Protein AF-A0A3S0BTP9-F1 (afdb_monomer_lite)

pLDDT: mean 70.31, std 19.27, range [24.94, 94.0]

Sequence (728 aa):
MDLKMIKAAVAGAPPQGSPDQQFEQGFFQLAYDKLQSKLYNLLPYMVGFEVVNKASDGTKAVGVFGFKSDNGQIIYVPAFFINGKVKDLDVMYSRNNNQFYPLNEDYAELFLKDDATGLGGVSEQSRKDIEKQNPGADMRDLVFPPRTGRISYASVIDFISDGDDNIKAAAWGLMNEYPEFTEALHRFYNPEELAAALKPVEKVAAPQSSVEVVTPETAPPELKVKAMTSGFAVIDRRKEDAKSRYGILSYTDKFTNPAQPGFYAYLTCLGTLRHGLILQPLSLYANFRSKKQLVIDLQAKRTGQCYVVPEGEQIFVREAYQIADFGTVHKLMENPIEAEPSFSRTYVLVNEQLKSTEPFRVRMNYQDDKGNRRLKVEPDSWFGDGYRWKDTNQFDPKKKDTYPITLVFTKRESDTLEYRGNVVYVPKGFKLLEVTTSNYVSVPWSSTDTEEQRTKKREEANAEEERIKQGKPGKICDLTSFLRENGIFPFTVRSNGSEYFANVGQASKKYDNPLKAKIGMILDFGLDESDAIELVEQVSELKPVEGYFKIAVTGDYVHTLQDEPESYNELGQPTTFGIPYQSVAPTDHYYQGDPTQRGLASTEVDQGAWGGARQDVNSASQMAANGQKEIFDTSAIATISKYVDPTSKVINYLPNFVDSLDKLGRMLFMIYWETDKFQKMYGVDELPELIELIKSVFRNLGDLVIFLKRKFPDVSINVNEQDTSEGG

Foldseek 3Di:
DDPVVVVVVPDDDDDPDDPVVVLVVVQCVQVVVLCCVAPVPQVVQWPDKDWPDADPVNQKTKMWTWGAEPVGWIKIFIWIHHRNHIDHRFWMATPQQRFIAGSHPLVVVVNHDDPPPPPDDDDPDDPVVVCVVPVDDPCVVVVDDPPPDPPPQVDPLSCLQVDALVSLVVVVVCVVVDVVVVVVCVVPDPPVSNVNSSDHDPPPPDPPQQKDKAALVGDDPVCNVVNVVLRIDIRHRDDPLQFKDWDLDDPVVQWDFDPAFAWFFWQWLLLDTFIWGKAQAAELAPPDGARWIKTQGPPAPDAQEIEIHHPPDGITTGDGDDDPPVVVVLVVFAALLPDPDDQPFWKWWAFSRRHIHAIWGFDDWDADPVRWIKTQIDHDPVRDDPPPPPPDPDPPVPPPDPGGAIETEDAADDPDWDDDGSYIDDYPGIGIGTHDHDLAFDQDDDPPDDPVRSVVSVVVRVVSSVVSNRRHRHDVVSSQVSCVVQQKFKWKWEDQPQKIWIDTHHFIDIDRDLSRQLVCCCVQQVHDSVVSNVLSVPYDNVDMRITMMHRSCPDPDDRPRDDDPFDADPVRHTDDDDDPDDDDDDPDDDDPDDPPPPDPDDDDDDDDDPDDPPPVPVVVVVCVVVVPPDPDPCVVVVVCVVPDPVLVVLLVCLLVLSVVLRVLSVVLVCCSVPVVVVCVVQNPVCSVVVNVVSSVCSVVSSVVSSVSCVVVVVRDNRPDPVVVPPDD

Secondary structure (DSSP, 8-state):
--TTSGGGTT--PPP---HHHHHHHHHHHHHHHHHHHH-GGGGGGEEEEEEEEE-TTSSEEEEEEEEE-TTS-EEEEEEEEETTEEPP--EEEETTTTEEEE--HHHHHHHH---SSS-PPPPSS-HHHHHHHS----TTTTTS--S------SSHHHHHHHS-HHHHHHHHHHHHH-HHHHHHHHHHS-HHHHHHHTSPP---PPPP-SEEEE-TTT--TTTHHHHHHHS-EEEE---GGGSBEEE---SGGG-B--SSSEEEEEEBTTS-EEEEEEE-EEPSSTT-----EEEEETT-SSTTBEEEEPTTPPP-EEEEE--TTHHHHHHHSBPTTT----TTSEEEEE-TT--EEPPEEEEEEEE-TTS-EEEEEEE-TTTSSS----------TTS---PPEEEEEEEEE-SS-EEETTEEEEEET-EEEEEB----------TT--HHHHHHHHHHHHHHHHHHHHTSB--HHHHHHHHHHTTEEEEEEEE-SS-EEEEETTEEEEESSHHHHHHHHHHHS-B-HHHHHHHHHH-BTTB-EEEEEE----TT------PPP-PBPTTS-B---------PPP------S-GGGTT----PPPP-----TTTHHHHHHHHHHTT----S--HHHHHHHHH--HHHHHHHHHHHHHHHHHHHHHHHHHHHHSHHHHHHHH-TTTHHHHHHHHHHHHHHHHHHHHHHHHH-TTS-----GGGGSS--

Structure (mmCIF, N/CA/C/O backbone):
data_AF-A0A3S0BTP9-F1
#
_entry.id   AF-A0A3S0BTP9-F1
#
loop_
_atom_site.group_PDB
_atom_site.id
_atom_site.type_symbol
_atom_site.label_atom_id
_atom_site.label_alt_id
_atom_site.label_comp_id
_atom_site.label_asym_id
_atom_site.label_entity_id
_atom_site.label_seq_id
_atom_site.pdbx_PDB_ins_code
_atom_site.Cartn_x
_atom_site.Cartn_y
_atom_site.Cartn_z
_atom_site.occupancy
_atom_site.B_iso_or_equiv
_atom_site.auth_seq_id
_atom_site.auth_comp_id
_atom_site.auth_asym_id
_atom_site.auth_atom_id
_atom_site.pdbx_PDB_model_num
ATOM 1 N N . MET A 1 1 ? 59.787 13.446 23.518 1.00 40.28 1 MET A N 1
ATOM 2 C CA . MET A 1 1 ? 60.780 13.904 22.518 1.00 40.28 1 MET A CA 1
ATOM 3 C C . MET A 1 1 ? 60.663 15.419 22.448 1.00 40.28 1 MET A C 1
ATOM 5 O O . MET A 1 1 ? 59.548 15.913 22.424 1.00 40.28 1 MET A O 1
ATOM 9 N N . ASP A 1 2 ? 61.780 16.126 22.600 1.00 32.72 2 ASP A N 1
ATOM 10 C CA . ASP A 1 2 ? 61.855 17.471 23.192 1.00 32.72 2 ASP A CA 1
ATOM 11 C C . ASP A 1 2 ? 61.492 18.622 22.219 1.00 32.72 2 ASP A C 1
ATOM 13 O O . ASP A 1 2 ? 61.988 18.684 21.092 1.00 32.72 2 ASP A O 1
ATOM 17 N N . LEU A 1 3 ? 60.675 19.576 22.689 1.00 30.25 3 LEU A N 1
ATOM 18 C CA . LEU A 1 3 ? 60.084 20.739 21.985 1.00 30.25 3 LEU A CA 1
ATOM 19 C C . LEU A 1 3 ? 61.102 21.816 21.537 1.00 30.25 3 LEU A C 1
ATOM 21 O O . LEU A 1 3 ? 60.733 22.907 21.100 1.00 30.25 3 LEU A O 1
ATOM 25 N N . LYS A 1 4 ? 62.401 21.520 21.620 1.00 33.03 4 LYS A N 1
ATOM 26 C CA . LYS A 1 4 ? 63.499 22.421 21.236 1.00 33.03 4 LYS A CA 1
ATOM 27 C C . LYS A 1 4 ? 63.915 22.310 19.766 1.00 33.03 4 LYS A C 1
ATOM 29 O O . LYS A 1 4 ? 64.552 23.232 19.267 1.00 33.03 4 LYS A O 1
ATOM 34 N N . MET A 1 5 ? 63.522 21.251 19.053 1.00 33.00 5 MET A N 1
ATOM 35 C CA . MET A 1 5 ? 63.873 21.064 17.632 1.00 33.00 5 MET A CA 1
ATOM 36 C C . MET A 1 5 ? 63.030 21.913 16.661 1.00 33.00 5 MET A C 1
ATOM 38 O O . MET A 1 5 ? 63.491 22.219 15.568 1.00 33.00 5 MET A O 1
ATOM 42 N N . ILE A 1 6 ? 61.828 22.358 17.051 1.00 37.88 6 ILE A N 1
ATOM 43 C CA . ILE A 1 6 ? 60.909 23.070 16.135 1.00 37.88 6 ILE A CA 1
ATOM 44 C C . ILE A 1 6 ? 61.286 24.555 15.971 1.00 37.88 6 ILE A C 1
ATOM 46 O O . ILE A 1 6 ? 61.072 25.141 14.914 1.00 37.88 6 ILE A O 1
ATOM 50 N N . LYS A 1 7 ? 61.953 25.169 16.959 1.00 29.44 7 LYS A N 1
ATOM 51 C CA . LYS A 1 7 ? 62.444 26.558 16.841 1.00 29.44 7 LYS A CA 1
ATOM 52 C C . LYS A 1 7 ? 63.716 26.714 15.994 1.00 29.44 7 LYS A C 1
ATOM 54 O O . LYS A 1 7 ? 64.097 27.845 15.712 1.00 29.44 7 LYS A O 1
ATOM 59 N N . ALA A 1 8 ? 64.351 25.621 15.565 1.00 29.47 8 ALA A N 1
ATOM 60 C CA . ALA A 1 8 ? 65.574 25.667 14.757 1.00 29.47 8 ALA A CA 1
ATOM 61 C C . ALA A 1 8 ? 65.326 25.671 13.233 1.00 29.47 8 ALA A C 1
ATOM 63 O O . ALA A 1 8 ? 66.247 25.965 12.480 1.00 29.47 8 ALA A O 1
ATOM 64 N N . ALA A 1 9 ? 64.100 25.409 12.763 1.00 33.88 9 ALA A N 1
ATOM 65 C CA . ALA A 1 9 ? 63.789 25.367 11.327 1.00 33.88 9 ALA A CA 1
ATOM 66 C C . ALA A 1 9 ? 63.421 26.736 10.709 1.00 33.88 9 ALA A C 1
ATOM 68 O O . ALA A 1 9 ? 63.182 26.820 9.510 1.00 33.88 9 ALA A O 1
ATOM 69 N N . VAL A 1 10 ? 63.392 27.818 11.501 1.00 40.28 10 VAL A N 1
ATOM 70 C CA . VAL A 1 10 ? 63.000 29.173 11.045 1.00 40.28 10 VAL A CA 1
ATOM 71 C C . VAL A 1 10 ? 64.214 30.070 10.718 1.00 40.28 10 VAL A C 1
ATOM 73 O O . VAL A 1 10 ? 64.058 31.248 10.417 1.00 40.28 10 VAL A O 1
ATOM 76 N N . ALA A 1 11 ? 65.447 29.551 10.719 1.00 37.28 11 ALA A N 1
ATOM 77 C CA . ALA A 1 11 ? 66.622 30.357 10.373 1.00 37.28 11 ALA A CA 1
ATOM 78 C C . ALA A 1 11 ? 67.710 29.552 9.642 1.00 37.28 11 ALA A C 1
ATOM 80 O O . ALA A 1 11 ? 68.409 28.753 10.257 1.00 37.28 11 ALA A O 1
ATOM 81 N N . GLY A 1 12 ? 67.910 29.816 8.346 1.00 29.58 12 GLY A N 1
ATOM 82 C CA . GLY A 1 12 ? 69.097 29.360 7.611 1.00 29.58 12 GLY A CA 1
ATOM 83 C C . GLY A 1 12 ? 68.930 29.356 6.090 1.00 29.58 12 GLY A C 1
ATOM 84 O O . GLY A 1 12 ? 67.969 28.807 5.575 1.00 29.58 12 GLY A O 1
ATOM 85 N N . ALA A 1 13 ? 69.872 29.992 5.393 1.00 33.16 13 ALA A N 1
ATOM 86 C CA . ALA A 1 13 ? 69.941 30.230 3.945 1.00 33.16 13 ALA A CA 1
ATOM 87 C C . ALA A 1 13 ? 69.970 28.937 3.075 1.00 33.16 13 ALA A C 1
ATOM 89 O O . ALA A 1 13 ? 70.178 27.847 3.610 1.00 33.16 13 ALA A O 1
ATOM 90 N N . PRO A 1 14 ? 69.760 29.028 1.740 1.00 38.03 14 PRO A N 1
ATOM 91 C CA . PRO A 1 14 ? 69.218 27.937 0.932 1.00 38.03 14 PRO A CA 1
ATOM 92 C C . PRO A 1 14 ? 70.257 26.837 0.662 1.00 38.03 14 PRO A C 1
ATOM 94 O O . PRO A 1 14 ? 71.400 27.156 0.319 1.00 38.03 14 PRO A O 1
ATOM 97 N N . PRO A 1 15 ? 69.894 25.543 0.718 1.00 40.38 15 PRO A N 1
ATOM 98 C CA . PRO A 1 15 ? 70.750 24.497 0.188 1.00 40.38 15 PRO A CA 1
ATOM 99 C C . PRO A 1 15 ? 70.591 24.423 -1.336 1.00 40.38 15 PRO A C 1
ATOM 101 O O . PRO A 1 15 ? 69.479 24.321 -1.853 1.00 40.38 15 PRO A O 1
ATOM 104 N N . GLN A 1 16 ? 71.716 24.432 -2.057 1.00 47.59 16 GLN A N 1
ATOM 105 C CA . GLN A 1 16 ? 71.793 24.037 -3.465 1.00 47.59 16 GLN A CA 1
ATOM 106 C C . GLN A 1 16 ? 71.419 22.555 -3.594 1.00 47.59 16 GLN A C 1
ATOM 108 O O . GLN A 1 16 ? 72.274 21.674 -3.540 1.00 47.59 16 GLN A O 1
ATOM 113 N N . GLY A 1 17 ? 70.122 22.288 -3.711 1.00 41.94 17 GLY A N 1
ATOM 114 C CA . GLY A 1 17 ? 69.596 20.972 -4.044 1.00 41.94 17 GLY A CA 1
ATOM 115 C C . GLY A 1 17 ? 69.673 20.695 -5.544 1.00 41.94 17 GLY A C 1
ATOM 116 O O . GLY A 1 17 ? 69.853 21.618 -6.347 1.00 41.94 17 GLY A O 1
ATOM 117 N N . SER A 1 18 ? 69.512 19.428 -5.930 1.00 58.78 18 SER A N 1
ATOM 118 C CA . SER A 1 18 ? 69.253 19.044 -7.324 1.00 58.78 18 SER A CA 1
ATOM 119 C C . SER A 1 18 ? 68.082 19.865 -7.909 1.00 58.78 18 SER A C 1
ATOM 121 O O . SER A 1 18 ? 67.255 20.372 -7.146 1.00 58.78 18 SER A O 1
ATOM 123 N N . PRO A 1 19 ? 67.963 20.020 -9.244 1.00 64.94 19 PRO A N 1
ATOM 124 C CA . PRO A 1 19 ? 66.847 20.755 -9.856 1.00 64.94 19 PRO A CA 1
ATOM 125 C C . PRO A 1 19 ? 65.468 20.300 -9.351 1.00 64.94 19 PRO A C 1
ATOM 127 O O . PRO A 1 19 ? 64.558 21.113 -9.204 1.00 64.94 19 PRO A O 1
ATOM 130 N N . ASP A 1 20 ? 65.339 19.013 -9.018 1.00 68.12 20 ASP A N 1
ATOM 131 C CA . ASP A 1 20 ? 64.137 18.443 -8.412 1.00 68.12 20 ASP A CA 1
ATOM 132 C C . ASP A 1 20 ? 63.933 18.886 -6.957 1.00 68.12 20 ASP A C 1
ATOM 134 O O . ASP A 1 20 ? 62.830 19.293 -6.613 1.00 68.12 20 ASP A O 1
ATOM 138 N N . GLN A 1 21 ? 64.981 18.934 -6.129 1.00 74.00 21 GLN A N 1
ATOM 139 C CA . GLN A 1 21 ? 64.887 19.437 -4.750 1.00 74.00 21 GLN A CA 1
ATOM 140 C C . GLN A 1 21 ? 64.536 20.930 -4.689 1.00 74.00 21 GLN A C 1
ATOM 142 O O . GLN A 1 21 ? 63.789 21.356 -3.812 1.00 74.00 21 GLN A O 1
ATOM 147 N N . GLN A 1 22 ? 65.045 21.738 -5.626 1.00 74.88 22 GLN A N 1
ATOM 148 C CA . GLN A 1 22 ? 64.684 23.159 -5.721 1.00 74.88 22 GLN A CA 1
ATOM 149 C C . GLN A 1 22 ? 63.221 23.339 -6.148 1.00 74.88 22 GLN A C 1
ATOM 151 O O . GLN A 1 22 ? 62.525 24.211 -5.625 1.00 74.88 22 GLN A O 1
ATOM 156 N N . PHE A 1 23 ? 62.737 22.493 -7.063 1.00 80.81 23 PHE A N 1
ATOM 157 C CA . PHE A 1 23 ? 61.330 22.460 -7.457 1.00 80.81 23 PHE A CA 1
ATOM 158 C C . PHE A 1 23 ? 60.424 22.028 -6.298 1.00 80.81 23 PHE A C 1
ATOM 160 O O . PHE A 1 23 ? 59.417 22.681 -6.047 1.00 80.81 23 PHE A O 1
ATOM 167 N N . GLU A 1 24 ? 60.785 20.972 -5.569 1.00 81.06 24 GLU A N 1
ATOM 168 C CA . GLU A 1 24 ? 60.033 20.478 -4.410 1.00 81.06 24 GLU A CA 1
ATOM 169 C C . GLU A 1 24 ? 59.948 21.523 -3.295 1.00 81.06 24 GLU A C 1
ATOM 171 O O . GLU A 1 24 ? 58.862 21.757 -2.769 1.00 81.06 24 GLU A O 1
ATOM 176 N N . GLN A 1 25 ? 61.053 22.211 -2.985 1.00 81.19 25 GLN A N 1
ATOM 177 C CA . GLN A 1 25 ? 61.067 23.302 -2.004 1.00 81.19 25 GLN A CA 1
ATOM 178 C C . GLN A 1 25 ? 60.209 24.492 -2.452 1.00 81.19 25 GLN A C 1
ATOM 180 O O . GLN A 1 25 ? 59.439 25.032 -1.657 1.00 81.19 25 GLN A O 1
ATOM 185 N N . GLY A 1 26 ? 60.297 24.888 -3.726 1.00 82.94 26 GLY A N 1
ATOM 186 C CA . GLY A 1 26 ? 59.476 25.968 -4.277 1.00 82.94 26 GLY A CA 1
ATOM 187 C C . GLY A 1 26 ? 57.986 25.617 -4.317 1.00 82.94 26 GLY A C 1
ATOM 188 O O . GLY A 1 26 ? 57.141 26.444 -3.976 1.00 82.94 26 GLY A O 1
ATOM 189 N N . PHE A 1 27 ? 57.653 24.379 -4.684 1.00 86.75 27 PHE A N 1
ATOM 190 C CA . PHE A 1 27 ? 56.279 23.891 -4.700 1.00 86.75 27 PHE A CA 1
ATOM 191 C C . PHE A 1 27 ? 55.705 23.788 -3.284 1.00 86.75 27 PHE A C 1
ATOM 193 O O . PHE A 1 27 ? 54.593 24.264 -3.051 1.00 86.75 27 PHE A O 1
ATOM 200 N N . PHE A 1 28 ? 56.478 23.252 -2.336 1.00 87.00 28 PHE A N 1
ATOM 201 C CA . PHE A 1 28 ? 56.110 23.224 -0.925 1.00 87.00 28 PHE A CA 1
ATOM 202 C C . PHE A 1 28 ? 55.800 24.626 -0.404 1.00 87.00 28 PHE A C 1
ATOM 204 O O . PHE A 1 28 ? 54.730 24.814 0.160 1.00 87.00 28 PHE A O 1
ATOM 211 N N . GLN A 1 29 ? 56.667 25.619 -0.641 1.00 85.94 29 GLN A N 1
ATOM 212 C CA . GLN A 1 29 ? 56.451 26.979 -0.138 1.00 85.94 29 GLN A CA 1
ATOM 213 C C . GLN A 1 29 ? 55.156 27.594 -0.687 1.00 85.94 29 GLN A C 1
ATOM 215 O O . GLN A 1 29 ? 54.334 28.093 0.077 1.00 85.94 29 GLN A O 1
ATOM 220 N N . LEU A 1 30 ? 54.926 27.488 -2.001 1.00 86.88 30 LEU A N 1
ATOM 221 C CA . LEU A 1 30 ? 53.712 28.015 -2.635 1.00 86.88 30 LEU A CA 1
ATOM 222 C C . LEU A 1 30 ? 52.437 27.319 -2.137 1.00 86.88 30 LEU A C 1
ATOM 224 O O . LEU A 1 30 ? 51.392 27.954 -1.993 1.00 86.88 30 LEU A O 1
ATOM 228 N N . ALA A 1 31 ? 52.503 26.008 -1.904 1.00 85.69 31 ALA A N 1
ATOM 229 C CA . ALA A 1 31 ? 51.380 25.241 -1.385 1.00 85.69 31 ALA A CA 1
ATOM 230 C C . ALA A 1 31 ? 51.156 25.506 0.116 1.00 85.69 31 ALA A C 1
ATOM 232 O O . ALA A 1 31 ? 50.010 25.585 0.556 1.00 85.69 31 ALA A O 1
ATOM 233 N N . TYR A 1 32 ? 52.230 25.701 0.884 1.00 87.88 32 TYR A N 1
ATOM 234 C CA . TYR A 1 32 ? 52.203 26.006 2.311 1.00 87.88 32 TYR A CA 1
ATOM 235 C C . TYR A 1 32 ? 51.605 27.389 2.572 1.00 87.88 32 TYR A C 1
ATOM 237 O O . TYR A 1 32 ? 50.732 27.507 3.424 1.00 87.88 32 TYR A O 1
ATOM 245 N N . ASP A 1 33 ? 51.966 28.409 1.789 1.00 87.31 33 ASP A N 1
ATOM 246 C CA . ASP A 1 33 ? 51.382 29.753 1.903 1.00 87.31 33 ASP A CA 1
ATOM 247 C C . ASP A 1 33 ? 49.854 29.718 1.666 1.00 87.31 33 ASP A C 1
ATOM 249 O O . ASP A 1 33 ? 49.062 30.348 2.380 1.00 87.31 33 ASP A O 1
ATOM 253 N N . LYS A 1 34 ? 49.407 28.910 0.693 1.00 85.50 34 LYS A N 1
ATOM 254 C CA . LYS A 1 34 ? 47.978 28.680 0.428 1.00 85.50 34 LYS A CA 1
ATOM 255 C C . LYS A 1 34 ? 47.279 27.918 1.549 1.00 85.50 34 LYS A C 1
ATOM 257 O O . LYS A 1 34 ? 46.151 28.248 1.900 1.00 85.50 34 LYS A O 1
ATOM 262 N N . LEU A 1 35 ? 47.929 26.909 2.117 1.00 85.69 35 LEU A N 1
ATOM 263 C CA . LEU A 1 35 ? 47.386 26.167 3.249 1.00 85.69 35 LEU A CA 1
ATOM 264 C C . LEU A 1 35 ? 47.293 27.056 4.496 1.00 85.69 35 LEU A C 1
ATOM 266 O O . LEU A 1 35 ? 46.252 27.088 5.138 1.00 85.69 35 LEU A O 1
ATOM 270 N N . GLN A 1 36 ? 48.342 27.823 4.798 1.00 85.69 36 GLN A N 1
ATOM 271 C CA . GLN A 1 36 ? 48.412 28.722 5.946 1.00 85.69 36 GLN A CA 1
ATOM 272 C C . GLN A 1 36 ? 47.329 29.803 5.898 1.00 85.69 36 GLN A C 1
ATOM 274 O O . GLN A 1 36 ? 46.733 30.120 6.925 1.00 85.69 36 GLN A O 1
ATOM 279 N N . SER A 1 37 ? 47.068 30.360 4.713 1.00 84.06 37 SER A N 1
ATOM 280 C CA . SER A 1 37 ? 46.004 31.352 4.514 1.00 84.06 37 SER A CA 1
ATOM 281 C C . SER A 1 37 ? 44.592 30.761 4.574 1.00 84.06 37 SER A C 1
ATOM 283 O O . SER A 1 37 ? 43.656 31.496 4.879 1.00 84.06 37 SER A O 1
ATOM 285 N N . LYS A 1 38 ? 44.427 29.457 4.304 1.00 83.25 38 LYS A N 1
ATOM 286 C CA . LYS A 1 38 ? 43.118 28.790 4.289 1.00 83.25 38 LYS A CA 1
ATOM 287 C C . LYS A 1 38 ? 42.763 28.117 5.619 1.00 83.25 38 LYS A C 1
ATOM 289 O O . LYS A 1 38 ? 41.634 28.274 6.063 1.00 83.25 38 LYS A O 1
ATOM 294 N N . LEU A 1 39 ? 43.692 27.387 6.243 1.00 83.62 39 LEU A N 1
ATOM 295 C CA . LEU A 1 39 ? 43.496 26.639 7.494 1.00 83.62 39 LEU A CA 1
ATOM 296 C C . LEU A 1 39 ? 44.779 26.599 8.344 1.00 83.62 39 LEU A C 1
ATOM 298 O O . LEU A 1 39 ? 45.558 25.645 8.301 1.00 83.62 39 LEU A O 1
ATOM 302 N N . TYR A 1 40 ? 44.988 27.633 9.163 1.00 83.44 40 TYR A N 1
ATOM 303 C CA . TYR A 1 40 ? 46.131 27.718 10.086 1.00 83.44 40 TYR A CA 1
ATOM 304 C C . TYR A 1 40 ? 46.076 26.672 11.219 1.00 83.44 40 TYR A C 1
ATOM 306 O O . TYR A 1 40 ? 47.111 26.219 11.706 1.00 83.44 40 TYR A O 1
ATOM 314 N N . ASN A 1 41 ? 44.871 26.263 11.625 1.00 81.19 41 ASN A N 1
ATOM 315 C CA . ASN A 1 41 ? 44.617 25.346 12.742 1.00 81.19 41 ASN A CA 1
ATOM 316 C C . ASN A 1 41 ? 45.135 23.910 12.523 1.00 81.19 41 ASN A C 1
ATOM 318 O O . ASN A 1 41 ? 45.404 23.217 13.500 1.00 81.19 41 ASN A O 1
ATOM 322 N N . LEU A 1 42 ? 45.323 23.471 11.273 1.00 80.62 42 LEU A N 1
ATOM 323 C CA . LEU A 1 42 ? 45.869 22.145 10.948 1.00 80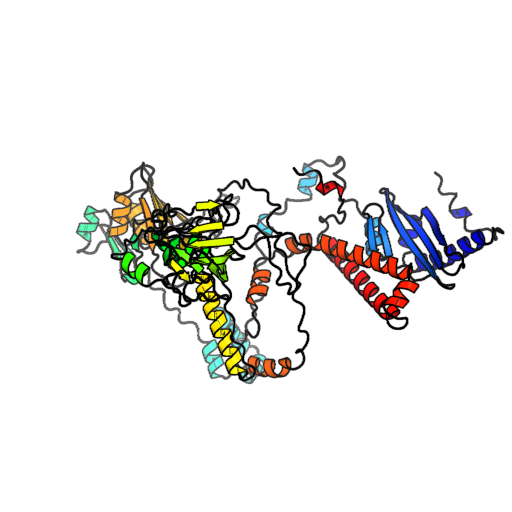.62 42 LEU A CA 1
ATOM 324 C C . LEU A 1 42 ? 47.404 22.093 10.963 1.00 80.62 42 LEU A C 1
ATOM 326 O O . LEU A 1 42 ? 47.978 21.011 11.088 1.00 80.62 42 LEU A O 1
ATOM 330 N N . LEU A 1 43 ? 48.085 23.240 10.866 1.00 84.12 43 LEU A N 1
ATOM 331 C CA . LEU A 1 43 ? 49.550 23.304 10.773 1.00 84.12 43 LEU A CA 1
ATOM 332 C C . LEU A 1 43 ? 50.297 22.638 11.945 1.00 84.12 43 LEU A C 1
ATOM 334 O O . LEU A 1 43 ? 51.305 21.983 11.675 1.00 84.12 43 LEU A O 1
ATOM 338 N N . PRO A 1 44 ? 49.840 22.726 13.214 1.00 82.38 44 PRO A N 1
ATOM 339 C CA . PRO A 1 44 ? 50.491 22.035 14.331 1.00 82.38 44 PRO A CA 1
ATOM 340 C C . PRO A 1 44 ? 50.532 20.505 14.187 1.00 82.38 44 PRO A C 1
ATOM 342 O O . PRO A 1 44 ? 51.404 19.868 14.771 1.00 82.38 44 PRO A O 1
ATOM 345 N N . TYR A 1 45 ? 49.622 19.929 13.397 1.00 81.62 45 TYR A N 1
ATOM 346 C CA . TYR A 1 45 ? 49.471 18.485 13.184 1.00 81.62 45 TYR A CA 1
ATOM 347 C C . TYR A 1 45 ? 50.117 18.003 11.878 1.00 81.62 45 TYR A C 1
ATOM 349 O O . TYR A 1 45 ? 49.962 16.842 11.489 1.00 81.62 45 TYR A O 1
ATOM 357 N N . MET A 1 46 ? 50.820 18.889 11.168 1.00 83.94 46 MET A N 1
ATOM 358 C CA . MET A 1 46 ? 51.478 18.569 9.908 1.00 83.94 46 MET A CA 1
ATOM 359 C C . MET A 1 46 ? 52.685 17.657 10.150 1.00 83.94 46 MET A C 1
ATOM 361 O O . MET A 1 46 ? 53.629 18.012 10.851 1.00 83.94 46 MET A O 1
ATOM 365 N N . VAL A 1 47 ? 52.672 16.484 9.522 1.00 85.12 47 VAL A N 1
ATOM 366 C CA . VAL A 1 47 ? 53.778 15.517 9.554 1.00 85.12 47 VAL A CA 1
ATOM 367 C C . VAL A 1 47 ? 54.815 15.853 8.484 1.00 85.12 47 VAL A C 1
ATOM 369 O O . VAL A 1 47 ? 56.014 15.732 8.721 1.00 85.12 47 VAL A O 1
ATOM 372 N N . GLY A 1 48 ? 54.361 16.281 7.305 1.00 81.94 48 GLY A N 1
ATOM 373 C CA . GLY A 1 48 ? 55.236 16.625 6.191 1.00 81.94 48 GLY A CA 1
ATOM 374 C C . GLY A 1 48 ? 54.488 16.794 4.873 1.00 81.94 48 GLY A C 1
ATOM 375 O O . GLY A 1 48 ? 53.260 16.705 4.818 1.00 81.94 48 GLY A O 1
ATOM 376 N N . PHE A 1 49 ? 55.253 17.034 3.811 1.00 87.31 49 PHE A N 1
ATOM 377 C CA . PHE A 1 49 ? 54.767 17.185 2.445 1.00 87.31 49 PHE A CA 1
ATOM 378 C C . PHE A 1 49 ? 55.569 16.283 1.511 1.00 87.31 49 PHE A C 1
ATOM 380 O O . PHE A 1 49 ? 56.797 16.267 1.576 1.00 87.31 49 PHE A O 1
ATOM 387 N N . GLU A 1 50 ? 54.876 15.554 0.643 1.00 85.19 50 GLU A N 1
ATOM 388 C CA . GLU A 1 50 ? 55.483 14.633 -0.318 1.00 85.19 50 GLU A CA 1
ATOM 389 C C . GLU A 1 50 ? 54.951 14.907 -1.726 1.00 85.19 50 GLU A C 1
ATOM 391 O O . GLU A 1 50 ? 53.747 15.091 -1.915 1.00 85.19 50 GLU A O 1
ATOM 396 N N . VAL A 1 51 ? 55.835 14.920 -2.727 1.00 85.19 51 VAL A N 1
ATOM 397 C CA . VAL A 1 51 ? 55.437 14.995 -4.139 1.00 85.19 51 VAL A CA 1
ATOM 398 C C . VAL A 1 51 ? 55.155 13.585 -4.646 1.00 85.19 51 VAL A C 1
ATOM 400 O O . VAL A 1 51 ? 56.061 12.780 -4.819 1.00 85.19 51 VAL A O 1
ATOM 403 N N . VAL A 1 52 ? 53.878 13.295 -4.892 1.00 83.81 52 VAL A N 1
ATOM 404 C CA . VAL A 1 52 ? 53.390 11.961 -5.272 1.00 83.81 52 VAL A CA 1
ATOM 405 C C . VAL A 1 52 ? 53.654 11.666 -6.744 1.00 83.81 52 VAL A C 1
ATOM 407 O O . VAL A 1 52 ? 53.959 10.535 -7.115 1.00 83.81 52 VAL A O 1
ATOM 410 N N . ASN A 1 53 ? 53.498 12.665 -7.614 1.00 80.50 53 ASN A N 1
ATOM 411 C CA . ASN A 1 53 ? 53.695 12.478 -9.047 1.00 80.50 53 ASN A CA 1
ATOM 412 C C . ASN A 1 53 ? 54.093 13.794 -9.726 1.00 80.50 53 ASN A C 1
ATOM 414 O O . ASN A 1 53 ? 53.571 14.858 -9.390 1.00 80.50 53 ASN A O 1
ATOM 418 N N . LYS A 1 54 ? 55.001 13.711 -10.700 1.00 81.69 54 LYS A N 1
ATOM 419 C CA . LYS A 1 54 ? 55.501 14.824 -11.509 1.00 81.69 54 LYS A CA 1
ATOM 420 C C . LYS A 1 54 ? 55.489 14.405 -12.978 1.00 81.69 54 LYS A C 1
ATOM 422 O O . LYS A 1 54 ? 56.053 13.376 -13.341 1.00 81.69 54 LYS A O 1
ATOM 427 N N . ALA A 1 55 ? 54.859 15.212 -13.825 1.00 76.94 55 ALA A N 1
ATOM 428 C CA . ALA A 1 55 ? 54.898 15.016 -15.267 1.00 76.94 55 ALA A CA 1
ATOM 429 C C . ALA A 1 55 ? 56.321 15.260 -15.800 1.00 76.94 55 ALA A C 1
ATOM 431 O O . ALA A 1 55 ? 57.045 16.131 -15.313 1.00 76.94 55 ALA A O 1
ATOM 432 N N . SER A 1 56 ? 56.722 14.503 -16.826 1.00 64.44 56 SER A N 1
ATOM 433 C CA . SER A 1 56 ? 58.068 14.551 -17.424 1.00 64.44 56 SER A CA 1
ATOM 434 C C . SER A 1 56 ? 58.438 15.910 -18.031 1.00 64.44 56 SER A C 1
ATOM 436 O O . SER A 1 56 ? 59.607 16.167 -18.297 1.00 64.44 56 SER A O 1
ATOM 438 N N . ASP A 1 57 ? 57.448 16.772 -18.258 1.00 64.88 57 ASP A N 1
ATOM 439 C CA . ASP A 1 57 ? 57.593 18.132 -18.779 1.00 64.88 57 ASP A CA 1
ATOM 440 C C . ASP A 1 57 ? 57.725 19.204 -17.675 1.00 64.88 57 ASP A C 1
ATOM 442 O O . ASP A 1 57 ? 57.927 20.378 -17.979 1.00 64.88 57 ASP A O 1
ATOM 446 N N . GLY A 1 58 ? 57.608 18.825 -16.394 1.00 65.94 58 GLY A N 1
ATOM 447 C CA . GLY A 1 58 ? 57.652 19.745 -15.252 1.00 65.94 58 GLY A CA 1
ATOM 448 C C . GLY A 1 58 ? 56.473 20.724 -15.176 1.00 65.94 58 GLY A C 1
ATOM 449 O O . GLY A 1 58 ? 56.473 21.612 -14.323 1.00 65.94 58 GLY A O 1
ATOM 450 N N . THR A 1 59 ? 55.463 20.577 -16.039 1.00 72.62 59 THR A N 1
ATOM 451 C CA . THR A 1 59 ? 54.313 21.491 -16.110 1.00 72.62 59 THR A CA 1
ATOM 452 C C . THR A 1 59 ? 53.226 21.135 -15.103 1.00 72.62 59 THR A C 1
ATOM 454 O O . THR A 1 59 ? 52.450 22.008 -14.705 1.00 72.62 59 THR A O 1
ATOM 457 N N . LYS A 1 60 ? 53.186 19.867 -14.668 1.00 80.81 60 LYS A N 1
ATOM 458 C CA . LYS A 1 60 ? 52.213 19.340 -13.709 1.00 80.81 60 LYS A CA 1
ATOM 459 C C . LYS A 1 60 ? 52.882 18.522 -12.614 1.00 80.81 60 LYS A C 1
ATOM 461 O O . LYS A 1 60 ? 53.688 17.639 -12.899 1.00 80.81 60 LYS A O 1
ATOM 466 N N . ALA A 1 61 ? 52.512 18.782 -11.367 1.00 84.50 61 ALA A N 1
ATOM 467 C CA . ALA A 1 61 ? 52.899 17.956 -10.230 1.00 84.50 61 ALA A CA 1
ATOM 468 C C . ALA A 1 61 ? 51.774 17.895 -9.192 1.00 84.50 61 ALA A C 1
ATOM 470 O O . ALA A 1 61 ? 50.987 18.833 -9.060 1.00 84.50 61 ALA A O 1
ATOM 471 N N . VAL A 1 62 ? 51.709 16.793 -8.450 1.00 86.31 62 VAL A N 1
ATOM 472 C CA . VAL A 1 62 ? 50.825 16.627 -7.293 1.00 86.31 62 VAL A CA 1
ATOM 473 C C . VAL A 1 62 ? 51.669 16.407 -6.060 1.00 86.31 62 VAL A C 1
ATOM 475 O O . VAL A 1 62 ? 52.487 15.491 -6.013 1.00 86.31 62 VAL A O 1
ATOM 478 N N . GLY A 1 63 ? 51.445 17.258 -5.068 1.00 87.12 63 GLY A N 1
ATOM 479 C CA . GLY A 1 63 ? 51.988 17.119 -3.730 1.00 87.12 63 GLY A CA 1
ATOM 480 C C . GLY A 1 63 ? 50.877 16.828 -2.740 1.00 87.12 63 GLY A C 1
ATOM 481 O O . GLY A 1 63 ? 49.720 17.151 -2.993 1.00 87.12 63 GLY A O 1
ATOM 482 N N . VAL A 1 64 ? 51.207 16.206 -1.620 1.00 89.31 64 VAL A N 1
ATOM 483 C CA . VAL A 1 64 ? 50.251 15.875 -0.568 1.00 89.31 64 VAL A CA 1
ATOM 484 C C . VAL A 1 64 ? 50.830 16.301 0.771 1.00 89.31 64 VAL A C 1
ATOM 486 O O . VAL A 1 64 ? 51.928 15.890 1.136 1.00 89.31 64 VAL A O 1
ATOM 489 N N . PHE A 1 65 ? 50.075 17.107 1.515 1.00 89.62 65 PHE A N 1
ATOM 490 C CA . PHE A 1 65 ? 50.344 17.357 2.927 1.00 89.62 65 PHE A CA 1
ATOM 491 C C . PHE A 1 65 ? 49.753 16.226 3.762 1.00 89.62 65 PHE A C 1
ATOM 493 O O . PHE A 1 65 ? 48.568 15.922 3.630 1.00 89.62 65 PHE A O 1
ATOM 500 N N . GLY A 1 66 ? 50.563 15.616 4.622 1.00 86.44 66 GLY A N 1
ATOM 501 C CA . GLY A 1 66 ? 50.105 14.637 5.601 1.00 86.44 66 GLY A CA 1
ATOM 502 C C . GLY A 1 66 ? 49.911 15.284 6.966 1.00 86.44 66 GLY A C 1
ATOM 503 O O . GLY A 1 66 ? 50.835 15.909 7.487 1.00 86.44 66 GLY A O 1
ATOM 504 N N . PHE A 1 67 ? 48.741 15.087 7.563 1.00 86.94 67 PHE A N 1
ATOM 505 C CA . PHE A 1 67 ? 48.423 15.505 8.925 1.00 86.94 67 PHE A CA 1
ATOM 506 C C . PHE A 1 67 ? 48.117 14.287 9.776 1.00 86.94 67 PHE A C 1
ATOM 508 O O . PHE A 1 67 ? 47.441 13.359 9.325 1.00 86.94 67 PHE A O 1
ATOM 515 N N . LYS A 1 68 ? 48.602 14.298 11.015 1.00 82.00 68 LYS A N 1
ATOM 516 C CA . LYS A 1 68 ? 48.318 13.261 11.999 1.00 82.00 68 LYS A CA 1
ATOM 517 C C . LYS A 1 68 ? 47.875 13.916 13.297 1.00 82.00 68 LYS A C 1
ATOM 519 O O . LYS A 1 68 ? 48.634 14.681 13.884 1.00 82.00 68 LYS A O 1
ATOM 524 N N . SER A 1 69 ? 46.660 13.596 13.724 1.00 77.38 69 SER A N 1
ATOM 525 C CA . SER A 1 69 ? 46.126 14.027 15.016 1.00 77.38 69 SER A CA 1
ATOM 526 C C . SER A 1 69 ? 46.627 13.112 16.140 1.00 77.38 69 SER A C 1
ATOM 528 O O . SER A 1 69 ? 47.062 11.978 15.900 1.00 77.38 69 SER A O 1
ATOM 530 N N . ASP A 1 70 ? 46.558 13.599 17.378 1.00 70.12 70 ASP A N 1
ATOM 531 C CA . ASP A 1 70 ? 46.967 12.868 18.583 1.00 70.12 70 ASP A CA 1
ATOM 532 C C . ASP A 1 70 ? 46.118 11.604 18.812 1.00 70.12 70 ASP A C 1
ATOM 534 O O . ASP A 1 70 ? 46.600 10.614 19.360 1.00 70.12 70 ASP A O 1
ATOM 538 N N . ASN A 1 71 ? 44.883 11.598 18.300 1.00 65.06 71 ASN A N 1
ATOM 539 C CA . ASN A 1 71 ? 43.954 10.462 18.320 1.00 65.06 71 ASN A CA 1
ATOM 540 C C . ASN A 1 71 ? 44.252 9.387 17.247 1.00 65.06 71 ASN A C 1
ATOM 542 O O . ASN A 1 71 ? 43.508 8.418 17.110 1.00 65.06 71 ASN A O 1
ATOM 546 N N . GLY A 1 72 ? 45.328 9.541 16.465 1.00 69.12 72 GLY A N 1
ATOM 547 C CA . GLY A 1 72 ? 45.735 8.576 15.442 1.00 69.12 72 GLY A CA 1
ATOM 548 C C . GLY A 1 72 ? 45.016 8.705 14.095 1.00 69.12 72 GLY A C 1
ATOM 549 O O . GLY A 1 72 ? 45.277 7.892 13.204 1.00 69.12 72 GLY A O 1
ATOM 550 N N . GLN A 1 73 ? 44.159 9.712 13.901 1.00 74.31 73 GLN A N 1
ATOM 551 C CA . GLN A 1 73 ? 43.577 10.006 12.591 1.00 74.31 73 GLN A CA 1
ATOM 552 C C . GLN A 1 73 ? 44.623 10.590 11.632 1.00 74.31 73 GLN A C 1
ATOM 554 O O . GLN A 1 73 ? 45.447 11.425 12.020 1.00 74.31 73 GLN A O 1
ATOM 559 N N . ILE A 1 74 ? 44.578 10.162 10.366 1.00 83.31 74 ILE A N 1
ATOM 560 C CA . ILE A 1 74 ? 45.477 10.626 9.303 1.00 83.31 74 ILE A CA 1
ATOM 561 C C . ILE A 1 74 ? 44.658 11.259 8.176 1.00 83.31 74 ILE A C 1
ATOM 563 O O . ILE A 1 74 ? 43.810 10.598 7.572 1.00 83.31 74 ILE A O 1
ATOM 567 N N . ILE A 1 75 ? 44.963 12.517 7.854 1.00 87.69 75 ILE A N 1
ATOM 568 C CA . ILE A 1 75 ? 44.384 13.242 6.718 1.00 87.69 75 ILE A CA 1
ATOM 569 C C . ILE A 1 75 ? 45.476 13.618 5.721 1.00 87.69 75 ILE A C 1
ATOM 571 O O . ILE A 1 75 ? 46.592 13.982 6.090 1.00 87.69 75 ILE A O 1
ATOM 575 N N . TYR A 1 76 ? 45.120 13.559 4.444 1.00 90.00 76 TYR A N 1
ATOM 576 C CA . TYR A 1 76 ? 45.937 13.969 3.318 1.00 90.00 76 TYR A CA 1
ATOM 577 C C . TYR A 1 76 ? 45.280 15.142 2.586 1.00 90.00 76 TYR A C 1
ATOM 579 O O . TYR A 1 76 ? 44.134 15.041 2.158 1.00 90.00 76 TYR A O 1
ATOM 587 N N . VAL A 1 77 ? 45.997 16.249 2.400 1.00 91.00 77 VAL A N 1
ATOM 588 C CA . VAL A 1 77 ? 45.516 17.404 1.621 1.00 91.00 77 VAL A CA 1
ATOM 589 C C . VAL A 1 77 ? 46.325 17.495 0.325 1.00 91.00 77 VAL A C 1
ATOM 591 O O . VAL A 1 77 ? 47.507 17.846 0.379 1.00 91.00 77 VAL A O 1
ATOM 594 N N . PRO A 1 78 ? 45.742 17.158 -0.841 1.00 90.38 78 PRO A N 1
ATOM 595 C CA . PRO A 1 78 ? 46.443 17.240 -2.114 1.00 90.38 78 PRO A CA 1
ATOM 596 C C . PRO A 1 78 ? 46.550 18.689 -2.613 1.00 90.38 78 PRO A C 1
ATOM 598 O O . PRO A 1 78 ? 45.580 19.446 -2.633 1.00 90.38 78 PRO A O 1
ATOM 601 N N . ALA A 1 79 ? 47.739 19.045 -3.085 1.00 88.62 79 ALA A N 1
ATOM 602 C CA . ALA A 1 79 ? 48.068 20.283 -3.768 1.00 88.62 79 ALA A CA 1
ATOM 603 C C . ALA A 1 79 ? 48.422 19.980 -5.228 1.00 88.62 79 ALA A C 1
ATOM 605 O O . ALA A 1 79 ? 49.227 19.095 -5.514 1.00 88.62 79 ALA A O 1
ATOM 606 N N . PHE A 1 80 ? 47.848 20.740 -6.159 1.00 87.94 80 PHE A N 1
ATOM 607 C CA . PHE A 1 80 ? 48.089 20.569 -7.593 1.00 87.94 80 PHE A CA 1
ATOM 608 C C . PHE A 1 80 ? 48.896 21.745 -8.130 1.00 87.94 80 PHE A C 1
ATOM 610 O O . PHE A 1 80 ? 48.443 22.887 -8.065 1.00 87.94 80 PHE A O 1
ATOM 617 N N . PHE A 1 81 ? 50.064 21.470 -8.698 1.00 84.19 81 PHE A N 1
ATOM 618 C CA . PHE A 1 81 ? 50.865 22.429 -9.447 1.00 84.19 81 PHE A CA 1
ATOM 619 C C . PHE A 1 81 ? 50.563 22.273 -10.933 1.00 84.19 81 PHE A C 1
ATOM 621 O O . PHE A 1 81 ? 50.754 21.190 -11.478 1.00 84.19 81 PHE A O 1
ATOM 628 N N . ILE A 1 82 ? 50.074 23.328 -11.584 1.00 81.12 82 ILE A N 1
ATOM 629 C CA . ILE A 1 82 ? 49.767 23.335 -13.018 1.00 81.12 82 ILE A CA 1
ATOM 630 C C . ILE A 1 82 ? 50.277 24.648 -13.614 1.00 81.12 82 ILE A C 1
ATOM 632 O O . ILE A 1 82 ? 49.872 25.729 -13.186 1.00 81.12 82 ILE A O 1
ATOM 636 N N . ASN A 1 83 ? 51.146 24.559 -14.622 1.00 74.88 83 ASN A N 1
ATOM 637 C CA . ASN A 1 83 ? 51.651 25.692 -15.406 1.00 74.88 83 ASN A CA 1
ATOM 638 C C . ASN A 1 83 ? 52.228 26.837 -14.547 1.00 74.88 83 ASN A C 1
ATOM 640 O O . ASN A 1 83 ? 51.904 28.007 -14.751 1.00 74.88 83 ASN A O 1
ATOM 644 N N . GLY A 1 84 ? 53.065 26.510 -13.556 1.00 73.69 84 GLY A N 1
ATOM 645 C CA . GLY A 1 84 ? 53.741 27.516 -12.728 1.00 73.69 84 GLY A CA 1
ATOM 646 C C . GLY A 1 84 ? 52.920 28.055 -11.553 1.00 73.69 84 GLY A C 1
ATOM 647 O O . GLY A 1 84 ? 53.411 28.914 -10.823 1.00 73.69 84 GLY A O 1
ATOM 648 N N . LYS A 1 85 ? 51.683 27.580 -11.351 1.00 78.81 85 LYS A N 1
ATOM 649 C CA . LYS A 1 85 ? 50.813 27.997 -10.241 1.00 78.81 85 LYS A CA 1
ATOM 650 C C . LYS A 1 85 ? 50.263 26.793 -9.487 1.00 78.81 85 LYS A C 1
ATOM 652 O O . LYS A 1 85 ? 49.889 25.785 -10.082 1.00 78.81 85 LYS A O 1
ATOM 657 N N . VAL A 1 86 ? 50.158 26.928 -8.168 1.00 81.50 86 VAL A N 1
ATOM 658 C CA . VAL A 1 86 ? 49.420 25.974 -7.333 1.00 81.50 86 VAL A CA 1
ATOM 659 C C . VAL A 1 86 ? 47.932 26.309 -7.437 1.00 81.50 86 VAL A C 1
ATOM 661 O O . VAL A 1 86 ? 47.555 27.469 -7.259 1.00 81.50 86 VAL A O 1
ATOM 664 N N . LYS A 1 87 ? 47.076 25.332 -7.753 1.00 80.62 87 LYS A N 1
ATOM 665 C CA . LYS A 1 87 ? 45.611 25.489 -7.710 1.00 80.62 87 LYS A CA 1
ATOM 666 C C . LYS A 1 87 ? 45.119 25.638 -6.267 1.00 80.62 87 LYS A C 1
ATOM 668 O O . LYS A 1 87 ? 45.902 25.562 -5.324 1.00 80.62 87 LYS A O 1
ATOM 673 N N . ASP A 1 88 ? 43.848 25.959 -6.084 1.00 78.06 88 ASP A N 1
ATOM 674 C CA . ASP A 1 88 ? 43.289 26.107 -4.740 1.00 78.06 88 ASP A CA 1
ATOM 675 C C . ASP A 1 88 ? 43.135 24.747 -4.054 1.00 78.06 88 ASP A C 1
ATOM 677 O O . ASP A 1 88 ? 42.830 23.735 -4.689 1.00 78.06 88 ASP A O 1
ATOM 681 N N . LEU A 1 89 ? 43.419 24.729 -2.752 1.00 83.25 89 LEU A N 1
ATOM 682 C CA . LEU A 1 89 ? 43.357 23.532 -1.920 1.00 83.25 89 LEU A CA 1
ATOM 683 C C . LEU A 1 89 ? 41.913 23.343 -1.470 1.00 83.25 89 LEU A C 1
ATOM 685 O O . LEU A 1 89 ? 41.497 23.962 -0.501 1.00 83.25 89 LEU A O 1
ATOM 689 N N . ASP A 1 90 ? 41.118 22.570 -2.198 1.00 82.94 90 ASP A N 1
ATOM 690 C CA . ASP A 1 90 ? 39.668 22.494 -1.952 1.00 82.94 90 ASP A CA 1
ATOM 691 C C . ASP A 1 90 ? 39.223 21.209 -1.256 1.00 82.94 90 ASP A C 1
ATOM 693 O O . ASP A 1 90 ? 38.146 21.171 -0.663 1.00 82.94 90 ASP A O 1
ATOM 697 N N . VAL A 1 91 ? 40.057 20.173 -1.296 1.00 89.19 91 VAL A N 1
ATOM 698 C CA . VAL A 1 91 ? 39.722 18.833 -0.817 1.00 89.19 91 VAL A CA 1
ATOM 699 C C . VAL A 1 91 ? 40.722 18.377 0.239 1.00 89.19 91 VAL A C 1
ATOM 701 O O . VAL A 1 91 ? 41.907 18.701 0.173 1.00 89.19 91 VAL A O 1
ATOM 704 N N . MET A 1 92 ? 40.247 17.581 1.185 1.00 89.12 92 MET A N 1
ATOM 705 C CA . MET A 1 92 ? 41.052 16.789 2.103 1.00 89.12 92 MET A CA 1
ATOM 706 C C . MET A 1 92 ? 40.561 15.344 2.070 1.00 89.12 92 MET A C 1
ATOM 708 O O . MET A 1 92 ? 39.381 15.091 1.855 1.00 89.12 92 MET A O 1
ATOM 712 N N . TYR A 1 93 ? 41.455 14.389 2.264 1.00 88.25 93 TYR A N 1
ATOM 713 C CA . TYR A 1 93 ? 41.160 12.965 2.204 1.00 88.25 93 TYR A CA 1
ATOM 714 C C . TYR A 1 93 ? 41.495 12.318 3.544 1.00 88.25 93 TYR A C 1
ATOM 716 O O . TYR A 1 93 ? 42.640 12.362 3.992 1.00 88.25 93 TYR A O 1
ATOM 724 N N . SER A 1 94 ? 40.498 11.722 4.193 1.00 86.12 94 SER A N 1
ATOM 725 C CA . SER A 1 94 ? 40.692 10.963 5.426 1.00 86.12 94 SER A CA 1
ATOM 726 C C . SER A 1 94 ? 41.121 9.542 5.089 1.00 86.12 94 SER A C 1
ATOM 728 O O . SER A 1 94 ? 40.379 8.797 4.450 1.00 86.12 94 SER A O 1
ATOM 730 N N . ARG A 1 95 ? 42.311 9.139 5.550 1.00 80.25 95 ARG A N 1
ATOM 731 C CA . ARG A 1 95 ? 42.794 7.762 5.382 1.00 80.25 95 ARG A CA 1
ATOM 732 C C . ARG A 1 95 ? 41.956 6.778 6.188 1.00 80.25 95 ARG A C 1
ATOM 734 O O . ARG A 1 95 ? 41.720 5.672 5.720 1.00 80.25 95 ARG A O 1
ATOM 741 N N . ASN A 1 96 ? 41.543 7.179 7.388 1.00 76.88 96 ASN A N 1
ATOM 742 C CA . ASN A 1 96 ? 40.781 6.334 8.302 1.00 76.88 96 ASN A CA 1
ATOM 743 C C . ASN A 1 96 ? 39.414 5.973 7.712 1.00 76.88 96 ASN A C 1
ATOM 745 O O . ASN A 1 96 ? 38.995 4.831 7.836 1.00 76.88 96 ASN A O 1
ATOM 749 N N . ASN A 1 97 ? 38.779 6.921 7.019 1.00 71.75 97 ASN A N 1
ATOM 750 C CA . ASN A 1 97 ? 37.432 6.742 6.474 1.00 71.75 97 ASN A CA 1
ATOM 751 C C . ASN A 1 97 ? 37.426 6.428 4.972 1.00 71.75 97 ASN A C 1
ATOM 753 O O . ASN A 1 97 ? 36.361 6.197 4.414 1.00 71.75 97 ASN A O 1
ATOM 757 N N . ASN A 1 98 ? 38.585 6.467 4.302 1.00 81.81 98 ASN A N 1
ATOM 758 C CA . ASN A 1 98 ? 38.714 6.340 2.844 1.00 81.81 98 ASN A CA 1
ATOM 759 C C . ASN A 1 98 ? 37.780 7.299 2.068 1.00 81.81 98 ASN A C 1
ATOM 761 O O . ASN A 1 98 ? 37.211 6.939 1.037 1.00 81.81 98 ASN A O 1
ATOM 765 N N . GLN A 1 99 ? 37.617 8.527 2.574 1.00 83.38 99 GLN A N 1
ATOM 766 C CA . GLN A 1 99 ? 36.646 9.502 2.065 1.00 83.38 99 GLN A CA 1
ATOM 767 C C . GLN A 1 99 ? 37.248 10.898 1.876 1.00 83.38 99 GLN A C 1
ATOM 769 O O . GLN A 1 99 ? 38.102 11.338 2.653 1.00 83.38 99 GLN A O 1
ATOM 774 N N . PHE A 1 100 ? 36.771 11.603 0.849 1.00 88.62 100 PHE A N 1
ATOM 775 C CA . PHE A 1 100 ? 37.058 13.011 0.592 1.00 88.62 100 PHE A CA 1
ATOM 776 C C . PHE A 1 100 ? 36.056 13.942 1.283 1.00 88.62 100 PHE A C 1
ATOM 778 O O . PHE A 1 100 ? 34.844 13.764 1.193 1.00 88.62 100 PHE A O 1
ATOM 785 N N . TYR A 1 101 ? 36.580 15.007 1.885 1.00 88.94 101 TYR A N 1
ATOM 786 C CA . TYR A 1 101 ? 35.823 16.088 2.507 1.00 88.94 101 TYR A CA 1
ATOM 787 C C . TYR A 1 101 ? 36.315 17.456 2.009 1.00 88.94 101 TYR A C 1
ATOM 789 O O . TYR A 1 101 ? 37.457 17.576 1.549 1.00 88.94 101 TYR A O 1
ATOM 797 N N . PRO A 1 102 ? 35.487 18.510 2.087 1.00 90.31 102 PRO A N 1
ATOM 798 C CA . PRO A 1 102 ? 35.924 19.872 1.828 1.00 90.31 102 PRO A CA 1
ATOM 799 C C . PRO A 1 102 ? 36.992 20.336 2.809 1.00 90.31 102 PRO A C 1
ATOM 801 O O . PRO A 1 102 ? 36.914 20.076 4.008 1.00 90.31 102 PRO A O 1
ATOM 804 N N . LEU A 1 103 ? 37.965 21.086 2.297 1.00 87.69 103 LEU A N 1
ATOM 805 C CA . LEU A 1 103 ? 38.962 21.752 3.127 1.00 87.69 103 LEU A CA 1
ATOM 806 C C . LEU A 1 103 ? 38.350 23.017 3.762 1.00 87.69 103 LEU A C 1
ATOM 808 O O . LEU A 1 103 ? 38.506 24.121 3.231 1.00 87.69 103 LEU A O 1
ATOM 812 N N . ASN A 1 104 ? 37.621 22.845 4.870 1.00 86.25 104 ASN A N 1
ATOM 813 C CA . ASN A 1 104 ? 37.035 23.919 5.680 1.00 86.25 104 ASN A CA 1
ATOM 814 C C . ASN A 1 104 ? 37.401 23.770 7.177 1.00 86.25 104 ASN A C 1
ATOM 816 O O . ASN A 1 104 ? 37.950 22.753 7.603 1.00 86.25 104 ASN A O 1
ATOM 820 N N . GLU A 1 105 ? 37.121 24.810 7.967 1.00 83.75 105 GLU A N 1
ATOM 821 C CA . GLU A 1 105 ? 37.476 24.851 9.393 1.00 83.75 105 GLU A CA 1
ATOM 822 C C . GLU A 1 105 ? 36.657 23.855 10.219 1.00 83.75 105 GLU A C 1
ATOM 824 O O . GLU A 1 105 ? 37.204 23.196 11.095 1.00 83.75 105 GLU A O 1
ATOM 829 N N . ASP A 1 106 ? 35.383 23.667 9.880 1.00 83.25 106 ASP A N 1
ATOM 830 C CA . ASP A 1 106 ? 34.472 22.774 10.596 1.00 83.25 106 ASP A CA 1
ATOM 831 C C . ASP A 1 106 ? 34.878 21.293 10.493 1.00 83.25 106 ASP A C 1
ATOM 833 O O . ASP A 1 106 ? 34.823 20.557 11.478 1.00 83.25 106 ASP A O 1
ATOM 837 N N . TYR A 1 107 ? 35.318 20.845 9.316 1.00 80.88 107 TYR A N 1
ATOM 838 C CA . TYR A 1 107 ? 35.836 19.494 9.115 1.00 80.88 107 TYR A CA 1
ATOM 839 C C . TYR A 1 107 ? 37.244 19.321 9.694 1.00 80.88 107 TYR A C 1
ATOM 841 O O . TYR A 1 107 ? 37.576 18.234 10.172 1.00 80.88 107 TYR A O 1
ATOM 849 N N . ALA A 1 108 ? 38.062 20.377 9.691 1.00 77.50 108 ALA A N 1
ATOM 850 C CA . ALA A 1 108 ? 39.331 20.376 10.408 1.00 77.50 108 ALA A CA 1
ATOM 851 C C . ALA A 1 108 ? 39.101 20.245 11.920 1.00 77.50 108 ALA A C 1
ATOM 853 O O . ALA A 1 108 ? 39.737 19.421 12.562 1.00 77.50 108 ALA A O 1
ATOM 854 N N . GLU A 1 109 ? 38.143 20.974 12.491 1.00 78.06 109 GLU A N 1
ATOM 855 C CA . GLU A 1 109 ? 37.750 20.809 13.889 1.00 78.06 109 GLU A CA 1
ATOM 856 C C . GLU A 1 109 ? 37.199 19.417 14.178 1.00 78.06 109 GLU A C 1
ATOM 858 O O . GLU A 1 109 ? 37.488 18.881 15.237 1.00 78.06 109 GLU A O 1
ATOM 863 N N . LEU A 1 110 ? 36.452 18.812 13.254 1.00 71.81 110 LEU A N 1
ATOM 864 C CA . LEU A 1 110 ? 35.949 17.448 13.412 1.00 71.81 110 LEU A CA 1
ATOM 865 C C . LEU A 1 110 ? 37.076 16.409 13.497 1.00 71.81 110 LEU A C 1
ATOM 867 O O . LEU A 1 110 ? 36.989 15.459 14.265 1.00 71.81 110 LEU A O 1
ATOM 871 N N . PHE A 1 111 ? 38.151 16.605 12.735 1.00 69.12 111 PHE A N 1
ATOM 872 C CA . PHE A 1 111 ? 39.373 15.800 12.833 1.00 69.12 111 PHE A CA 1
ATOM 873 C C . PHE A 1 111 ? 40.100 15.990 14.177 1.00 69.12 111 PHE A C 1
ATOM 875 O O . PHE A 1 111 ? 40.750 15.075 14.691 1.00 69.12 111 PHE A O 1
ATOM 882 N N . LEU A 1 112 ? 39.980 17.185 14.759 1.00 71.88 112 LEU A N 1
ATOM 883 C CA . LEU A 1 112 ? 40.584 17.541 16.043 1.00 71.88 112 LEU A CA 1
ATOM 884 C C . LEU A 1 112 ? 39.708 17.152 17.250 1.00 71.88 112 LEU A C 1
ATOM 886 O O . LEU A 1 112 ? 40.247 16.897 18.323 1.00 71.88 112 LEU A O 1
ATOM 890 N N . LYS A 1 113 ? 38.380 17.096 17.086 1.00 64.62 113 LYS A N 1
ATOM 891 C CA . LYS A 1 113 ? 37.368 16.814 18.114 1.00 64.62 113 LYS A CA 1
ATOM 892 C C . LYS A 1 113 ? 36.560 15.568 17.738 1.00 64.62 113 LYS A C 1
ATOM 894 O O . LYS A 1 113 ? 35.507 15.678 17.116 1.00 64.62 113 LYS A O 1
ATOM 899 N N . ASP A 1 114 ? 37.005 14.398 18.179 1.00 52.91 114 ASP A N 1
ATOM 900 C CA . ASP A 1 114 ? 36.105 13.250 18.346 1.00 52.91 114 ASP A CA 1
ATOM 901 C C . ASP A 1 114 ? 36.557 12.401 19.548 1.00 52.91 114 ASP A C 1
ATOM 903 O O . ASP A 1 114 ? 37.168 11.343 19.412 1.00 52.91 114 ASP A O 1
ATOM 907 N N . ASP A 1 115 ? 36.277 12.932 20.742 1.00 45.47 115 ASP A N 1
ATOM 908 C CA . ASP A 1 115 ? 36.097 12.182 21.989 1.00 45.47 115 ASP A CA 1
ATOM 909 C C . ASP A 1 115 ? 34.585 11.924 22.151 1.00 45.47 115 ASP A C 1
ATOM 911 O O . ASP A 1 115 ? 33.910 12.652 22.877 1.00 45.47 115 ASP A O 1
ATOM 915 N N . ALA A 1 116 ? 34.007 10.952 21.435 1.00 40.38 116 ALA A N 1
ATOM 916 C CA . ALA A 1 116 ? 32.625 10.511 21.711 1.00 40.38 116 ALA A CA 1
ATOM 917 C C . ALA A 1 116 ? 32.240 9.109 21.202 1.00 40.38 116 ALA A C 1
ATOM 919 O O . ALA A 1 116 ? 31.207 8.591 21.616 1.00 40.38 116 ALA A O 1
ATOM 920 N N . THR A 1 117 ? 33.033 8.460 20.344 1.00 45.72 117 THR A N 1
ATOM 921 C CA . THR A 1 117 ? 32.699 7.116 19.810 1.00 45.72 117 THR A CA 1
ATOM 922 C C . THR A 1 117 ? 33.685 6.015 20.206 1.00 45.72 117 THR A C 1
ATOM 924 O O . THR A 1 117 ? 33.544 4.865 19.792 1.00 45.72 117 THR A O 1
ATOM 927 N N . GLY A 1 118 ? 34.644 6.320 21.082 1.00 34.16 118 GLY A N 1
ATOM 928 C CA . GLY A 1 118 ? 35.358 5.286 21.822 1.00 34.16 118 GLY A CA 1
ATOM 929 C C . GLY A 1 118 ? 34.437 4.702 22.891 1.00 34.16 118 GLY A C 1
ATOM 930 O O . GLY A 1 118 ? 33.974 5.434 23.763 1.00 34.16 118 GLY A O 1
ATOM 931 N N . LEU A 1 119 ? 34.178 3.392 22.835 1.00 40.56 119 LEU A N 1
ATOM 932 C CA . LEU A 1 119 ? 33.653 2.622 23.968 1.00 40.56 119 LEU A CA 1
ATOM 933 C C . LEU A 1 119 ? 34.314 3.116 25.267 1.00 40.56 119 LEU A C 1
ATOM 935 O O . LEU A 1 119 ? 35.541 3.157 25.360 1.00 40.56 119 LEU A O 1
ATOM 939 N N . GLY A 1 120 ? 33.485 3.555 26.218 1.00 39.25 120 GLY A N 1
ATOM 940 C CA . GLY A 1 120 ? 33.912 4.330 27.380 1.00 39.25 120 GLY A CA 1
ATOM 941 C C . GLY A 1 120 ? 35.074 3.708 28.156 1.00 39.25 120 GLY A C 1
ATOM 942 O O . GLY A 1 120 ? 35.124 2.501 28.394 1.00 39.25 120 GLY A O 1
ATOM 943 N N . GLY A 1 121 ? 35.998 4.564 28.593 1.00 45.56 121 GLY A N 1
ATOM 944 C CA . GLY A 1 121 ? 36.967 4.217 29.627 1.00 45.56 121 GLY A CA 1
ATOM 945 C C . GLY A 1 121 ? 36.297 4.088 30.998 1.00 45.56 121 GLY A C 1
ATOM 946 O O . GLY A 1 121 ? 35.198 4.597 31.226 1.00 45.56 121 GLY A O 1
ATOM 947 N N . VAL A 1 122 ? 36.966 3.399 31.924 1.00 41.50 122 VAL A N 1
ATOM 948 C CA . VAL A 1 122 ? 36.490 3.221 33.304 1.00 41.50 122 VAL A CA 1
ATOM 949 C C . VAL A 1 122 ? 36.294 4.596 33.953 1.00 41.50 122 VAL A C 1
ATOM 951 O O . VAL A 1 122 ? 37.251 5.349 34.107 1.00 41.50 122 VAL A O 1
ATOM 954 N N . SER A 1 123 ? 35.055 4.927 34.321 1.00 44.72 123 SER A N 1
ATOM 955 C CA . SER A 1 123 ? 34.747 6.170 35.033 1.00 44.72 123 SER A CA 1
ATOM 956 C C . SER A 1 123 ? 35.188 6.073 36.494 1.00 44.72 123 SER A C 1
ATOM 958 O O . SER A 1 123 ? 34.844 5.114 37.186 1.00 44.72 123 SER A O 1
ATOM 960 N N . GLU A 1 124 ? 35.914 7.084 36.978 1.00 52.47 124 GLU A N 1
ATOM 961 C CA . GLU A 1 124 ? 36.240 7.246 38.404 1.00 52.47 124 GLU A CA 1
ATOM 962 C C . GLU A 1 124 ? 35.051 7.777 39.228 1.00 52.47 124 GLU A C 1
ATOM 964 O O . GLU A 1 124 ? 35.105 7.805 40.458 1.00 52.47 124 GLU A O 1
ATOM 969 N N . GLN A 1 125 ? 33.962 8.199 38.576 1.00 50.34 125 GLN A N 1
ATOM 970 C CA . GLN A 1 125 ? 32.788 8.754 39.248 1.00 50.34 125 GLN A CA 1
ATOM 971 C C . GLN A 1 125 ? 31.778 7.661 39.600 1.00 50.34 125 GLN A C 1
ATOM 973 O O . GLN A 1 125 ? 31.470 6.777 38.796 1.00 50.34 125 GLN A O 1
ATOM 978 N N . SER A 1 126 ? 31.231 7.726 40.817 1.00 55.19 126 SER A N 1
ATOM 979 C CA . SER A 1 126 ? 30.253 6.740 41.265 1.00 55.19 126 SER A CA 1
ATOM 980 C C . SER A 1 126 ? 28.928 6.912 40.520 1.00 55.19 126 SER A C 1
ATOM 982 O O . SER A 1 126 ? 28.478 8.025 40.244 1.00 55.19 126 SER A O 1
ATOM 984 N N . ARG A 1 127 ? 28.251 5.791 40.249 1.00 44.47 127 ARG A N 1
ATOM 985 C CA . ARG A 1 127 ? 26.939 5.742 39.581 1.00 44.47 127 ARG A CA 1
ATOM 986 C C . ARG A 1 127 ? 25.903 6.693 40.200 1.00 44.47 127 ARG A C 1
ATOM 988 O O . ARG A 1 127 ? 25.089 7.260 39.483 1.00 44.47 127 ARG A O 1
ATOM 995 N N . LYS A 1 128 ? 25.976 6.911 41.518 1.00 50.94 128 LYS A N 1
ATOM 996 C CA . LYS A 1 128 ? 25.067 7.804 42.251 1.00 50.94 128 LYS A CA 1
ATOM 997 C C . LYS A 1 128 ? 25.305 9.287 41.965 1.00 50.94 128 LYS A C 1
ATOM 999 O O . LYS A 1 128 ? 24.367 10.069 42.076 1.00 50.94 128 LYS A O 1
ATOM 1004 N N . ASP A 1 129 ? 26.527 9.678 41.617 1.00 56.41 129 ASP A N 1
ATOM 1005 C CA . ASP A 1 129 ? 26.860 11.070 41.294 1.00 56.41 129 ASP A CA 1
ATOM 1006 C C . ASP A 1 129 ? 26.451 11.413 39.855 1.00 56.41 129 ASP A C 1
ATOM 1008 O O . ASP A 1 129 ? 25.976 12.517 39.591 1.00 56.41 129 ASP A O 1
ATOM 1012 N N . ILE A 1 130 ? 26.520 10.423 38.959 1.00 52.44 130 ILE A N 1
ATOM 1013 C CA . ILE A 1 130 ? 26.054 10.510 37.568 1.00 52.44 130 ILE A CA 1
ATOM 1014 C C . ILE A 1 130 ? 24.523 10.665 37.517 1.00 52.44 130 ILE A C 1
ATOM 1016 O O . ILE A 1 130 ? 24.011 11.553 36.838 1.00 52.44 130 ILE A O 1
ATOM 1020 N N . GLU A 1 131 ? 23.785 9.871 38.300 1.00 51.12 131 GLU A N 1
ATOM 1021 C CA . GLU A 1 131 ? 22.314 9.950 38.395 1.00 51.12 131 GLU A CA 1
ATOM 1022 C C . GLU A 1 131 ? 21.819 11.241 39.078 1.00 51.12 131 GLU A C 1
ATOM 1024 O O . GLU A 1 131 ? 20.691 11.673 38.857 1.00 51.12 131 GLU A O 1
ATOM 1029 N N . LYS A 1 132 ? 22.661 11.896 39.889 1.00 55.19 132 LYS A N 1
ATOM 1030 C CA . LYS A 1 132 ? 22.344 13.192 40.513 1.00 55.19 132 LYS A CA 1
ATOM 1031 C C . LYS A 1 132 ? 22.505 14.375 39.563 1.00 55.19 132 LYS A C 1
ATOM 1033 O O . LYS A 1 132 ? 21.796 15.366 39.715 1.00 55.19 132 LYS A O 1
ATOM 1038 N N . GLN A 1 133 ? 23.467 14.301 38.643 1.00 50.97 133 GLN A N 1
ATOM 1039 C CA . GLN A 1 133 ? 23.723 15.361 37.663 1.00 50.97 133 GLN A CA 1
ATOM 1040 C C . GLN A 1 133 ? 22.799 15.267 36.447 1.00 50.97 133 GLN A C 1
ATOM 1042 O O . GLN A 1 133 ? 22.507 16.291 35.837 1.00 50.97 133 GLN A O 1
ATOM 1047 N N . ASN A 1 134 ? 22.295 14.070 36.147 1.00 49.16 134 ASN A N 1
ATOM 1048 C CA . ASN A 1 134 ? 21.247 13.839 35.162 1.00 49.16 134 ASN A CA 1
ATOM 1049 C C . ASN A 1 134 ? 20.049 13.173 35.852 1.00 49.16 134 ASN A C 1
ATOM 1051 O O . ASN A 1 134 ? 19.957 11.941 35.829 1.00 49.16 134 ASN A O 1
ATOM 1055 N N . PRO A 1 135 ? 19.120 13.941 36.462 1.00 47.22 135 PRO A N 1
ATOM 1056 C CA . PRO A 1 135 ? 17.813 13.383 36.775 1.00 47.22 135 PRO A CA 1
ATOM 1057 C C . PRO A 1 135 ? 17.239 12.898 35.445 1.00 47.22 135 PRO A C 1
ATOM 1059 O O . PRO A 1 135 ? 17.083 13.694 34.520 1.00 47.22 135 PRO A O 1
ATOM 1062 N N . GLY A 1 136 ? 17.068 11.579 35.316 1.00 46.75 136 GLY A N 1
ATOM 1063 C CA . GLY A 1 136 ? 16.683 10.946 34.060 1.00 46.75 136 GLY A CA 1
ATOM 1064 C C . GLY A 1 136 ? 15.519 11.707 33.444 1.00 46.75 136 GLY A C 1
ATOM 1065 O O . GLY A 1 136 ? 14.483 11.850 34.089 1.00 46.75 136 GLY A O 1
ATOM 1066 N N . ALA A 1 137 ? 15.731 12.251 32.244 1.00 48.62 137 ALA A N 1
ATOM 1067 C CA . ALA A 1 137 ? 14.683 12.933 31.505 1.00 48.62 137 ALA A CA 1
ATOM 1068 C C . ALA A 1 137 ? 13.473 11.995 31.459 1.00 48.62 137 ALA A C 1
ATOM 1070 O O . ALA A 1 137 ? 13.609 10.849 31.017 1.00 48.62 137 ALA A O 1
ATOM 1071 N N . ASP A 1 138 ? 12.331 12.446 31.984 1.00 47.56 138 ASP A N 1
ATOM 1072 C CA . ASP A 1 138 ? 11.111 11.651 31.959 1.00 47.56 138 ASP A CA 1
ATOM 1073 C C . ASP A 1 138 ? 10.768 11.417 30.488 1.00 47.56 138 ASP A C 1
ATOM 1075 O O . ASP A 1 138 ? 10.359 12.324 29.762 1.00 47.56 138 ASP A O 1
ATOM 1079 N N . MET A 1 139 ? 11.011 10.193 30.014 1.00 51.50 139 MET A N 1
ATOM 1080 C CA . MET A 1 139 ? 10.843 9.828 28.608 1.00 51.50 139 MET A CA 1
ATOM 1081 C C . MET A 1 139 ? 9.388 9.989 28.149 1.00 51.50 139 MET A C 1
ATOM 1083 O O . MET A 1 139 ? 9.122 9.951 26.951 1.00 51.50 139 MET A O 1
ATOM 1087 N N . ARG A 1 140 ? 8.445 10.205 29.078 1.00 50.06 140 ARG A N 1
ATOM 1088 C CA . ARG A 1 140 ? 7.053 10.550 28.780 1.00 50.06 140 ARG A CA 1
ATOM 1089 C C . ARG A 1 140 ? 6.920 11.920 28.113 1.00 50.06 140 ARG A C 1
ATOM 1091 O O . ARG A 1 140 ? 6.108 12.045 27.200 1.00 50.06 140 ARG A O 1
ATOM 1098 N N . ASP A 1 141 ? 7.760 12.895 28.460 1.00 46.66 141 ASP A N 1
ATOM 1099 C CA . ASP A 1 141 ? 7.733 14.240 27.859 1.00 46.66 141 ASP A CA 1
ATOM 1100 C C . ASP A 1 141 ? 8.297 14.268 26.426 1.00 46.66 141 ASP A C 1
ATOM 1102 O O . ASP A 1 141 ? 8.029 15.197 25.667 1.00 46.66 141 ASP A O 1
ATOM 1106 N N . LEU A 1 142 ? 9.032 13.226 26.018 1.00 52.88 142 LEU A N 1
ATOM 1107 C CA . LEU A 1 142 ? 9.509 13.029 24.641 1.00 52.88 142 LEU A CA 1
ATOM 1108 C C . LEU A 1 142 ? 8.450 12.407 23.717 1.00 52.88 142 LEU A C 1
ATOM 1110 O O . LEU A 1 142 ? 8.579 12.490 22.497 1.00 52.88 142 LEU A O 1
ATOM 1114 N N . VAL A 1 143 ? 7.414 11.779 24.282 1.00 55.91 143 VAL A N 1
ATOM 1115 C CA . VAL A 1 143 ? 6.355 11.089 23.524 1.00 55.91 143 VAL A CA 1
ATOM 1116 C C . VAL A 1 143 ? 5.187 12.027 23.195 1.00 55.91 143 VAL A C 1
ATOM 1118 O O . VAL A 1 143 ? 4.475 11.799 22.215 1.00 55.91 143 VAL A O 1
ATOM 1121 N N . PHE A 1 144 ? 5.004 13.114 23.949 1.00 41.62 144 PHE A N 1
ATOM 1122 C CA . PHE A 1 144 ? 3.991 14.126 23.646 1.00 41.62 144 PHE A CA 1
ATOM 1123 C C . PHE A 1 144 ? 4.621 15.301 22.883 1.00 41.62 144 PHE A C 1
ATOM 1125 O O . PHE A 1 144 ? 5.424 16.035 23.459 1.00 41.62 144 PHE A O 1
ATOM 1132 N N . PRO A 1 145 ? 4.275 15.540 21.601 1.00 42.22 145 PRO A N 1
ATOM 1133 C CA . PRO A 1 145 ? 4.759 16.730 20.917 1.00 42.22 145 PRO A CA 1
ATOM 1134 C C . PRO A 1 145 ? 4.240 17.987 21.637 1.00 42.22 145 PRO A C 1
ATOM 1136 O O . PRO A 1 145 ? 3.099 17.986 22.119 1.00 42.22 145 PRO A O 1
ATOM 1139 N N . PRO A 1 146 ? 5.024 19.081 21.694 1.00 42.03 146 PRO A N 1
ATOM 1140 C CA . PRO A 1 146 ? 4.543 20.336 22.253 1.00 42.03 146 PRO A CA 1
ATOM 1141 C C . PRO A 1 146 ? 3.275 20.759 21.504 1.00 42.03 146 PRO A C 1
ATOM 1143 O O . PRO A 1 146 ? 3.277 20.904 20.279 1.00 42.03 146 PRO A O 1
ATOM 1146 N N . ARG A 1 147 ? 2.167 20.937 22.236 1.00 43.75 147 ARG A N 1
ATOM 1147 C CA . ARG A 1 147 ? 0.887 21.420 21.694 1.00 43.75 147 ARG A CA 1
ATOM 1148 C C . ARG A 1 147 ? 0.992 22.907 21.348 1.00 43.75 147 ARG A C 1
ATOM 1150 O O . ARG A 1 147 ? 0.431 23.761 22.021 1.00 43.75 147 ARG A O 1
ATOM 1157 N N . THR A 1 148 ? 1.717 23.218 20.285 1.00 41.16 148 THR A N 1
ATOM 1158 C CA . THR A 1 148 ? 1.755 24.543 19.658 1.00 41.16 148 THR A CA 1
ATOM 1159 C C . THR A 1 148 ? 1.544 24.399 18.155 1.00 41.16 148 THR A C 1
ATOM 1161 O O . THR A 1 148 ? 2.317 24.881 17.330 1.00 41.16 148 THR A O 1
ATOM 1164 N N . GLY A 1 149 ? 0.453 23.731 17.773 1.00 34.19 149 GLY A N 1
ATOM 1165 C CA . GLY A 1 149 ? -0.080 23.873 16.424 1.00 34.19 149 GLY A CA 1
ATOM 1166 C C . GLY A 1 149 ? -0.504 25.327 16.223 1.00 34.19 149 GLY A C 1
ATOM 1167 O O . GLY A 1 149 ? -1.402 25.808 16.910 1.00 34.19 149 GLY A O 1
ATOM 1168 N N . ARG A 1 150 ? 0.159 26.050 15.314 1.00 39.78 150 ARG A N 1
ATOM 1169 C CA . ARG A 1 150 ? -0.316 27.361 14.856 1.00 39.78 150 ARG A CA 1
ATOM 1170 C C . ARG A 1 150 ? -1.672 27.158 14.184 1.00 39.78 150 ARG A C 1
ATOM 1172 O O . ARG A 1 150 ? -1.728 26.685 13.053 1.00 39.78 150 ARG A O 1
ATOM 1179 N N . ILE A 1 151 ? -2.749 27.515 14.876 1.00 40.69 151 ILE A N 1
ATOM 1180 C CA . ILE A 1 151 ? 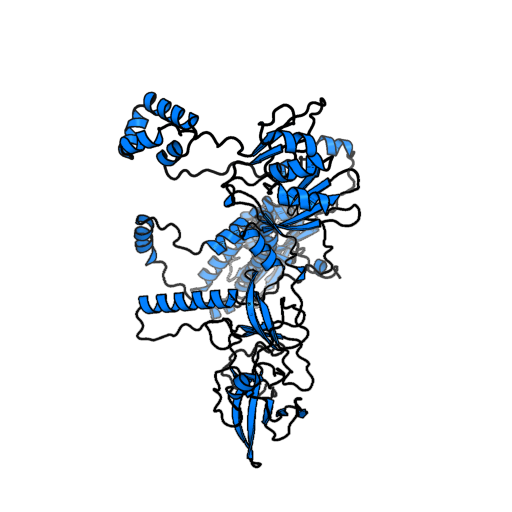-4.072 27.623 14.267 1.00 40.69 151 ILE A CA 1
ATOM 1181 C C . ILE A 1 151 ? -4.019 28.856 13.365 1.00 40.69 151 ILE A C 1
ATOM 1183 O O . ILE A 1 151 ? -4.004 29.992 13.836 1.00 40.69 151 ILE A O 1
ATOM 1187 N N . SER A 1 152 ? -3.873 28.635 12.061 1.00 37.56 152 SER A N 1
ATOM 1188 C CA . SER A 1 152 ? -3.958 29.706 11.074 1.00 37.56 152 SER A CA 1
ATOM 1189 C C . SER A 1 152 ? -5.435 29.961 10.803 1.00 37.56 152 SER A C 1
ATOM 1191 O O . SER A 1 152 ? -6.021 29.309 9.943 1.00 37.56 152 SER A O 1
ATOM 1193 N N . TYR A 1 153 ? -6.049 30.878 11.547 1.00 41.91 153 TYR A N 1
ATOM 1194 C CA . TYR A 1 153 ? -7.396 31.339 11.220 1.00 41.91 153 TYR A CA 1
ATOM 1195 C C . TYR A 1 153 ? -7.340 32.063 9.873 1.00 41.91 153 TYR A C 1
ATOM 1197 O O . TYR A 1 153 ? -6.528 32.970 9.684 1.00 41.91 153 TYR A O 1
ATOM 1205 N N . ALA A 1 154 ? -8.141 31.611 8.906 1.00 51.59 154 ALA A N 1
ATOM 1206 C CA . ALA A 1 154 ? -8.128 32.147 7.546 1.00 51.59 154 ALA A CA 1
ATOM 1207 C C . ALA A 1 154 ? -8.603 33.612 7.489 1.00 51.59 154 ALA A C 1
ATOM 1209 O O . ALA A 1 154 ? -8.232 34.336 6.565 1.00 51.59 154 ALA A O 1
ATOM 1210 N N . SER A 1 155 ? -9.345 34.071 8.502 1.00 69.81 155 SER A N 1
ATOM 1211 C CA . SER A 1 155 ? -9.713 35.469 8.708 1.00 69.81 155 SER A CA 1
ATOM 1212 C C . SER A 1 155 ? -10.022 35.756 10.190 1.00 69.81 155 SER A C 1
ATOM 1214 O O . SER A 1 155 ? -10.276 34.844 10.979 1.00 69.81 155 SER A O 1
ATOM 1216 N N . VAL A 1 156 ? -9.991 37.035 10.588 1.00 73.31 156 VAL A N 1
ATOM 1217 C CA . VAL A 1 156 ? -10.346 37.464 11.960 1.00 73.31 156 VAL A CA 1
ATOM 1218 C C . VAL A 1 156 ? -11.826 37.199 12.250 1.00 73.31 156 VAL A C 1
ATOM 1220 O O . VAL A 1 156 ? -12.178 36.900 13.388 1.00 73.31 156 VAL A O 1
ATOM 1223 N N . ILE A 1 157 ? -12.689 37.271 11.232 1.00 77.00 157 ILE A N 1
ATOM 1224 C CA . ILE A 1 157 ? -14.123 37.032 11.406 1.00 77.00 157 ILE A CA 1
ATOM 1225 C C . ILE A 1 157 ? -14.432 35.543 11.587 1.00 77.00 157 ILE A C 1
ATOM 1227 O O . ILE A 1 157 ? -15.230 35.210 12.459 1.00 77.00 157 ILE A O 1
ATOM 1231 N N . ASP A 1 158 ? -13.722 34.658 10.877 1.00 75.12 158 ASP A N 1
ATOM 1232 C CA . ASP A 1 158 ? -13.823 33.207 11.082 1.00 75.12 158 ASP A CA 1
ATOM 1233 C C . ASP A 1 158 ? -13.354 32.838 12.496 1.00 75.12 158 ASP A C 1
ATOM 1235 O O . ASP A 1 158 ? -14.008 32.065 13.186 1.00 75.12 158 ASP A O 1
ATOM 1239 N N . PHE A 1 159 ? -12.281 33.475 12.987 1.00 77.69 159 PHE A N 1
ATOM 1240 C CA . PHE A 1 159 ? -11.808 33.279 14.361 1.00 77.69 159 PHE A CA 1
ATOM 1241 C C . PHE A 1 159 ? -12.848 33.670 15.419 1.00 77.69 159 PHE A C 1
ATOM 1243 O O . PHE A 1 159 ? -13.027 32.955 16.404 1.00 77.69 159 PHE A O 1
ATOM 1250 N N . ILE A 1 160 ? -13.524 34.808 15.238 1.00 80.50 160 ILE A N 1
ATOM 1251 C CA . ILE A 1 160 ? -14.550 35.273 16.181 1.00 80.50 160 ILE A CA 1
ATOM 1252 C C . ILE A 1 160 ? -15.805 34.398 16.079 1.00 80.50 160 ILE A C 1
ATOM 1254 O O . ILE A 1 160 ? -16.396 34.069 17.105 1.00 80.50 160 ILE A O 1
ATOM 1258 N N . SER A 1 161 ? -16.196 34.003 14.865 1.00 79.38 161 SER A N 1
ATOM 1259 C CA . SER A 1 161 ? -17.368 33.161 14.609 1.00 79.38 161 SER A CA 1
ATOM 1260 C C . SER A 1 161 ? -17.225 31.767 15.225 1.00 79.38 161 SER A C 1
ATOM 1262 O O . SER A 1 161 ? -18.144 31.316 15.918 1.00 79.38 161 SER A O 1
ATOM 1264 N N . ASP A 1 162 ? -16.070 31.128 15.013 1.00 76.25 162 ASP A N 1
ATOM 1265 C CA . ASP A 1 162 ? -15.760 29.770 15.480 1.00 76.25 162 ASP A CA 1
ATOM 1266 C C . ASP A 1 162 ? -15.332 29.729 16.957 1.00 76.25 162 ASP A C 1
ATOM 1268 O O . ASP A 1 162 ? -15.257 28.658 17.560 1.00 76.25 162 ASP A O 1
ATOM 1272 N N . GLY A 1 163 ? -15.034 30.888 17.552 1.00 73.81 163 GLY A N 1
ATOM 1273 C CA . GLY A 1 163 ? -14.615 31.007 18.943 1.00 73.81 163 GLY A CA 1
ATOM 1274 C C . GLY A 1 163 ? -15.751 30.804 19.953 1.00 73.81 163 GLY A C 1
ATOM 1275 O O . GLY A 1 163 ? -16.919 31.100 19.694 1.00 73.81 163 GLY A O 1
ATOM 1276 N N . ASP A 1 164 ? -15.385 30.355 21.156 1.00 76.38 164 ASP A N 1
ATOM 1277 C CA . ASP A 1 164 ? -16.305 30.229 22.291 1.00 76.38 164 ASP A CA 1
ATOM 1278 C C . ASP A 1 164 ? -16.912 31.584 22.703 1.00 76.38 164 ASP A C 1
ATOM 1280 O O . ASP A 1 164 ? -16.366 32.654 22.421 1.00 76.38 164 ASP A O 1
ATOM 1284 N N . ASP A 1 165 ? -18.001 31.554 23.481 1.00 78.12 165 ASP A N 1
ATOM 1285 C CA . ASP A 1 165 ? -18.700 32.760 23.959 1.00 78.12 165 ASP A CA 1
ATOM 1286 C C . ASP A 1 165 ? -17.765 33.762 24.677 1.00 78.12 165 ASP A C 1
ATOM 1288 O O . ASP A 1 165 ? -17.953 34.976 24.589 1.00 78.12 165 ASP A O 1
ATOM 1292 N N . ASN A 1 166 ? -16.706 33.270 25.332 1.00 76.50 166 ASN A N 1
ATOM 1293 C CA . ASN A 1 166 ? -15.682 34.103 25.971 1.00 76.50 166 ASN A CA 1
ATOM 1294 C C . ASN A 1 166 ? -14.829 34.882 24.956 1.00 76.50 166 ASN A C 1
ATOM 1296 O O . ASN A 1 166 ? -14.472 36.032 25.207 1.00 76.50 166 ASN A O 1
ATOM 1300 N N . ILE A 1 167 ? -14.513 34.275 23.809 1.00 78.81 167 ILE A N 1
ATOM 1301 C CA . ILE A 1 167 ? -13.748 34.905 22.724 1.00 78.81 167 ILE A CA 1
ATOM 1302 C C . ILE A 1 167 ? -14.611 35.975 22.050 1.00 78.81 167 ILE A C 1
ATOM 1304 O O . ILE A 1 167 ? -14.130 37.080 21.805 1.00 78.81 167 ILE A O 1
ATOM 1308 N N . LYS A 1 168 ? -15.904 35.698 21.842 1.00 81.62 168 LYS A N 1
ATOM 1309 C CA . LYS A 1 168 ? -16.874 36.670 21.309 1.00 81.62 168 LYS A CA 1
ATOM 1310 C C . LYS A 1 168 ? -17.055 37.871 22.240 1.00 81.62 168 LYS A C 1
ATOM 1312 O O . LYS A 1 168 ? -17.035 39.014 21.785 1.00 81.62 168 LYS A O 1
ATOM 1317 N N . ALA A 1 169 ? -17.143 37.633 23.550 1.00 81.06 169 ALA A N 1
ATOM 1318 C CA . ALA A 1 169 ? -17.205 38.696 24.551 1.00 81.06 169 ALA A CA 1
ATOM 1319 C C . ALA A 1 169 ? -15.910 39.529 24.611 1.00 81.06 169 ALA A C 1
ATOM 1321 O O . ALA A 1 169 ? -15.970 40.755 24.705 1.00 81.06 169 ALA A O 1
ATOM 1322 N N . ALA A 1 170 ? -14.743 38.885 24.512 1.00 80.94 170 ALA A N 1
ATOM 1323 C CA . ALA A 1 170 ? -13.453 39.571 24.475 1.00 80.94 170 ALA A CA 1
ATOM 1324 C C . ALA A 1 170 ? -13.276 40.403 23.194 1.00 80.94 170 ALA A C 1
ATOM 1326 O O . ALA A 1 170 ? -12.810 41.538 23.267 1.00 80.94 170 ALA A O 1
ATOM 1327 N N . ALA A 1 171 ? -13.702 39.885 22.038 1.00 80.62 171 ALA A N 1
ATOM 1328 C CA . ALA A 1 171 ? -13.692 40.614 20.771 1.00 80.62 171 ALA A CA 1
ATOM 1329 C C . ALA A 1 171 ? -14.607 41.849 20.823 1.00 80.62 171 ALA A C 1
ATOM 1331 O O . ALA A 1 171 ? -14.195 42.936 20.421 1.00 80.62 171 ALA A O 1
ATOM 1332 N N . TRP A 1 172 ? -15.806 41.714 21.400 1.00 82.81 172 TRP A N 1
ATOM 1333 C CA . TRP A 1 172 ? -16.703 42.845 21.652 1.00 82.81 172 TRP A CA 1
ATOM 1334 C C . TRP A 1 172 ? -16.086 43.888 22.595 1.00 82.81 172 TRP A C 1
ATOM 1336 O O . TRP A 1 172 ? -16.205 45.091 22.364 1.00 82.81 172 TRP A O 1
ATOM 1346 N N . GLY A 1 173 ? -15.398 43.442 23.651 1.00 84.56 173 GLY A N 1
ATOM 1347 C CA . GLY A 1 173 ? -14.649 44.320 24.552 1.00 84.56 173 GLY A CA 1
ATOM 1348 C C . GLY A 1 173 ? -13.568 45.110 23.814 1.00 84.56 173 GLY A C 1
ATOM 1349 O O . GLY A 1 173 ? -13.528 46.334 23.911 1.00 84.56 173 GLY A O 1
ATOM 1350 N N . LEU A 1 174 ? -12.768 44.423 22.995 1.00 82.44 174 LEU A N 1
ATOM 1351 C CA . LEU A 1 174 ? -11.684 45.015 22.211 1.00 82.44 174 LEU A CA 1
ATOM 1352 C C . LEU A 1 174 ? -12.194 46.053 21.196 1.00 82.44 174 LEU A C 1
ATOM 1354 O O . LEU A 1 174 ? -11.574 47.100 21.023 1.00 82.44 174 LEU A O 1
ATOM 1358 N N . MET A 1 175 ? -13.342 45.796 20.560 1.00 81.94 175 MET A N 1
ATOM 1359 C CA . MET A 1 175 ? -13.984 46.738 19.633 1.00 81.94 175 MET A CA 1
ATOM 1360 C C . MET A 1 175 ? -14.462 48.025 20.323 1.00 81.94 175 MET A C 1
ATOM 1362 O O . MET A 1 175 ? -14.418 49.102 19.726 1.00 81.94 175 MET A O 1
ATOM 1366 N N . ASN A 1 176 ? -14.908 47.931 21.578 1.00 84.12 176 ASN A N 1
ATOM 1367 C CA . ASN A 1 176 ? -15.334 49.095 22.358 1.00 84.12 176 ASN A CA 1
ATOM 1368 C C . ASN A 1 176 ? -14.152 49.874 22.947 1.00 84.12 176 ASN A C 1
ATOM 1370 O O . ASN A 1 176 ? -14.234 51.091 23.099 1.00 84.12 176 ASN A O 1
ATOM 1374 N N . GLU A 1 177 ? -13.069 49.179 23.295 1.00 87.06 177 GLU A N 1
ATOM 1375 C CA . GLU A 1 177 ? -11.881 49.778 23.906 1.00 87.06 177 GLU A CA 1
ATOM 1376 C C . GLU A 1 177 ? -10.975 50.466 22.873 1.00 87.06 177 GLU A C 1
ATOM 1378 O O . GLU A 1 177 ? -10.401 51.516 23.164 1.00 87.06 177 GLU A O 1
ATOM 1383 N N . TYR A 1 178 ? -10.898 49.933 21.648 1.00 87.31 178 TYR A N 1
ATOM 1384 C CA . TYR A 1 178 ? -10.016 50.435 20.592 1.00 87.31 178 TYR A CA 1
ATOM 1385 C C . TYR A 1 178 ? -10.795 50.820 19.318 1.00 87.31 178 TYR A C 1
ATOM 1387 O O . TYR A 1 178 ? -11.021 49.978 18.445 1.00 87.31 178 TYR A O 1
ATOM 1395 N N . PRO A 1 179 ? -11.154 52.109 19.142 1.00 84.25 179 PRO A N 1
ATOM 1396 C CA . PRO A 1 179 ? -11.896 52.582 17.969 1.00 84.25 179 PRO A CA 1
ATOM 1397 C C . PRO A 1 179 ? -11.186 52.328 16.630 1.00 84.25 179 PRO A C 1
ATOM 1399 O O . PRO A 1 179 ? -11.840 52.012 15.639 1.00 84.25 179 PRO A O 1
ATOM 1402 N N . GLU A 1 180 ? -9.852 52.405 16.607 1.00 81.75 180 GLU A N 1
ATOM 1403 C CA . GLU A 1 180 ? -9.034 52.147 15.410 1.00 81.75 180 GLU A CA 1
ATOM 1404 C C . GLU A 1 180 ? -9.170 50.699 14.912 1.00 81.75 180 GLU A C 1
ATOM 1406 O O . GLU A 1 180 ? -9.171 50.436 13.709 1.00 81.75 180 GLU A O 1
ATOM 1411 N N . PHE A 1 181 ? -9.331 49.748 15.838 1.00 80.31 181 PHE A N 1
ATOM 1412 C CA . PHE A 1 181 ? -9.543 48.341 15.509 1.00 80.31 181 PHE A CA 1
ATOM 1413 C C . PHE A 1 181 ? -10.923 48.123 14.875 1.00 80.31 181 PHE A C 1
ATOM 1415 O O . PHE A 1 181 ? -11.048 47.421 13.872 1.00 80.31 181 PHE A O 1
ATOM 1422 N N . THR A 1 182 ? -11.948 48.789 15.403 1.00 80.00 182 THR A N 1
ATOM 1423 C CA . THR A 1 182 ? -13.313 48.745 14.862 1.00 80.00 182 THR A CA 1
ATOM 1424 C C . THR A 1 182 ? -13.402 49.390 13.477 1.00 80.00 182 THR A C 1
ATOM 1426 O O . THR A 1 182 ? -14.056 48.847 12.587 1.00 80.00 182 THR A O 1
ATOM 1429 N N . GLU A 1 183 ? -12.692 50.497 13.245 1.00 81.31 183 GLU A N 1
ATOM 1430 C CA . GLU A 1 183 ? -12.606 51.127 11.922 1.00 81.31 183 GLU A CA 1
ATOM 1431 C C . GLU A 1 183 ? -11.913 50.212 10.900 1.00 81.31 183 GLU A C 1
ATOM 1433 O O . GLU A 1 183 ? -12.387 50.058 9.771 1.00 81.31 183 GLU A O 1
ATOM 1438 N N . ALA A 1 184 ? -10.834 49.534 11.304 1.00 80.88 184 ALA A N 1
ATOM 1439 C CA . ALA A 1 184 ? -10.167 48.545 10.465 1.00 80.88 184 ALA A CA 1
ATOM 1440 C C . ALA A 1 184 ? -11.090 47.360 10.133 1.00 80.88 184 ALA A C 1
ATOM 1442 O O . ALA A 1 184 ? -11.145 46.945 8.977 1.00 80.88 184 ALA A O 1
ATOM 1443 N N . LEU A 1 185 ? -11.860 46.847 11.098 1.00 79.81 185 LEU A N 1
ATOM 1444 C CA . LEU A 1 185 ? -12.825 45.771 10.853 1.00 79.81 185 LEU A CA 1
ATOM 1445 C C . LEU A 1 185 ? -13.932 46.195 9.883 1.00 79.81 185 LEU A C 1
ATOM 1447 O O . LEU A 1 185 ? -14.216 45.458 8.943 1.00 79.81 185 LEU A O 1
ATOM 1451 N N . HIS A 1 186 ? -14.495 47.396 10.037 1.00 80.88 186 HIS A N 1
ATOM 1452 C CA . HIS A 1 186 ? -15.503 47.925 9.110 1.00 80.88 186 HIS A CA 1
ATOM 1453 C C . HIS A 1 186 ? -14.970 48.185 7.697 1.00 80.88 186 HIS A C 1
ATOM 1455 O O . HIS A 1 186 ? -15.744 48.213 6.742 1.00 80.88 186 HIS A O 1
ATOM 1461 N N . ARG A 1 187 ? -13.655 48.368 7.540 1.00 81.50 187 ARG A N 1
ATOM 1462 C CA . ARG A 1 187 ? -13.023 48.513 6.224 1.00 81.50 187 ARG A CA 1
ATOM 1463 C C . ARG A 1 187 ? -12.969 47.198 5.444 1.00 81.50 187 ARG A C 1
ATOM 1465 O O . ARG A 1 187 ? -12.948 47.242 4.215 1.00 81.50 187 ARG A O 1
ATOM 1472 N N . PHE A 1 188 ? -12.911 46.060 6.137 1.00 78.81 188 PHE A N 1
ATOM 1473 C CA . PHE A 1 188 ? -12.756 44.737 5.523 1.00 78.81 188 PHE A CA 1
ATOM 1474 C C . PHE A 1 188 ? -14.021 43.867 5.579 1.00 78.81 188 PHE A C 1
ATOM 1476 O O . PHE A 1 188 ? -14.156 42.996 4.726 1.00 78.81 188 PHE A O 1
ATOM 1483 N N . TYR A 1 189 ? -14.939 44.104 6.524 1.00 81.00 189 TYR A N 1
ATOM 1484 C CA . TYR A 1 189 ? -16.134 43.280 6.744 1.00 81.00 189 TYR A CA 1
ATOM 1485 C C . TYR A 1 189 ? -17.406 44.120 6.870 1.00 81.00 189 TYR A C 1
ATOM 1487 O O . TYR A 1 189 ? -17.399 45.227 7.419 1.00 81.00 189 TYR A O 1
ATOM 1495 N N . ASN A 1 190 ? -18.525 43.565 6.399 1.00 84.38 190 ASN A N 1
ATOM 1496 C CA . ASN A 1 190 ? -19.818 44.234 6.490 1.00 84.38 190 ASN A CA 1
ATOM 1497 C C . ASN A 1 190 ? -20.331 44.248 7.946 1.00 84.38 190 ASN A C 1
ATOM 1499 O O . ASN A 1 190 ? -20.119 43.282 8.685 1.00 84.38 190 ASN A O 1
ATOM 1503 N N . PRO A 1 191 ? -21.067 45.291 8.380 1.00 79.81 191 PRO A N 1
ATOM 1504 C CA . PRO A 1 191 ? -21.622 45.352 9.737 1.00 79.81 191 PRO A CA 1
ATOM 1505 C C . PRO A 1 191 ? -22.531 44.164 10.093 1.00 79.81 191 PRO A C 1
ATOM 1507 O O . PRO A 1 191 ? -22.565 43.741 11.246 1.00 79.81 191 PRO A O 1
ATOM 1510 N N . GLU A 1 192 ? -23.246 43.609 9.110 1.00 80.06 192 GLU A N 1
ATOM 1511 C CA . GLU A 1 192 ? -24.121 42.445 9.299 1.00 80.06 192 GLU A CA 1
ATOM 1512 C C . GLU A 1 192 ? -23.330 41.155 9.558 1.00 80.06 192 GLU A C 1
ATOM 1514 O O . GLU A 1 192 ? -23.719 40.354 10.406 1.00 80.06 192 GLU A O 1
ATOM 1519 N N . GLU A 1 193 ? -22.188 40.980 8.890 1.00 79.75 193 GLU A N 1
ATOM 1520 C CA . GLU A 1 193 ? -21.300 39.826 9.078 1.00 79.75 193 GLU A CA 1
ATOM 1521 C C . GLU A 1 193 ? -20.636 39.868 10.459 1.00 79.75 193 GLU A C 1
ATOM 1523 O O . GLU A 1 193 ? -20.593 38.860 11.162 1.00 79.75 193 GLU A O 1
ATOM 1528 N N . LEU A 1 194 ? -20.184 41.052 10.890 1.00 79.50 194 LEU A N 1
ATOM 1529 C CA . LEU A 1 194 ? -19.613 41.256 12.225 1.00 79.50 194 LEU A CA 1
ATOM 1530 C C . LEU A 1 194 ? -20.645 40.975 13.325 1.00 79.50 194 LEU A C 1
ATOM 1532 O O . LEU A 1 194 ? -20.339 40.298 14.307 1.00 79.50 194 LEU A O 1
ATOM 1536 N N . ALA A 1 195 ? -21.883 41.445 13.147 1.00 79.56 195 ALA A N 1
ATOM 1537 C CA . ALA A 1 195 ? -22.971 41.175 14.082 1.00 79.56 195 ALA A CA 1
ATOM 1538 C C . ALA A 1 195 ? -23.341 39.681 14.133 1.00 79.56 195 ALA A C 1
ATOM 1540 O O . ALA A 1 195 ? -23.639 39.160 15.209 1.00 79.56 195 ALA A O 1
ATOM 1541 N N . ALA A 1 196 ? -23.294 38.983 12.994 1.00 82.25 196 ALA A N 1
ATOM 1542 C CA . ALA A 1 196 ? -23.527 37.544 12.932 1.00 82.25 196 ALA A CA 1
ATOM 1543 C C . ALA A 1 196 ? -22.423 36.748 13.651 1.00 82.25 196 ALA A C 1
ATOM 1545 O O . ALA A 1 196 ? -22.740 35.849 14.430 1.00 82.25 196 ALA A O 1
ATOM 1546 N N . ALA A 1 197 ? -21.152 37.116 13.461 1.00 79.88 197 ALA A N 1
ATOM 1547 C CA . ALA A 1 197 ? -20.009 36.453 14.096 1.00 79.88 197 ALA A CA 1
ATOM 1548 C C . ALA A 1 197 ? -19.989 36.627 15.627 1.00 79.88 197 ALA A C 1
ATOM 1550 O O . ALA A 1 197 ? -19.614 35.712 16.359 1.00 79.88 197 ALA A O 1
ATOM 1551 N N . LEU A 1 198 ? -20.440 37.781 16.127 1.00 79.94 198 LEU A N 1
ATOM 1552 C CA . LEU A 1 198 ? -20.503 38.091 17.560 1.00 79.94 198 LEU A CA 1
ATOM 1553 C C . LEU A 1 198 ? -21.712 37.477 18.277 1.00 79.94 198 LEU A C 1
ATOM 1555 O O . LEU A 1 198 ? -21.817 37.583 19.503 1.00 79.94 198 LEU A O 1
ATOM 1559 N N . LYS A 1 199 ? -22.634 36.838 17.548 1.00 81.81 199 LYS A N 1
ATOM 1560 C CA . LYS A 1 199 ? -23.803 36.213 18.162 1.00 81.81 199 LYS A CA 1
ATOM 1561 C C . LYS A 1 199 ? -23.345 35.044 19.058 1.00 81.81 199 LYS A C 1
ATOM 1563 O O . LYS A 1 199 ? -22.634 34.155 18.569 1.00 81.81 199 LYS A O 1
ATOM 1568 N N . PRO A 1 200 ? -23.734 35.020 20.350 1.00 73.81 200 PRO A N 1
ATOM 1569 C CA . PRO A 1 200 ? -23.421 33.902 21.233 1.00 73.81 200 PRO A CA 1
ATOM 1570 C C . PRO A 1 200 ? -24.022 32.621 20.661 1.00 73.81 200 PRO A C 1
ATOM 1572 O O . PRO A 1 200 ? -25.112 32.644 20.077 1.00 73.81 200 PRO A O 1
ATOM 1575 N N . VAL A 1 201 ? -23.295 31.514 20.793 1.00 68.69 201 VAL A N 1
ATOM 1576 C CA . VAL A 1 201 ? -23.762 30.236 20.255 1.00 68.69 201 VAL A CA 1
ATOM 1577 C C . VAL A 1 201 ? -24.947 29.792 21.107 1.00 68.69 201 VAL A C 1
ATOM 1579 O O . VAL A 1 201 ? -24.813 29.590 22.314 1.00 68.69 201 VAL A O 1
ATOM 1582 N N . GLU A 1 202 ? -26.126 29.643 20.498 1.00 54.62 202 GLU A N 1
ATOM 1583 C CA . GLU A 1 202 ? -27.243 28.981 21.170 1.00 54.62 202 GLU A CA 1
ATOM 1584 C C . GLU A 1 202 ? -26.818 27.542 21.459 1.00 54.62 202 GLU A C 1
ATOM 1586 O O . GLU A 1 202 ? -26.798 26.686 20.574 1.00 54.62 202 GLU A O 1
ATOM 1591 N N . LYS A 1 203 ? -26.446 27.273 22.712 1.00 45.41 203 LYS A N 1
ATOM 1592 C CA . LYS A 1 203 ? -26.234 25.911 23.189 1.00 45.41 203 LYS A CA 1
ATOM 1593 C C . LYS A 1 203 ? -27.585 25.212 23.153 1.00 45.41 203 LYS A C 1
ATOM 1595 O O . LYS A 1 203 ? -28.370 25.313 24.094 1.00 45.41 203 LYS A O 1
ATOM 1600 N N . VAL A 1 204 ? -27.862 24.509 22.058 1.00 40.34 204 VAL A N 1
ATOM 1601 C CA . VAL A 1 204 ? -28.898 23.481 22.041 1.00 40.34 204 VAL A CA 1
ATOM 1602 C C . VAL A 1 204 ? -28.489 22.498 23.125 1.00 40.34 204 VAL A C 1
ATOM 1604 O O . VAL A 1 204 ? -27.446 21.853 23.020 1.00 40.34 204 VAL A O 1
ATOM 1607 N N . ALA A 1 205 ? -29.254 22.458 24.217 1.00 34.19 205 ALA A N 1
ATOM 1608 C CA . ALA A 1 205 ? -29.031 21.483 25.268 1.00 34.19 205 ALA A CA 1
ATOM 1609 C C . ALA A 1 205 ? -28.954 20.105 24.606 1.00 34.19 205 ALA A C 1
ATOM 1611 O O . ALA A 1 205 ? -29.874 19.722 23.877 1.00 34.19 205 ALA A O 1
ATOM 1612 N N . ALA A 1 206 ? -27.843 19.396 24.821 1.00 31.05 206 ALA A N 1
ATOM 1613 C CA . ALA A 1 206 ? -27.723 18.017 24.384 1.00 31.05 206 ALA A CA 1
ATOM 1614 C C . ALA A 1 206 ? -28.986 17.271 24.845 1.00 31.05 206 ALA A C 1
ATOM 1616 O O . ALA A 1 206 ? -29.401 17.468 25.996 1.00 31.05 206 ALA A O 1
ATOM 1617 N N . PRO A 1 207 ? -29.639 16.471 23.982 1.00 37.97 207 PRO A N 1
ATOM 1618 C CA . PRO A 1 207 ? -30.743 15.645 24.434 1.00 37.97 207 PRO A CA 1
ATOM 1619 C C . PRO A 1 207 ? -30.231 14.825 25.618 1.00 37.97 207 PRO A C 1
ATOM 1621 O O . PRO A 1 207 ? -29.271 14.066 25.478 1.00 37.97 207 PRO A O 1
ATOM 1624 N N . GLN A 1 208 ? -30.822 15.043 26.798 1.00 39.81 208 GLN A N 1
ATOM 1625 C CA . GLN A 1 208 ? -30.536 14.232 27.976 1.00 39.81 208 GLN A CA 1
ATOM 1626 C C . GLN A 1 208 ? -30.625 12.761 27.564 1.00 39.81 208 GLN A C 1
ATOM 1628 O O . GLN A 1 208 ? -31.528 12.387 26.811 1.00 39.81 208 GLN A O 1
ATOM 1633 N N . SER A 1 209 ? -29.640 11.975 28.002 1.00 47.50 209 SER A N 1
ATOM 1634 C CA . SER A 1 209 ? -29.472 10.549 27.716 1.00 47.50 209 SER A CA 1
ATOM 1635 C C . SER A 1 209 ? -30.821 9.844 27.565 1.00 47.50 209 SER A C 1
ATOM 1637 O O . SER A 1 209 ? -31.560 9.672 28.528 1.00 47.50 209 SER A O 1
ATOM 1639 N N . SER A 1 210 ? -31.151 9.455 26.339 1.00 56.47 210 SER A N 1
ATOM 1640 C CA . SER A 1 210 ? -32.453 8.883 25.961 1.00 56.47 210 SER A CA 1
ATOM 1641 C C . SER A 1 210 ? -32.741 7.492 26.549 1.00 56.47 210 SER A C 1
ATOM 1643 O O . SER A 1 210 ? -33.781 6.913 26.243 1.00 56.47 210 SER A O 1
ATOM 1645 N N . VAL A 1 211 ? -31.853 6.970 27.397 1.00 60.75 211 VAL A N 1
ATOM 1646 C CA . VAL A 1 211 ? -31.979 5.679 28.075 1.00 60.75 211 VAL A CA 1
ATOM 1647 C C . VAL A 1 211 ? -31.997 5.917 29.584 1.00 60.75 211 VAL A C 1
ATOM 1649 O O . VAL A 1 211 ? -31.012 6.384 30.151 1.00 60.75 211 VAL A O 1
ATOM 1652 N N . GLU A 1 212 ? -33.111 5.583 30.235 1.00 67.12 212 GLU A N 1
ATOM 1653 C CA . GLU A 1 212 ? -33.265 5.655 31.694 1.00 67.12 212 GLU A CA 1
ATOM 1654 C C . GLU A 1 212 ? -33.432 4.245 32.272 1.00 67.12 212 GLU A C 1
ATOM 1656 O O . GLU A 1 212 ? -34.288 3.475 31.832 1.00 67.12 212 GLU A O 1
ATOM 1661 N N . VAL A 1 213 ? -32.626 3.899 33.280 1.00 66.62 213 VAL A N 1
ATOM 1662 C CA . VAL A 1 213 ? -32.769 2.646 34.035 1.00 66.62 213 VAL A CA 1
ATOM 1663 C C . VAL A 1 213 ? -33.600 2.925 35.276 1.00 66.62 213 VAL A C 1
ATOM 1665 O O . VAL A 1 213 ? -33.266 3.802 36.070 1.00 66.62 213 VAL A O 1
ATOM 1668 N N . VAL A 1 214 ? -34.673 2.163 35.456 1.00 68.44 214 VAL A N 1
ATOM 1669 C CA . VAL A 1 214 ? -35.636 2.364 36.531 1.00 68.44 214 VAL A CA 1
ATOM 1670 C C . VAL A 1 214 ? -35.722 1.120 37.411 1.00 68.44 214 VAL A C 1
ATOM 1672 O O . VAL A 1 214 ? -35.778 -0.013 36.928 1.00 68.44 214 VAL A O 1
ATOM 1675 N N . THR A 1 215 ? -35.710 1.327 38.725 1.00 66.50 215 THR A N 1
ATOM 1676 C CA . THR A 1 215 ? -35.800 0.261 39.732 1.00 66.50 215 THR A CA 1
ATOM 1677 C C . THR A 1 215 ? -37.265 -0.016 40.096 1.00 66.50 215 THR A C 1
ATOM 1679 O O . THR A 1 215 ? -38.133 0.809 39.804 1.00 66.50 215 THR A O 1
ATOM 1682 N N . PRO A 1 216 ? -37.595 -1.146 40.754 1.00 61.09 216 PRO A N 1
ATOM 1683 C CA . PRO A 1 216 ? -38.983 -1.502 41.083 1.00 61.09 216 PRO A CA 1
ATOM 1684 C C . PRO A 1 216 ? -39.746 -0.418 41.865 1.00 61.09 216 PRO A C 1
ATOM 1686 O O . PRO A 1 216 ? -40.965 -0.295 41.739 1.00 61.09 216 PRO A O 1
ATOM 1689 N N . GLU A 1 217 ? -39.023 0.387 42.647 1.00 59.84 217 GLU A N 1
ATOM 1690 C CA . GLU A 1 217 ? -39.563 1.490 43.449 1.00 59.84 217 GLU A CA 1
ATOM 1691 C C . GLU A 1 217 ? -39.894 2.732 42.610 1.00 59.84 217 GLU A C 1
ATOM 1693 O O . GLU A 1 217 ? -40.860 3.437 42.901 1.00 59.84 217 GLU A O 1
ATOM 1698 N N . THR A 1 218 ? -39.129 2.977 41.545 1.00 62.75 218 THR A N 1
ATOM 1699 C CA . THR A 1 218 ? -39.217 4.181 40.703 1.00 62.75 218 THR A CA 1
ATOM 1700 C C . THR A 1 218 ? -39.922 3.932 39.362 1.00 62.75 218 THR A C 1
ATOM 1702 O O . THR A 1 218 ? -40.218 4.882 38.638 1.00 62.75 218 THR A O 1
ATOM 1705 N N . ALA A 1 219 ? -40.234 2.670 39.030 1.00 62.59 219 ALA A N 1
ATOM 1706 C CA . ALA A 1 219 ? -40.771 2.263 37.731 1.00 62.59 219 ALA A CA 1
ATOM 1707 C C . ALA A 1 219 ? -42.206 2.771 37.470 1.00 62.59 219 ALA A C 1
ATOM 1709 O O . ALA A 1 219 ? -43.060 2.698 38.363 1.00 62.59 219 ALA A O 1
ATOM 1710 N N . PRO A 1 220 ? -42.525 3.216 36.236 1.00 69.50 220 PRO A N 1
ATOM 1711 C CA . PRO A 1 220 ? -43.900 3.477 35.813 1.00 69.50 220 PRO A CA 1
ATOM 1712 C C . PRO A 1 220 ? -44.787 2.222 35.938 1.00 69.50 220 PRO A C 1
ATOM 1714 O O . PRO A 1 220 ? -44.273 1.104 35.847 1.00 69.50 220 PRO A O 1
ATOM 1717 N N . PRO A 1 221 ? -46.119 2.364 36.094 1.00 66.94 221 PRO A N 1
ATOM 1718 C CA . PRO A 1 221 ? -47.032 1.242 36.350 1.00 66.94 221 PRO A CA 1
ATOM 1719 C C . PRO A 1 221 ? -46.932 0.093 35.336 1.00 66.94 221 PRO A C 1
ATOM 1721 O O . PRO A 1 221 ? -47.046 -1.068 35.716 1.00 66.94 221 PRO A O 1
ATOM 1724 N N . GLU A 1 222 ? -46.665 0.415 34.070 1.00 66.62 222 GLU A N 1
ATOM 1725 C CA . GLU A 1 222 ? -46.548 -0.546 32.964 1.00 66.62 222 GLU A CA 1
ATOM 1726 C C . GLU A 1 222 ? -45.269 -1.395 33.036 1.00 66.62 222 GLU A C 1
ATOM 1728 O O . GLU A 1 222 ? -45.271 -2.562 32.652 1.00 66.62 222 GLU A O 1
ATOM 1733 N N . LEU A 1 223 ? -44.182 -0.840 33.585 1.00 64.62 223 LEU A N 1
ATOM 1734 C CA . LEU A 1 223 ? -42.878 -1.502 33.690 1.00 64.62 223 LEU A CA 1
ATOM 1735 C C . LEU A 1 223 ? -42.596 -2.063 35.089 1.00 64.62 223 LEU A C 1
ATOM 1737 O O . LEU A 1 223 ? -41.622 -2.792 35.256 1.00 64.62 223 LEU A O 1
ATOM 1741 N N . LYS A 1 224 ? -43.455 -1.802 36.088 1.00 62.62 224 LYS A N 1
ATOM 1742 C CA . LYS A 1 224 ? -43.305 -2.327 37.459 1.00 62.62 224 LYS A CA 1
ATOM 1743 C C . LYS A 1 224 ? -43.266 -3.849 37.522 1.00 62.62 224 LYS A C 1
ATOM 1745 O O . LYS A 1 224 ? -42.458 -4.396 38.260 1.00 62.62 224 LYS A O 1
ATOM 1750 N N . VAL A 1 225 ? -44.095 -4.538 36.737 1.00 67.25 225 VAL A N 1
ATOM 1751 C CA . VAL A 1 225 ? -44.125 -6.014 36.713 1.00 67.25 225 VAL A CA 1
ATOM 1752 C C . VAL A 1 225 ? -42.822 -6.577 36.136 1.00 67.25 225 VAL A C 1
ATOM 1754 O O . VAL A 1 225 ? -42.268 -7.536 36.674 1.00 67.25 225 VAL A O 1
ATOM 1757 N N . LYS A 1 226 ? -42.291 -5.934 35.086 1.00 62.59 226 LYS A N 1
ATOM 1758 C CA . LYS A 1 226 ? -40.997 -6.281 34.488 1.00 62.59 226 LYS A CA 1
ATOM 1759 C C . LYS A 1 226 ? -39.871 -6.011 35.490 1.00 62.59 226 LYS A C 1
ATOM 1761 O O . LYS A 1 226 ? -39.167 -6.943 35.851 1.00 62.59 226 LYS A O 1
ATOM 1766 N N . ALA A 1 227 ? -39.821 -4.810 36.072 1.00 61.06 227 ALA A N 1
ATOM 1767 C CA . ALA A 1 227 ? -38.846 -4.429 37.094 1.00 61.06 227 ALA A CA 1
ATOM 1768 C C . ALA A 1 227 ? -38.867 -5.348 38.329 1.00 61.06 227 ALA A C 1
ATOM 1770 O O . ALA A 1 227 ? -37.808 -5.688 38.844 1.00 61.06 227 ALA A O 1
ATOM 1771 N N . MET A 1 228 ? -40.039 -5.801 38.789 1.00 57.84 228 MET A N 1
ATOM 1772 C CA . MET A 1 228 ? -40.152 -6.754 39.904 1.00 57.84 228 MET A CA 1
ATOM 1773 C C . MET A 1 228 ? -39.640 -8.160 39.561 1.00 57.84 228 MET A C 1
ATOM 1775 O O . MET A 1 228 ? -39.217 -8.877 40.461 1.00 57.84 228 MET A O 1
ATOM 1779 N N . THR A 1 229 ? -39.667 -8.553 38.284 1.00 62.22 229 THR A N 1
ATOM 1780 C CA . THR A 1 229 ? -39.235 -9.886 37.832 1.00 62.22 229 THR A CA 1
ATOM 1781 C C . THR A 1 229 ? -37.744 -9.912 37.481 1.00 62.22 229 THR A C 1
ATOM 1783 O O . THR A 1 229 ? -37.039 -10.838 37.868 1.00 62.22 229 THR A O 1
ATOM 1786 N N . SER A 1 230 ? -37.247 -8.893 36.773 1.00 57.97 230 SER A N 1
ATOM 1787 C CA . SER A 1 230 ? -35.849 -8.788 36.325 1.00 57.97 230 SER A CA 1
ATOM 1788 C C . SER A 1 230 ? -34.957 -7.958 37.250 1.00 57.97 230 SER A C 1
ATOM 1790 O O . SER A 1 230 ? -33.754 -7.903 37.027 1.00 57.97 230 SER A O 1
ATOM 1792 N N . GLY A 1 231 ? -35.506 -7.294 38.272 1.00 62.91 231 GLY A N 1
ATOM 1793 C CA . GLY A 1 231 ? -34.777 -6.406 39.190 1.00 62.91 231 GLY A CA 1
ATOM 1794 C C . GLY A 1 231 ? -34.526 -4.985 38.657 1.00 62.91 231 GLY A C 1
ATOM 1795 O O . GLY A 1 231 ? -34.170 -4.101 39.433 1.00 62.91 231 GLY A O 1
ATOM 1796 N N . PHE A 1 232 ? -34.745 -4.741 37.360 1.00 68.44 232 PHE A N 1
ATOM 1797 C CA . PHE A 1 232 ? -34.639 -3.438 36.687 1.00 68.44 232 PHE A CA 1
ATOM 1798 C C . PHE A 1 232 ? -35.574 -3.381 35.470 1.00 68.44 232 PHE A C 1
ATOM 1800 O O . PHE A 1 232 ? -35.937 -4.421 34.917 1.00 68.44 232 PHE A O 1
ATOM 1807 N N . ALA A 1 233 ? -35.943 -2.176 35.038 1.00 67.38 233 ALA A N 1
ATOM 1808 C CA . ALA A 1 233 ? -36.582 -1.921 33.750 1.00 67.38 233 ALA A CA 1
ATOM 1809 C C . ALA A 1 233 ? -35.854 -0.785 33.025 1.00 67.38 233 ALA A C 1
ATOM 1811 O O . ALA A 1 233 ? -35.464 0.196 33.652 1.00 67.38 233 ALA A O 1
ATOM 1812 N N . VAL A 1 234 ? -35.678 -0.910 31.711 1.00 68.56 234 VAL A N 1
ATOM 1813 C CA . VAL A 1 234 ? -35.050 0.127 30.884 1.00 68.56 234 VAL A CA 1
ATOM 1814 C C . VAL A 1 234 ? -36.125 0.847 30.082 1.00 68.56 234 VAL A C 1
ATOM 1816 O O . VAL A 1 234 ? -36.957 0.212 29.438 1.00 68.56 234 VAL A O 1
ATOM 1819 N N . ILE A 1 235 ? -36.111 2.176 30.126 1.00 69.62 235 ILE A N 1
ATOM 1820 C CA . ILE A 1 235 ? -36.891 3.034 29.238 1.00 69.62 235 ILE A CA 1
ATOM 1821 C C . ILE A 1 235 ? -35.930 3.541 28.171 1.00 69.62 235 ILE A C 1
ATOM 1823 O O . ILE A 1 235 ? -35.185 4.492 28.400 1.00 69.62 235 ILE A O 1
ATOM 1827 N N . ASP A 1 236 ? -35.945 2.891 27.012 1.00 68.94 236 ASP A N 1
ATOM 1828 C CA . ASP A 1 236 ? -35.166 3.311 25.853 1.00 68.94 236 ASP A CA 1
ATOM 1829 C C . ASP A 1 236 ? -36.036 4.164 24.918 1.00 68.94 236 ASP A C 1
ATOM 1831 O O . ASP A 1 236 ? -36.967 3.666 24.283 1.00 68.94 236 ASP A O 1
ATOM 1835 N N . ARG A 1 237 ? -35.763 5.471 24.860 1.00 72.06 237 ARG A N 1
ATOM 1836 C CA . ARG A 1 237 ? -36.452 6.433 23.981 1.00 72.06 237 ARG A CA 1
ATOM 1837 C C . ARG A 1 237 ? -35.721 6.639 22.649 1.00 72.06 237 ARG A C 1
ATOM 1839 O O . ARG A 1 237 ? -36.105 7.528 21.884 1.00 72.06 237 ARG A O 1
ATOM 1846 N N . ARG A 1 238 ? -34.664 5.868 22.365 1.00 65.81 238 ARG A N 1
ATOM 1847 C CA . ARG A 1 238 ? -33.932 5.930 21.092 1.00 65.81 238 ARG A CA 1
ATOM 1848 C C . ARG A 1 238 ? -34.792 5.396 19.950 1.00 65.81 238 ARG A C 1
ATOM 1850 O O . ARG A 1 238 ? -35.569 4.458 20.111 1.00 65.81 238 ARG A O 1
ATOM 1857 N N . LYS A 1 239 ? -34.627 5.990 18.769 1.00 69.12 239 LYS A N 1
ATOM 1858 C CA . LYS A 1 239 ? -35.167 5.433 17.524 1.00 69.12 239 LYS A CA 1
ATOM 1859 C C . LYS A 1 239 ? -34.373 4.176 17.129 1.00 69.12 239 LYS A C 1
ATOM 1861 O O . LYS A 1 239 ? -33.220 4.026 17.518 1.00 69.12 239 LYS A O 1
ATOM 1866 N N . GLU A 1 240 ? -34.975 3.289 16.337 1.00 65.75 240 GLU A N 1
ATOM 1867 C CA . GLU A 1 240 ? -34.374 2.006 15.917 1.00 65.75 240 GLU A CA 1
ATOM 1868 C C . GLU A 1 240 ? -33.051 2.138 15.135 1.00 65.75 240 GLU A C 1
ATOM 1870 O O . GLU A 1 240 ? -32.229 1.228 15.148 1.00 65.75 240 GLU A O 1
ATOM 1875 N N . ASP A 1 241 ? -32.831 3.263 14.459 1.00 64.25 241 ASP A N 1
ATOM 1876 C CA . ASP A 1 241 ? -31.589 3.632 13.767 1.00 64.25 241 ASP A CA 1
ATOM 1877 C C . ASP A 1 241 ? -30.476 4.104 14.719 1.00 64.25 241 ASP A C 1
ATOM 1879 O O . ASP A 1 241 ? -29.300 4.056 14.359 1.00 64.25 241 ASP A O 1
ATOM 1883 N N . ALA A 1 242 ? -30.838 4.507 15.940 1.00 63.38 242 ALA A N 1
ATOM 1884 C CA . ALA A 1 242 ? -29.931 4.908 17.014 1.00 63.38 242 ALA A CA 1
ATOM 1885 C C . ALA A 1 242 ? -29.607 3.761 18.000 1.00 63.38 242 ALA A C 1
ATOM 1887 O O . ALA A 1 242 ? -28.931 3.985 19.008 1.00 63.38 242 ALA A O 1
ATOM 1888 N N . LYS A 1 243 ? -30.085 2.538 17.724 1.00 72.81 243 LYS A N 1
ATOM 1889 C CA . LYS A 1 243 ? -29.781 1.323 18.494 1.00 72.81 243 LYS A CA 1
ATOM 1890 C C . LYS A 1 243 ? -28.734 0.474 17.782 1.00 72.81 243 LYS A C 1
ATOM 1892 O O . LYS A 1 243 ? -28.865 0.175 16.592 1.00 72.81 243 LYS A O 1
ATOM 1897 N N . SER A 1 244 ? -27.705 0.064 18.515 1.00 74.25 244 SER A N 1
ATOM 1898 C CA . SER A 1 244 ? -26.686 -0.840 17.989 1.00 74.25 244 SER A CA 1
ATOM 1899 C C . SER A 1 244 ? -27.253 -2.254 17.858 1.00 74.25 244 SER A C 1
ATOM 1901 O O . SER A 1 244 ? -28.022 -2.693 18.713 1.00 74.25 244 SER A O 1
ATOM 1903 N N . ARG A 1 245 ? -26.867 -2.975 16.800 1.00 74.50 245 ARG A N 1
ATOM 1904 C CA . ARG A 1 245 ? -27.353 -4.340 16.529 1.00 74.50 245 ARG A CA 1
ATOM 1905 C C . ARG A 1 245 ? -26.233 -5.354 16.654 1.00 74.50 245 ARG A C 1
ATOM 1907 O O . ARG A 1 245 ? -25.144 -5.137 16.111 1.00 74.50 245 ARG A O 1
ATOM 1914 N N . TYR A 1 246 ? -26.521 -6.471 17.308 1.00 72.94 246 TYR A N 1
ATOM 1915 C CA . TYR A 1 246 ? -25.606 -7.601 17.388 1.00 72.94 246 TYR A CA 1
ATOM 1916 C C . TYR A 1 246 ? -25.948 -8.681 16.349 1.00 72.94 246 TYR A C 1
ATOM 1918 O O . TYR A 1 246 ? -27.107 -8.917 16.015 1.00 72.94 246 TYR A O 1
ATOM 1926 N N . GLY A 1 247 ? -24.921 -9.337 15.807 1.00 70.00 247 GLY A N 1
ATOM 1927 C CA . GLY A 1 247 ? -25.067 -10.519 14.967 1.00 70.00 247 GLY A CA 1
ATOM 1928 C C . GLY A 1 247 ? -23.980 -11.548 15.265 1.00 70.00 247 GLY A C 1
ATOM 1929 O O . GLY A 1 247 ? -22.795 -11.252 15.150 1.00 70.00 247 GLY A O 1
ATOM 1930 N N . ILE A 1 248 ? -24.380 -12.790 15.551 1.00 57.31 248 ILE A N 1
ATOM 1931 C CA . ILE A 1 248 ? -23.498 -13.939 15.879 1.00 57.31 248 ILE A CA 1
ATOM 1932 C C . ILE A 1 248 ? -22.661 -14.410 14.662 1.00 57.31 248 ILE A C 1
ATOM 1934 O O . ILE A 1 248 ? -21.966 -15.422 14.681 1.00 57.31 248 ILE A O 1
ATOM 1938 N N . LEU A 1 249 ? -22.724 -13.706 13.533 1.00 61.09 249 LEU A N 1
ATOM 1939 C CA . LEU A 1 249 ? -22.097 -14.155 12.299 1.00 61.09 249 LEU A CA 1
ATOM 1940 C C . LEU A 1 249 ? -20.621 -13.746 12.260 1.00 61.09 249 LEU A C 1
ATOM 1942 O O . LEU A 1 249 ? -20.317 -12.587 11.992 1.00 61.09 249 LEU A O 1
ATOM 1946 N N . SER A 1 250 ? -19.708 -14.702 12.446 1.00 63.44 250 SER A N 1
ATOM 1947 C CA . SER A 1 250 ? -18.291 -14.464 12.163 1.00 63.44 250 SER A CA 1
ATOM 1948 C C . SER A 1 250 ? -18.074 -14.300 10.653 1.00 63.44 250 SER A C 1
ATOM 1950 O O . SER A 1 250 ? -18.323 -15.225 9.873 1.00 63.44 250 SER A O 1
ATOM 1952 N N . TYR A 1 251 ? -17.683 -13.100 10.208 1.00 67.44 251 TYR A N 1
ATOM 1953 C CA . TYR A 1 251 ? -17.459 -12.822 8.785 1.00 67.44 251 TYR A CA 1
ATOM 1954 C C . TYR A 1 251 ? -16.161 -13.451 8.268 1.00 67.44 251 TYR A C 1
ATOM 1956 O O . TYR A 1 251 ? -16.113 -13.826 7.100 1.00 67.44 251 TYR A O 1
ATOM 1964 N N . THR A 1 252 ? -15.135 -13.602 9.111 1.00 64.69 252 THR A N 1
ATOM 1965 C CA . THR A 1 252 ? -13.832 -14.176 8.733 1.00 64.69 252 THR A CA 1
ATOM 1966 C C . THR A 1 252 ? -13.899 -15.675 8.477 1.00 64.69 252 THR A C 1
ATOM 1968 O O . THR A 1 252 ? -13.311 -16.155 7.511 1.00 64.69 252 THR A O 1
ATOM 1971 N N . ASP A 1 253 ? -14.683 -16.405 9.270 1.00 64.12 253 ASP A N 1
ATOM 1972 C CA . ASP A 1 253 ? -14.702 -17.878 9.245 1.00 64.12 253 ASP A CA 1
ATOM 1973 C C . ASP A 1 253 ? -15.397 -18.450 8.003 1.00 64.12 253 ASP A C 1
ATOM 1975 O O . ASP A 1 253 ? -15.384 -19.654 7.755 1.00 64.12 253 ASP A O 1
ATOM 1979 N N . LYS A 1 254 ? -16.008 -17.578 7.196 1.00 73.88 254 LYS A N 1
ATOM 1980 C CA . LYS A 1 254 ? -16.688 -17.938 5.951 1.00 73.88 254 LYS A CA 1
ATOM 1981 C C . LYS A 1 254 ? -15.779 -17.928 4.734 1.00 73.88 254 LYS A C 1
ATOM 1983 O O . LYS A 1 254 ? -16.234 -18.317 3.662 1.00 73.88 254 LYS A O 1
ATOM 1988 N N . PHE A 1 255 ? -14.541 -17.461 4.868 1.00 85.62 255 PHE A N 1
ATOM 1989 C CA . PHE A 1 255 ? -13.615 -17.379 3.752 1.00 85.62 255 PHE A CA 1
ATOM 1990 C C . PHE A 1 255 ? -12.618 -18.531 3.778 1.00 85.62 255 PHE A C 1
ATOM 1992 O O . PHE A 1 255 ? -11.938 -18.774 4.769 1.00 85.62 255 PHE A O 1
ATOM 1999 N N . THR A 1 256 ? -12.507 -19.226 2.654 1.00 87.25 256 THR A N 1
ATOM 2000 C CA . THR A 1 256 ? -11.569 -20.335 2.460 1.00 87.25 256 THR A CA 1
ATOM 2001 C C . THR A 1 256 ? -10.748 -20.110 1.197 1.00 87.25 256 THR A C 1
ATOM 2003 O O . THR A 1 256 ? -11.129 -19.305 0.351 1.00 87.25 256 THR A O 1
ATOM 2006 N N . ASN A 1 257 ? -9.615 -20.803 1.066 1.00 88.25 257 ASN A N 1
ATOM 2007 C CA . ASN A 1 257 ? -8.840 -20.814 -0.175 1.00 88.25 257 ASN A CA 1
ATOM 2008 C C . ASN A 1 257 ? -9.428 -21.867 -1.137 1.00 88.25 257 ASN A C 1
ATOM 2010 O O . ASN A 1 257 ? -9.577 -23.021 -0.718 1.00 88.25 257 ASN A O 1
ATOM 2014 N N . PRO A 1 258 ? -9.768 -21.540 -2.400 1.00 88.56 258 PRO A N 1
ATOM 2015 C CA . PRO A 1 258 ? -10.388 -22.491 -3.319 1.00 88.56 258 PRO A CA 1
ATOM 2016 C C . PRO A 1 258 ? -9.447 -23.662 -3.634 1.00 88.56 258 PRO A C 1
ATOM 2018 O O . PRO A 1 258 ? -8.372 -23.494 -4.213 1.00 88.56 258 PRO A O 1
ATOM 2021 N N . ALA A 1 259 ? -9.874 -24.876 -3.278 1.00 85.19 259 ALA A N 1
ATOM 2022 C CA . ALA A 1 259 ? -9.108 -26.099 -3.522 1.00 85.19 259 ALA A CA 1
ATOM 2023 C C . ALA A 1 259 ? -9.194 -26.591 -4.977 1.00 85.19 259 ALA A C 1
ATOM 2025 O O . ALA A 1 259 ? -8.280 -27.263 -5.449 1.00 85.19 259 ALA A O 1
ATOM 2026 N N . GLN A 1 260 ? -10.282 -26.270 -5.681 1.00 87.81 260 GLN A N 1
ATOM 2027 C CA . GLN A 1 260 ? -10.558 -26.692 -7.056 1.00 87.81 260 GLN A CA 1
ATOM 2028 C C . GLN A 1 260 ? -10.923 -25.474 -7.917 1.00 87.81 260 GLN A C 1
ATOM 2030 O O . GLN A 1 260 ? -11.394 -24.472 -7.374 1.00 87.81 260 GLN A O 1
ATOM 2035 N N . PRO A 1 261 ? -10.709 -25.527 -9.244 1.00 90.69 261 PRO A N 1
ATOM 2036 C CA . PRO A 1 261 ? -11.209 -24.498 -10.145 1.00 90.69 261 PRO A CA 1
ATOM 2037 C C . PRO A 1 261 ? -12.744 -24.482 -10.147 1.00 90.69 261 PRO A C 1
ATOM 2039 O O . PRO A 1 261 ? -13.393 -25.522 -10.023 1.00 90.69 261 PRO A O 1
ATOM 2042 N N . GLY A 1 262 ? -13.336 -23.299 -10.284 1.00 91.50 262 GLY A N 1
ATOM 2043 C CA . GLY A 1 262 ? -14.777 -23.130 -10.123 1.00 91.50 262 GLY A CA 1
ATOM 2044 C C . GLY A 1 262 ? -15.230 -21.677 -10.129 1.00 91.50 262 GLY A C 1
ATOM 2045 O O . GLY A 1 262 ? -14.430 -20.748 -10.247 1.00 91.50 262 GLY A O 1
ATOM 2046 N N . PHE A 1 263 ? -16.537 -21.490 -9.987 1.00 91.81 263 PHE A N 1
ATOM 2047 C CA . PHE A 1 263 ? -17.157 -20.176 -9.875 1.00 91.81 263 PHE A CA 1
ATOM 2048 C C . PHE A 1 263 ? -17.343 -19.835 -8.407 1.00 91.81 263 PHE A C 1
ATOM 2050 O O . PHE A 1 263 ? -17.970 -20.595 -7.674 1.00 91.81 263 PHE A O 1
ATOM 2057 N N . TYR A 1 264 ? -16.810 -18.698 -7.980 1.00 92.44 264 TYR A N 1
ATOM 2058 C CA . TYR A 1 264 ? -16.777 -18.321 -6.573 1.00 92.44 264 TYR A CA 1
ATOM 2059 C C . TYR A 1 264 ? -17.153 -16.856 -6.382 1.00 92.44 264 TYR A C 1
ATOM 2061 O O . TYR A 1 264 ? -16.888 -16.013 -7.240 1.00 92.44 264 TYR A O 1
ATOM 2069 N N . ALA A 1 265 ? -17.722 -16.545 -5.217 1.00 91.62 265 ALA A N 1
ATOM 2070 C CA . ALA A 1 265 ? -17.697 -15.186 -4.690 1.00 91.62 265 ALA A CA 1
ATOM 2071 C C . ALA A 1 265 ? -16.353 -14.985 -3.989 1.00 91.62 265 ALA A C 1
ATOM 2073 O O . ALA A 1 265 ? -16.112 -15.602 -2.947 1.00 91.62 265 ALA A O 1
ATOM 2074 N N . TYR A 1 266 ? -15.488 -14.162 -4.574 1.00 92.56 266 TYR A N 1
ATOM 2075 C CA . TYR A 1 266 ? -14.165 -13.862 -4.043 1.00 92.56 266 TYR A CA 1
ATOM 2076 C C . TYR A 1 266 ? -14.131 -12.473 -3.399 1.00 92.56 266 TYR A C 1
ATOM 2078 O O . TYR A 1 266 ? -14.875 -11.563 -3.779 1.00 92.56 266 TYR A O 1
ATOM 2086 N N . LEU A 1 267 ? -13.274 -12.332 -2.392 1.00 92.00 267 LEU A N 1
ATOM 2087 C CA . LEU A 1 267 ? -13.026 -11.081 -1.692 1.00 92.00 267 LEU A CA 1
ATOM 2088 C C . LEU A 1 267 ? -12.130 -10.170 -2.533 1.00 92.00 267 LEU A C 1
ATOM 2090 O O . LEU A 1 267 ? -11.071 -10.589 -2.998 1.00 92.00 267 LEU A O 1
ATOM 2094 N N . THR A 1 268 ? -12.539 -8.918 -2.696 1.00 92.62 268 THR A N 1
ATOM 2095 C CA . THR A 1 268 ? -11.757 -7.876 -3.375 1.00 92.62 268 THR A CA 1
ATOM 2096 C C . THR A 1 268 ? -10.889 -7.085 -2.395 1.00 92.62 268 THR A C 1
ATOM 2098 O O . THR A 1 268 ? -11.131 -7.111 -1.191 1.00 92.62 268 THR A O 1
ATOM 2101 N N . CYS A 1 269 ? -9.911 -6.328 -2.894 1.00 88.94 269 CYS A N 1
ATOM 2102 C CA . CYS A 1 269 ? -9.060 -5.445 -2.082 1.00 88.94 269 CYS A CA 1
ATOM 2103 C C . CYS A 1 269 ? -9.809 -4.276 -1.413 1.00 88.94 269 CYS A C 1
ATOM 2105 O O . CYS A 1 269 ? -9.264 -3.631 -0.526 1.00 88.94 269 CYS A O 1
ATOM 2107 N N . LEU A 1 270 ? -11.062 -4.011 -1.803 1.00 85.12 270 LEU A N 1
ATOM 2108 C CA . LEU A 1 270 ? -11.963 -3.098 -1.087 1.00 85.12 270 LEU A CA 1
ATOM 2109 C C . LEU A 1 270 ? -12.713 -3.773 0.072 1.00 85.12 270 LEU A C 1
ATOM 2111 O O . LEU A 1 270 ? -13.570 -3.151 0.687 1.00 85.12 270 LEU A O 1
ATOM 2115 N N . GLY A 1 271 ? -12.503 -5.070 0.308 1.00 82.75 271 GLY A N 1
ATOM 2116 C CA . GLY A 1 271 ? -13.294 -5.849 1.262 1.00 82.75 271 GLY A CA 1
ATOM 2117 C C . GLY A 1 271 ? -14.702 -6.214 0.768 1.00 82.75 271 GLY A C 1
ATOM 2118 O O . GLY A 1 271 ? -15.470 -6.838 1.498 1.00 82.75 271 GLY A O 1
ATOM 2119 N N . THR A 1 272 ? -15.050 -5.873 -0.480 1.00 87.75 272 THR A N 1
ATOM 2120 C CA . THR A 1 272 ? -16.336 -6.236 -1.107 1.00 87.75 272 THR A CA 1
ATOM 2121 C C . THR A 1 272 ? -16.273 -7.603 -1.794 1.00 87.75 272 THR A C 1
ATOM 2123 O O . THR A 1 272 ? -15.188 -8.089 -2.117 1.00 87.75 272 THR A O 1
ATOM 2126 N N . LEU A 1 273 ? -17.428 -8.224 -2.049 1.00 89.12 273 LEU A N 1
ATOM 2127 C CA . LEU A 1 273 ? -17.524 -9.503 -2.759 1.00 89.12 273 LEU A CA 1
ATOM 2128 C C . LEU A 1 273 ? -17.824 -9.302 -4.247 1.00 89.12 273 LEU A C 1
ATOM 2130 O O . LEU A 1 273 ? -18.756 -8.575 -4.597 1.00 89.12 273 LEU A O 1
ATOM 2134 N N . ARG A 1 274 ? -17.090 -10.013 -5.109 1.00 91.06 274 ARG A N 1
ATOM 2135 C CA . ARG A 1 274 ? -17.374 -10.123 -6.549 1.00 91.06 274 ARG A CA 1
ATOM 2136 C C . ARG A 1 274 ? -17.428 -11.575 -7.005 1.00 91.06 274 ARG A C 1
ATOM 2138 O O . ARG A 1 274 ? -16.868 -12.461 -6.367 1.00 91.06 274 ARG A O 1
ATOM 2145 N N . HIS A 1 275 ? -18.116 -11.820 -8.113 1.00 91.31 275 HIS A N 1
ATOM 2146 C CA . HIS A 1 275 ? -18.234 -13.137 -8.732 1.00 91.31 275 HIS A CA 1
ATOM 2147 C C . HIS A 1 275 ? -17.117 -13.325 -9.752 1.00 91.31 275 HIS A C 1
ATOM 2149 O O . HIS A 1 275 ? -16.985 -12.541 -10.691 1.00 91.31 275 HIS A O 1
ATOM 2155 N N . GLY A 1 276 ? -16.328 -14.381 -9.576 1.00 91.75 276 GLY A N 1
ATOM 2156 C CA . GLY A 1 276 ? -15.202 -14.688 -10.444 1.00 91.75 276 GLY A CA 1
ATOM 2157 C C . GLY A 1 276 ? -15.131 -16.163 -10.812 1.00 91.75 276 GLY A C 1
ATOM 2158 O O . GLY A 1 276 ? -15.590 -17.033 -10.068 1.00 91.75 276 GLY A O 1
ATOM 2159 N N . LEU A 1 277 ? -14.533 -16.439 -11.968 1.00 92.50 277 LEU A N 1
ATOM 2160 C CA . LEU A 1 277 ? -14.085 -17.775 -12.346 1.00 92.50 277 LEU A CA 1
ATOM 2161 C C . LEU A 1 277 ? -12.633 -17.939 -11.895 1.00 92.50 277 LEU A C 1
ATOM 2163 O O . LEU A 1 277 ? -11.745 -17.236 -12.379 1.00 92.50 277 LEU A O 1
ATOM 2167 N N . ILE A 1 278 ? -12.402 -18.867 -10.970 1.00 93.75 278 ILE A N 1
ATOM 2168 C CA . ILE A 1 278 ? -11.072 -19.178 -10.455 1.00 93.75 278 ILE A CA 1
ATOM 2169 C C . ILE A 1 278 ? -10.555 -20.424 -11.157 1.00 93.75 278 ILE A C 1
ATOM 2171 O O . ILE A 1 278 ? -11.210 -21.466 -11.146 1.00 93.75 278 ILE A O 1
ATOM 2175 N N . LEU A 1 279 ? -9.374 -20.319 -11.760 1.00 92.25 279 LEU A N 1
ATOM 2176 C CA . LEU A 1 279 ? -8.730 -21.409 -12.484 1.00 92.25 279 LEU A CA 1
ATOM 2177 C C . LEU A 1 279 ? -7.350 -21.716 -11.900 1.00 92.25 279 LEU A C 1
ATOM 2179 O O . LEU A 1 279 ? -6.636 -20.826 -11.436 1.00 92.25 279 LEU A O 1
ATOM 2183 N N . GLN A 1 280 ? -6.961 -22.986 -11.979 1.00 90.19 280 GLN A N 1
ATOM 2184 C CA . GLN A 1 280 ? -5.629 -23.475 -11.623 1.00 90.19 280 GLN A CA 1
ATOM 2185 C C . GLN A 1 280 ? -4.909 -23.902 -12.916 1.00 90.19 280 GLN A C 1
ATOM 2187 O O . GLN A 1 280 ? -5.040 -25.055 -13.335 1.00 90.19 280 GLN A O 1
ATOM 2192 N N . PRO A 1 281 ? -4.230 -22.967 -13.607 1.00 89.00 281 PRO A N 1
ATOM 2193 C CA . PRO A 1 281 ? -3.636 -23.219 -14.913 1.00 89.00 281 PRO A CA 1
ATOM 2194 C C . PRO A 1 281 ? -2.499 -24.245 -14.881 1.00 89.00 281 PRO A C 1
ATOM 2196 O O . PRO A 1 281 ? -1.570 -24.165 -14.079 1.00 89.00 281 PRO A O 1
ATOM 2199 N N . LEU A 1 282 ? -2.523 -25.164 -15.843 1.00 87.00 282 LEU A N 1
ATOM 2200 C CA . LEU A 1 282 ? -1.403 -26.029 -16.191 1.00 87.00 282 LEU A CA 1
ATOM 2201 C C . LEU A 1 282 ? -0.325 -25.211 -16.914 1.00 87.00 282 LEU A C 1
ATOM 2203 O O . LEU A 1 282 ? -0.633 -24.430 -17.819 1.00 87.00 282 LEU A O 1
ATOM 2207 N N . SER A 1 283 ? 0.945 -25.420 -16.556 1.00 83.69 283 SER A N 1
ATOM 2208 C CA . SER A 1 283 ? 2.055 -24.769 -17.262 1.00 83.69 283 SER A CA 1
ATOM 2209 C C . SER A 1 283 ? 2.165 -25.286 -18.694 1.00 83.69 283 SER A C 1
ATOM 2211 O O . SER A 1 283 ? 1.907 -26.463 -18.961 1.00 83.69 283 SER A O 1
ATOM 2213 N N . LEU A 1 284 ? 2.580 -24.432 -19.627 1.00 82.44 284 LEU A N 1
ATOM 2214 C CA . LEU A 1 284 ? 2.878 -24.850 -20.994 1.00 82.44 284 LEU A CA 1
ATOM 2215 C C . LEU A 1 284 ? 4.262 -25.501 -21.106 1.00 82.44 284 LEU A C 1
ATOM 2217 O O . LEU A 1 284 ? 4.539 -26.171 -22.102 1.00 82.44 284 LEU A O 1
ATOM 2221 N N . TYR A 1 285 ? 5.112 -25.377 -20.083 1.00 77.50 285 TYR A N 1
ATOM 2222 C CA . TYR A 1 285 ? 6.404 -26.050 -20.033 1.00 77.50 285 TYR A CA 1
ATOM 2223 C C . TYR A 1 285 ? 6.309 -27.402 -19.319 1.00 77.50 285 TYR A C 1
ATOM 2225 O O . TYR A 1 285 ? 5.888 -27.494 -18.171 1.00 77.50 285 TYR A O 1
ATOM 2233 N N . ALA A 1 286 ? 6.797 -28.456 -19.977 1.00 67.19 286 ALA A N 1
ATOM 2234 C CA . ALA A 1 286 ? 6.700 -29.842 -19.506 1.00 67.19 286 ALA A CA 1
ATOM 2235 C C . ALA A 1 286 ? 7.275 -30.092 -18.098 1.00 67.19 286 ALA A C 1
ATOM 2237 O O . ALA A 1 286 ? 6.791 -30.959 -17.373 1.00 67.19 286 ALA A O 1
ATOM 2238 N N . ASN A 1 287 ? 8.323 -29.349 -17.728 1.00 64.19 287 ASN A N 1
ATOM 2239 C CA . ASN A 1 287 ? 9.082 -29.561 -16.493 1.00 64.19 287 ASN A CA 1
ATOM 2240 C C . ASN A 1 287 ? 8.671 -28.621 -15.355 1.00 64.19 287 ASN A C 1
ATOM 2242 O O . ASN A 1 287 ? 9.195 -28.749 -14.250 1.00 64.19 287 ASN A O 1
ATOM 2246 N N . PHE A 1 288 ? 7.759 -27.682 -15.608 1.00 66.38 288 PHE A N 1
ATOM 2247 C CA . PHE A 1 288 ? 7.375 -26.666 -14.639 1.00 66.38 288 PHE A CA 1
ATOM 2248 C C . PHE A 1 288 ? 5.932 -26.894 -14.209 1.00 66.38 288 PHE A C 1
ATOM 2250 O O . PHE A 1 288 ? 5.041 -27.139 -15.018 1.00 66.38 288 PHE A O 1
ATOM 2257 N N . ARG A 1 289 ? 5.686 -26.828 -12.903 1.00 64.94 289 ARG A N 1
ATOM 2258 C CA . ARG A 1 289 ? 4.330 -26.779 -12.360 1.00 64.94 289 ARG A CA 1
ATOM 2259 C C . ARG A 1 289 ? 4.096 -25.360 -11.886 1.00 64.94 289 ARG A C 1
ATOM 2261 O O . ARG A 1 289 ? 4.673 -24.957 -10.884 1.00 64.94 289 ARG A O 1
ATOM 2268 N N . SER A 1 290 ? 3.260 -24.618 -12.601 1.00 67.56 290 SER A N 1
ATOM 2269 C CA . SER A 1 290 ? 2.768 -23.341 -12.099 1.00 67.56 290 SER A CA 1
ATOM 2270 C C . SER A 1 290 ? 1.767 -23.620 -10.980 1.00 67.56 290 SER A C 1
ATOM 2272 O O . SER A 1 290 ? 0.803 -24.353 -11.189 1.00 67.56 290 SER A O 1
ATOM 2274 N N . LYS A 1 291 ? 1.999 -23.062 -9.788 1.00 74.81 291 LYS A N 1
ATOM 2275 C CA . LYS A 1 291 ? 0.979 -22.996 -8.726 1.00 74.81 291 LYS A CA 1
ATOM 2276 C C . LYS A 1 291 ? 0.257 -21.648 -8.702 1.00 74.81 291 LYS A C 1
ATOM 2278 O O . LYS A 1 291 ? -0.489 -21.374 -7.765 1.00 74.81 291 LYS A O 1
ATOM 2283 N N . LYS A 1 292 ? 0.492 -20.801 -9.710 1.00 85.94 292 LYS A N 1
ATOM 2284 C CA . LYS A 1 292 ? -0.225 -19.535 -9.873 1.00 85.94 292 LYS A CA 1
ATOM 2285 C C . LYS A 1 292 ? -1.699 -19.836 -10.106 1.00 85.94 292 LYS A C 1
ATOM 2287 O O . LYS A 1 292 ? -2.032 -20.803 -10.788 1.00 85.94 292 LYS A O 1
ATOM 2292 N N . GLN A 1 293 ? -2.567 -18.993 -9.573 1.00 89.69 293 GLN A N 1
ATOM 2293 C CA . GLN A 1 293 ? -4.010 -19.090 -9.773 1.00 89.69 293 GLN A CA 1
ATOM 2294 C C . GLN A 1 293 ? -4.488 -17.912 -10.624 1.00 89.69 293 GLN A C 1
ATOM 2296 O O . GLN A 1 293 ? -3.887 -16.837 -10.623 1.00 89.69 293 GLN A O 1
ATOM 2301 N N . LEU A 1 294 ? -5.556 -18.120 -11.386 1.00 92.00 294 LEU A N 1
ATOM 2302 C CA . LEU A 1 294 ? -6.188 -17.085 -12.199 1.00 92.00 294 LEU A CA 1
ATOM 2303 C C . LEU A 1 294 ? -7.542 -16.745 -11.599 1.00 92.00 294 LEU A C 1
ATOM 2305 O O . LEU A 1 294 ? -8.335 -17.652 -11.362 1.00 92.00 294 LEU A O 1
ATOM 2309 N N . VAL A 1 295 ? -7.822 -15.459 -11.411 1.00 94.00 295 VAL A N 1
ATOM 2310 C CA . VAL A 1 295 ? -9.147 -14.958 -11.033 1.00 94.00 295 VAL A CA 1
ATOM 2311 C C . VAL A 1 295 ? -9.680 -14.106 -12.169 1.00 94.00 295 VAL A C 1
ATOM 2313 O O . VAL A 1 295 ? -9.212 -12.991 -12.382 1.00 94.00 295 VAL A O 1
ATOM 2316 N N . ILE A 1 296 ? -10.651 -14.631 -12.907 1.00 93.31 296 ILE A N 1
ATOM 2317 C CA . ILE A 1 296 ? -11.338 -13.902 -13.973 1.00 93.31 296 ILE A CA 1
ATOM 2318 C C . ILE A 1 296 ? -12.561 -13.224 -13.353 1.00 93.31 296 ILE A C 1
ATOM 2320 O O . ILE A 1 296 ? -13.484 -13.916 -12.922 1.00 93.31 296 ILE A O 1
ATOM 2324 N N . ASP A 1 297 ? -12.563 -11.892 -13.290 1.00 92.62 297 ASP A N 1
ATOM 2325 C CA . ASP A 1 297 ? -13.675 -11.109 -12.734 1.00 92.62 297 ASP A CA 1
ATOM 2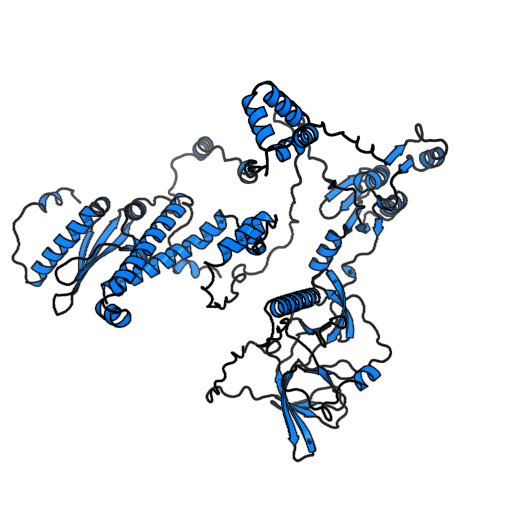326 C C . ASP A 1 297 ? -14.824 -11.059 -13.748 1.00 92.62 297 ASP A C 1
ATOM 2328 O O . ASP A 1 297 ? -14.707 -10.468 -14.823 1.00 92.62 297 ASP A O 1
ATOM 2332 N N . LEU A 1 298 ? -15.949 -11.695 -13.408 1.00 89.56 298 LEU A N 1
ATOM 2333 C CA . LEU A 1 298 ? -17.131 -11.764 -14.271 1.00 89.56 298 LEU A CA 1
ATOM 2334 C C . LEU A 1 298 ? -17.976 -10.487 -14.209 1.00 89.56 298 LEU A C 1
ATOM 2336 O O . LEU A 1 298 ? -18.885 -10.312 -15.017 1.00 89.56 298 LEU A O 1
ATOM 2340 N N . GLN A 1 299 ? -17.702 -9.611 -13.242 1.00 88.62 299 GLN A N 1
ATOM 2341 C CA . GLN A 1 299 ? -18.398 -8.342 -13.042 1.00 88.62 299 GLN A CA 1
ATOM 2342 C C . GLN A 1 299 ? -17.556 -7.142 -13.500 1.00 88.62 299 GLN A C 1
ATOM 2344 O O . GLN A 1 299 ? -18.005 -5.998 -13.390 1.00 88.62 299 GLN A O 1
ATOM 2349 N N . ALA A 1 300 ? -16.353 -7.381 -14.029 1.00 87.38 300 ALA A N 1
ATOM 2350 C CA . ALA A 1 300 ? -15.517 -6.338 -14.599 1.00 87.38 300 ALA A CA 1
ATOM 2351 C C . ALA A 1 300 ? -16.143 -5.747 -15.872 1.00 87.38 300 ALA A C 1
ATOM 2353 O O . ALA A 1 300 ? -16.687 -6.454 -16.720 1.00 87.38 300 ALA A O 1
ATOM 2354 N N . LYS A 1 301 ? -16.014 -4.424 -16.031 1.00 86.25 301 LYS A N 1
ATOM 2355 C CA . LYS A 1 301 ? -16.442 -3.718 -17.247 1.00 86.25 301 LYS A CA 1
ATOM 2356 C C . LYS A 1 301 ? -15.560 -4.089 -18.445 1.00 86.25 301 LYS A C 1
ATOM 2358 O O . LYS A 1 301 ? -16.053 -4.199 -19.567 1.00 86.25 301 LYS A O 1
ATOM 2363 N N . ARG A 1 302 ? -14.260 -4.291 -18.207 1.00 84.12 302 ARG A N 1
ATOM 2364 C CA . ARG A 1 302 ? -13.298 -4.754 -19.209 1.00 84.12 302 ARG A CA 1
ATOM 2365 C C . ARG A 1 302 ? -13.461 -6.251 -19.472 1.00 84.12 302 ARG A C 1
ATOM 2367 O O . ARG A 1 302 ? -13.387 -7.070 -18.559 1.00 84.12 302 ARG A O 1
ATOM 2374 N N . THR A 1 303 ? -13.625 -6.607 -20.743 1.00 85.69 303 THR A N 1
ATOM 2375 C CA . THR A 1 303 ? -13.787 -7.997 -21.179 1.00 85.69 303 THR A CA 1
ATOM 2376 C C . THR A 1 303 ? -12.589 -8.858 -20.777 1.00 85.69 303 THR A C 1
ATOM 2378 O O . THR A 1 303 ? -11.435 -8.507 -21.035 1.00 85.69 303 THR A O 1
ATOM 2381 N N . GLY A 1 304 ? -12.876 -9.998 -20.145 1.00 85.94 304 GLY A N 1
ATOM 2382 C CA . GLY A 1 304 ? -11.867 -10.986 -19.769 1.00 85.94 304 GLY A CA 1
ATOM 2383 C C . GLY A 1 304 ? -10.872 -10.500 -18.714 1.00 85.94 304 GLY A C 1
ATOM 2384 O O . GLY A 1 304 ? -9.781 -11.060 -18.645 1.00 85.94 304 GLY A O 1
ATOM 2385 N N . GLN A 1 305 ? -11.187 -9.462 -17.925 1.00 92.25 305 GLN A N 1
ATOM 2386 C CA . GLN A 1 305 ? -10.291 -8.973 -16.873 1.00 92.25 305 GLN A CA 1
ATOM 2387 C C . GLN A 1 305 ? -9.881 -10.120 -15.945 1.00 92.25 305 GLN A C 1
ATOM 2389 O O . GLN A 1 305 ? -10.717 -10.771 -15.319 1.00 92.25 305 GLN A O 1
ATOM 2394 N N . CYS A 1 306 ? -8.578 -10.364 -15.873 1.00 92.94 306 CYS A N 1
ATOM 2395 C CA . CYS A 1 306 ? -8.020 -11.516 -15.198 1.00 92.94 306 CYS A CA 1
ATOM 2396 C C . CYS A 1 306 ? -6.874 -11.090 -14.287 1.00 92.94 306 CYS A C 1
ATOM 2398 O O . CYS A 1 306 ? -5.928 -10.434 -14.716 1.00 92.94 306 CYS A O 1
ATOM 2400 N N . TYR A 1 307 ? -6.935 -11.516 -13.034 1.00 92.06 307 TYR A N 1
ATOM 2401 C CA . TYR A 1 307 ? -5.896 -11.291 -12.045 1.00 92.06 307 TYR A CA 1
ATOM 2402 C C . TYR A 1 307 ? -5.068 -12.554 -11.867 1.00 92.06 307 TYR A C 1
ATOM 2404 O O . TYR A 1 307 ? -5.600 -13.653 -11.709 1.00 92.06 307 TYR A O 1
ATOM 2412 N N . VAL A 1 308 ? -3.752 -12.382 -11.912 1.00 89.69 308 VAL A N 1
ATOM 2413 C CA . VAL A 1 308 ? -2.784 -13.454 -11.694 1.00 89.69 308 VAL A CA 1
ATOM 2414 C C . VAL A 1 308 ? -2.389 -13.430 -10.232 1.00 89.69 308 VAL A C 1
ATOM 2416 O O . VAL A 1 308 ? -1.793 -12.456 -9.779 1.00 89.69 308 VAL A O 1
ATOM 2419 N N . VAL A 1 309 ? -2.727 -14.488 -9.506 1.00 88.44 309 VAL A N 1
ATOM 2420 C CA . VAL A 1 309 ? -2.378 -14.634 -8.094 1.00 88.44 309 VAL A CA 1
ATOM 2421 C C . VAL A 1 309 ? -1.070 -15.427 -8.008 1.00 88.44 309 VAL A C 1
ATOM 2423 O O . VAL A 1 309 ? -1.014 -16.551 -8.531 1.00 88.44 309 VAL A O 1
ATOM 2426 N N . PRO A 1 310 ? -0.001 -14.848 -7.424 1.00 83.06 310 PRO A N 1
ATOM 2427 C CA . PRO A 1 310 ? 1.288 -15.514 -7.275 1.00 83.06 310 PRO A CA 1
ATOM 2428 C C . PRO A 1 310 ? 1.206 -16.809 -6.463 1.00 83.06 310 PRO A C 1
ATOM 2430 O O . PRO A 1 310 ? 0.280 -17.037 -5.686 1.00 83.06 310 PRO A O 1
ATOM 2433 N N . GLU A 1 311 ? 2.220 -17.658 -6.618 1.00 79.56 311 GLU A N 1
ATOM 2434 C CA . GLU A 1 311 ? 2.350 -18.857 -5.793 1.00 79.56 311 GLU A CA 1
ATOM 2435 C C . GLU A 1 311 ? 2.502 -18.482 -4.310 1.00 79.56 311 GLU A C 1
ATOM 2437 O O . GLU A 1 311 ? 3.330 -17.649 -3.951 1.00 79.56 311 GLU A O 1
ATOM 2442 N N . GLY A 1 312 ? 1.711 -19.128 -3.450 1.00 77.75 312 GLY A N 1
ATOM 2443 C CA . GLY A 1 312 ? 1.744 -18.927 -1.998 1.00 77.75 312 GLY A CA 1
ATOM 2444 C C . GLY A 1 312 ? 0.751 -17.887 -1.475 1.00 77.75 312 GLY A C 1
ATOM 2445 O O . GLY A 1 312 ? 0.493 -17.868 -0.273 1.00 77.75 312 GLY A O 1
ATOM 2446 N N . GLU A 1 313 ? 0.141 -17.078 -2.344 1.00 85.44 313 GLU A N 1
ATOM 2447 C CA . GLU A 1 313 ? -0.945 -16.180 -1.947 1.00 85.44 313 GLU A CA 1
ATOM 2448 C C . GLU A 1 313 ? -2.291 -16.917 -1.911 1.00 85.44 313 GLU A C 1
ATOM 2450 O O . GLU A 1 313 ? -2.585 -17.767 -2.752 1.00 85.44 313 GLU A O 1
ATOM 2455 N N . GLN A 1 314 ? -3.105 -16.612 -0.899 1.00 86.62 314 GLN A N 1
ATOM 2456 C CA . GLN A 1 314 ? -4.432 -17.203 -0.725 1.00 86.62 314 GLN A CA 1
ATOM 2457 C C . GLN A 1 314 ? -5.499 -16.313 -1.355 1.00 86.62 314 GLN A C 1
ATOM 2459 O O . GLN A 1 314 ? -5.462 -15.091 -1.205 1.00 86.62 314 GLN A O 1
ATOM 2464 N N . ILE A 1 315 ? -6.484 -16.936 -1.999 1.00 90.06 315 ILE A N 1
ATOM 2465 C CA . ILE A 1 315 ? -7.676 -16.252 -2.495 1.00 90.06 315 ILE A CA 1
ATOM 2466 C C . ILE A 1 315 ? -8.808 -16.534 -1.522 1.00 90.06 315 ILE A C 1
ATOM 2468 O O . ILE A 1 315 ? -9.199 -17.680 -1.343 1.00 90.06 315 ILE A O 1
ATOM 2472 N N . PHE A 1 316 ? -9.370 -15.499 -0.914 1.00 90.88 316 PHE A N 1
ATOM 2473 C CA . PHE A 1 316 ? -10.475 -15.670 0.022 1.00 90.88 316 PHE A CA 1
ATOM 2474 C C . PHE A 1 316 ? -11.803 -15.774 -0.735 1.00 90.88 316 PHE A C 1
ATOM 2476 O O . PHE A 1 316 ? -12.257 -14.801 -1.339 1.00 90.88 316 PHE A O 1
ATOM 2483 N N . VAL A 1 317 ? -12.436 -16.951 -0.690 1.00 90.19 317 VAL A N 1
ATOM 2484 C CA . VAL A 1 317 ? -13.745 -17.218 -1.306 1.00 90.19 317 VAL A CA 1
ATOM 2485 C C . VAL A 1 317 ? -14.764 -17.716 -0.295 1.00 90.19 317 VAL A C 1
ATOM 2487 O O . VAL A 1 317 ? -14.403 -18.390 0.667 1.00 90.19 317 VAL A O 1
ATOM 2490 N N . ARG A 1 318 ? -16.042 -17.409 -0.528 1.00 82.88 318 ARG A N 1
ATOM 2491 C CA . ARG A 1 318 ? -17.123 -17.785 0.390 1.00 82.88 318 ARG A CA 1
ATOM 2492 C C . ARG A 1 318 ? -17.795 -19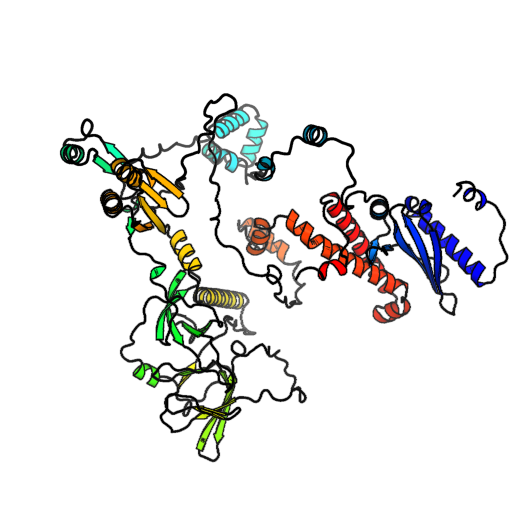.109 0.030 1.00 82.88 318 ARG A C 1
ATOM 2494 O O . ARG A 1 318 ? -17.763 -20.056 0.802 1.00 82.88 318 ARG A O 1
ATOM 2501 N N . GLU A 1 319 ? -18.412 -19.182 -1.143 1.00 75.56 319 GLU A N 1
ATOM 2502 C CA . GLU A 1 319 ? -19.189 -20.344 -1.587 1.00 75.56 319 GLU A CA 1
ATOM 2503 C C . GLU A 1 319 ? -18.916 -20.604 -3.075 1.00 75.56 319 GLU A C 1
ATOM 2505 O O . GLU A 1 319 ? -18.709 -19.664 -3.852 1.00 75.56 319 GLU A O 1
ATOM 2510 N N . ALA A 1 320 ? -18.880 -21.885 -3.456 1.00 81.88 320 ALA A N 1
ATOM 2511 C CA . ALA A 1 320 ? -18.785 -22.306 -4.850 1.00 81.88 320 ALA A CA 1
ATOM 2512 C C . ALA A 1 320 ? -20.181 -22.296 -5.481 1.00 81.88 320 ALA A C 1
ATOM 2514 O O . ALA A 1 320 ? -21.098 -22.952 -4.984 1.00 81.88 320 ALA A O 1
ATOM 2515 N N . TYR A 1 321 ? -20.338 -21.598 -6.597 1.00 82.69 321 TYR A N 1
ATOM 2516 C CA . TYR A 1 321 ? -21.571 -21.592 -7.369 1.00 82.69 321 TYR A CA 1
ATOM 2517 C C . TYR A 1 321 ? -21.584 -22.752 -8.363 1.00 82.69 321 TYR A C 1
ATOM 2519 O O . TYR A 1 321 ? -20.659 -22.920 -9.161 1.00 82.69 321 TYR A O 1
ATOM 2527 N N . GLN A 1 322 ? -22.669 -23.528 -8.362 1.00 74.00 322 GLN A N 1
ATOM 2528 C CA . GLN A 1 322 ? -22.951 -24.464 -9.446 1.00 74.00 322 GLN A CA 1
ATOM 2529 C C . GLN A 1 322 ? -23.644 -23.715 -10.582 1.00 74.00 322 GLN A C 1
ATOM 2531 O O . GLN A 1 322 ? -24.779 -23.260 -10.444 1.00 74.00 322 GLN A O 1
ATOM 2536 N N . ILE A 1 323 ? -22.960 -23.582 -11.716 1.00 75.75 323 ILE A N 1
ATOM 2537 C CA . ILE A 1 323 ? -23.579 -23.058 -12.933 1.00 75.75 323 ILE A CA 1
ATOM 2538 C C . ILE A 1 323 ? -24.403 -24.171 -13.571 1.00 75.75 323 ILE A C 1
ATOM 2540 O O . ILE A 1 323 ? -23.872 -25.237 -13.872 1.00 75.75 323 ILE A O 1
ATOM 2544 N N . ALA A 1 324 ? -25.692 -23.903 -13.798 1.00 67.31 324 ALA A N 1
ATOM 2545 C CA . ALA A 1 324 ? -26.647 -24.887 -14.307 1.00 67.31 324 ALA A CA 1
ATOM 2546 C C . ALA A 1 324 ? -26.261 -25.484 -15.675 1.00 67.31 324 ALA A C 1
ATOM 2548 O O . ALA A 1 324 ? -26.591 -26.635 -15.941 1.00 67.31 324 ALA A O 1
ATOM 2549 N N . ASP A 1 325 ? -25.561 -24.731 -16.531 1.00 70.38 325 ASP A N 1
ATOM 2550 C CA . ASP A 1 325 ? -25.126 -25.214 -17.846 1.00 70.38 325 ASP A CA 1
ATOM 2551 C C . ASP A 1 325 ? -23.840 -24.516 -18.330 1.00 70.38 325 ASP A C 1
ATOM 2553 O O . ASP A 1 325 ? -23.838 -23.709 -19.266 1.00 70.38 325 ASP A O 1
ATOM 2557 N N . PHE A 1 326 ? -22.712 -24.805 -17.669 1.00 78.25 326 PHE A N 1
ATOM 2558 C CA . PHE A 1 326 ? -21.407 -24.348 -18.164 1.00 78.25 326 PHE A CA 1
ATOM 2559 C C . PHE A 1 326 ? -21.079 -24.945 -19.542 1.00 78.25 326 PHE A C 1
ATOM 2561 O O . PHE A 1 326 ? -20.415 -24.287 -20.338 1.00 78.25 326 PHE A O 1
ATOM 2568 N N . GLY A 1 327 ? -21.593 -26.136 -19.870 1.00 75.31 327 GLY A N 1
ATOM 2569 C CA . GLY A 1 327 ? -21.413 -26.765 -21.179 1.00 75.31 327 GLY A CA 1
ATOM 2570 C C . GLY A 1 327 ? -21.945 -25.901 -22.329 1.00 75.31 327 GLY A C 1
ATOM 2571 O O . GLY A 1 327 ? -21.300 -25.793 -23.373 1.00 75.31 327 GLY A O 1
ATOM 2572 N N . THR A 1 328 ? -23.072 -25.210 -22.145 1.00 77.31 328 THR A N 1
ATOM 2573 C CA . THR A 1 328 ? -23.590 -24.248 -23.134 1.00 77.31 328 THR A CA 1
ATOM 2574 C C . THR A 1 328 ? -22.716 -23.001 -23.256 1.00 77.31 328 THR A C 1
ATOM 2576 O O . THR A 1 328 ? -22.434 -22.569 -24.373 1.00 77.31 328 THR A O 1
ATOM 2579 N N . VAL A 1 329 ? -22.204 -22.457 -22.148 1.00 77.69 329 VAL A N 1
ATOM 2580 C CA . VAL A 1 329 ? -21.257 -21.324 -22.188 1.00 77.69 329 VAL A CA 1
ATOM 2581 C C . VAL A 1 329 ? -19.947 -21.735 -22.864 1.00 77.69 329 VAL A C 1
ATOM 2583 O O . VAL A 1 329 ? -19.441 -21.025 -23.730 1.00 77.69 329 VAL A O 1
ATOM 2586 N N . HIS A 1 330 ? -19.432 -22.919 -22.539 1.00 82.31 330 HIS A N 1
ATOM 2587 C CA . HIS A 1 330 ? -18.257 -23.499 -23.177 1.00 82.31 330 HIS A CA 1
ATOM 2588 C C . HIS A 1 330 ? -18.487 -23.670 -24.679 1.00 82.31 330 HIS A C 1
ATOM 2590 O O . HIS A 1 330 ? -17.638 -23.283 -25.477 1.00 82.31 330 HIS A O 1
ATOM 2596 N N . LYS A 1 331 ? -19.667 -24.121 -25.123 1.00 80.06 331 LYS A N 1
ATOM 2597 C CA . LYS A 1 331 ? -20.016 -24.194 -26.555 1.00 80.06 331 LYS A CA 1
ATOM 2598 C C . LYS A 1 331 ? -19.942 -22.845 -27.278 1.00 80.06 331 LYS A C 1
ATOM 2600 O O . LYS A 1 331 ? -19.547 -22.855 -28.440 1.00 80.06 331 LYS A O 1
ATOM 2605 N N . LEU A 1 332 ? -20.221 -21.732 -26.600 1.00 79.19 332 LEU A N 1
ATOM 2606 C CA . LEU A 1 332 ? -20.095 -20.377 -27.153 1.00 79.19 332 LEU A CA 1
ATOM 2607 C C . LEU A 1 332 ? -18.644 -19.870 -27.226 1.00 79.19 332 LEU A C 1
ATOM 2609 O O . LEU A 1 332 ? -18.376 -18.941 -27.981 1.00 79.19 332 LEU A O 1
ATOM 2613 N N . MET A 1 333 ? -17.708 -20.467 -26.478 1.00 82.62 333 MET A N 1
ATOM 2614 C CA . MET A 1 333 ? -16.289 -20.103 -26.560 1.00 82.62 333 MET A CA 1
ATOM 2615 C C . MET A 1 333 ? -15.684 -20.494 -27.914 1.00 82.62 333 MET A C 1
ATOM 2617 O O . MET A 1 333 ? -16.070 -21.500 -28.531 1.00 82.62 333 MET A O 1
ATOM 2621 N N . GLU A 1 334 ? -14.689 -19.718 -28.340 1.00 82.31 334 GLU A N 1
ATOM 2622 C CA . GLU A 1 334 ? -14.030 -19.868 -29.631 1.00 82.31 334 GLU A CA 1
ATOM 2623 C C . GLU A 1 334 ? -13.298 -21.210 -29.735 1.00 82.31 334 GLU A C 1
ATOM 2625 O O . GLU A 1 334 ? -12.467 -21.580 -28.898 1.00 82.31 334 GLU A O 1
ATOM 2630 N N . ASN A 1 335 ? -13.606 -21.961 -30.793 1.00 81.25 335 ASN A N 1
ATOM 2631 C CA . ASN A 1 335 ? -12.897 -23.194 -31.089 1.00 81.25 335 ASN A CA 1
ATOM 2632 C C . ASN A 1 335 ? -11.535 -22.846 -31.710 1.00 81.25 335 ASN A C 1
ATOM 2634 O O . ASN A 1 335 ? -11.514 -22.255 -32.789 1.00 81.25 335 ASN A O 1
ATOM 2638 N N . PRO A 1 336 ? -10.399 -23.246 -31.114 1.00 74.19 336 PRO A N 1
ATOM 2639 C CA . PRO A 1 336 ? -9.073 -22.945 -31.654 1.00 74.19 336 PRO A CA 1
ATOM 2640 C C . PRO A 1 336 ? -8.860 -23.472 -33.078 1.00 74.19 336 PRO A C 1
ATOM 2642 O O . PRO A 1 336 ? -8.028 -22.934 -33.802 1.00 74.19 336 PRO A O 1
ATOM 2645 N N . ILE A 1 337 ? -9.597 -24.513 -33.491 1.00 71.19 337 ILE A N 1
ATOM 2646 C CA . ILE A 1 337 ? -9.513 -25.111 -34.833 1.00 71.19 337 ILE A CA 1
ATOM 2647 C C . ILE A 1 337 ? -10.232 -24.271 -35.893 1.00 71.19 337 ILE A C 1
ATOM 2649 O O . ILE A 1 337 ? -9.861 -24.356 -37.061 1.00 71.19 337 ILE A O 1
ATOM 2653 N N . GLU A 1 338 ? -11.189 -23.428 -35.512 1.00 71.06 338 GLU A N 1
ATOM 2654 C CA . GLU A 1 338 ? -12.007 -22.623 -36.434 1.00 71.06 338 GLU A CA 1
ATOM 2655 C C . GLU A 1 338 ? -11.707 -21.124 -36.308 1.00 71.06 338 GLU A C 1
ATOM 2657 O O . GLU A 1 338 ? -11.690 -20.418 -37.309 1.00 71.06 338 GLU A O 1
ATOM 2662 N N . ALA A 1 339 ? -11.381 -20.650 -35.106 1.00 69.69 339 ALA A N 1
ATOM 2663 C CA . ALA A 1 339 ? -11.134 -19.244 -34.811 1.00 69.69 339 ALA A CA 1
ATOM 2664 C C . ALA A 1 339 ? -9.851 -18.723 -35.466 1.00 69.69 339 ALA A C 1
ATOM 2666 O O . ALA A 1 339 ? -8.866 -19.452 -35.568 1.00 69.69 339 ALA A O 1
ATOM 2667 N N . GLU A 1 340 ? -9.822 -17.455 -35.867 1.00 75.50 340 GLU A N 1
ATOM 2668 C CA . GLU A 1 340 ? -8.605 -16.721 -36.239 1.00 75.50 340 GLU A CA 1
ATOM 2669 C C . GLU A 1 340 ? -8.167 -15.849 -35.048 1.00 75.50 340 GLU A C 1
ATOM 2671 O O . GLU A 1 340 ? -8.480 -14.660 -35.012 1.00 75.50 340 GLU A O 1
ATOM 2676 N N . PRO A 1 341 ? -7.497 -16.425 -34.025 1.00 77.56 341 PRO A N 1
ATOM 2677 C CA . PRO A 1 341 ? -7.134 -15.687 -32.822 1.00 77.56 341 PRO A CA 1
ATOM 2678 C C . PRO A 1 341 ? -6.222 -14.510 -33.156 1.00 77.56 341 PRO A C 1
ATOM 2680 O O . PRO A 1 341 ? -5.282 -14.632 -33.946 1.00 77.56 341 PRO A O 1
ATOM 2683 N N . SER A 1 342 ? -6.474 -13.378 -32.503 1.00 79.88 342 SER A N 1
ATOM 2684 C CA . SER A 1 342 ? -5.656 -12.180 -32.651 1.00 79.88 342 SER A CA 1
ATOM 2685 C C . SER A 1 342 ? -4.251 -12.409 -32.095 1.00 79.88 342 SER A C 1
ATOM 2687 O O . SER A 1 342 ? -4.075 -12.935 -31.000 1.00 79.88 342 SER A O 1
ATOM 2689 N N . PHE A 1 343 ? -3.229 -11.925 -32.796 1.00 81.81 343 PHE A N 1
ATOM 2690 C CA . PHE A 1 343 ? -1.845 -11.974 -32.312 1.00 81.81 343 PHE A CA 1
ATOM 2691 C C . PHE A 1 343 ? -1.554 -10.958 -31.191 1.00 81.81 343 PHE A C 1
ATOM 2693 O O . PHE A 1 343 ? -0.518 -11.044 -30.534 1.00 81.81 343 PHE A O 1
ATOM 2700 N N . SER A 1 344 ? -2.442 -9.977 -30.974 1.00 77.81 344 SER A N 1
ATOM 2701 C CA . SER A 1 344 ? -2.272 -8.923 -29.961 1.00 77.81 344 SER A CA 1
ATOM 2702 C C . SER A 1 344 ? -2.948 -9.224 -28.624 1.00 77.81 344 SER A C 1
ATOM 2704 O O . SER A 1 344 ? -2.690 -8.526 -27.644 1.00 77.81 344 SER A O 1
ATOM 2706 N N . ARG A 1 345 ? -3.820 -10.235 -28.582 1.00 83.69 345 ARG A N 1
ATOM 2707 C CA . ARG A 1 345 ? -4.612 -10.589 -27.401 1.00 83.69 345 ARG A CA 1
ATOM 2708 C C . ARG A 1 345 ? -3.983 -11.757 -26.651 1.00 83.69 345 ARG A C 1
ATOM 2710 O O . ARG A 1 345 ? -3.225 -12.548 -27.218 1.00 83.69 345 ARG A O 1
ATOM 2717 N N . THR A 1 346 ? -4.316 -11.851 -25.370 1.00 89.19 346 THR A N 1
ATOM 2718 C CA . THR A 1 346 ? -3.905 -12.955 -24.505 1.00 89.19 346 THR A CA 1
ATOM 2719 C C . THR A 1 346 ? -5.071 -13.927 -24.353 1.00 89.19 346 THR A C 1
ATOM 2721 O O . THR A 1 346 ? -6.223 -13.525 -24.195 1.00 89.19 346 THR A O 1
ATOM 2724 N N . TYR A 1 347 ? -4.770 -15.218 -24.413 1.00 91.25 347 TYR A N 1
ATOM 2725 C CA . TYR A 1 347 ? -5.753 -16.289 -24.351 1.00 91.25 347 TYR A CA 1
ATOM 2726 C C . TYR A 1 347 ? -5.370 -17.319 -23.299 1.00 91.25 347 TYR A C 1
ATOM 2728 O O . TYR A 1 347 ? -4.194 -17.541 -23.018 1.00 91.25 347 TYR A O 1
ATOM 2736 N N . VAL A 1 348 ? -6.381 -17.986 -22.760 1.00 91.94 348 VAL A N 1
ATOM 2737 C CA . VAL A 1 348 ? -6.263 -19.191 -21.943 1.00 91.94 348 VAL A CA 1
ATOM 2738 C C . VAL A 1 348 ? -7.059 -20.293 -22.632 1.00 91.94 348 VAL A C 1
ATOM 2740 O O . VAL A 1 348 ? -8.159 -20.048 -23.123 1.00 91.94 348 VAL A O 1
ATOM 2743 N N . LEU A 1 349 ? -6.526 -21.513 -22.683 1.00 92.06 349 LEU A N 1
ATOM 2744 C CA . LEU A 1 349 ? -7.322 -22.668 -23.090 1.00 92.06 349 LEU A CA 1
ATOM 2745 C C . LEU A 1 349 ? -8.089 -23.198 -21.885 1.00 92.06 349 LEU A C 1
ATOM 2747 O O . LEU A 1 349 ? -7.474 -23.394 -20.845 1.00 92.06 349 LEU A O 1
ATOM 2751 N N . VAL A 1 350 ? -9.390 -23.457 -22.027 1.00 91.75 350 VAL A N 1
ATOM 2752 C CA . VAL A 1 350 ? -10.250 -24.012 -20.965 1.00 91.75 350 VAL A CA 1
ATOM 2753 C C . VAL A 1 350 ? -11.113 -25.150 -21.519 1.00 91.75 350 VAL A C 1
ATOM 2755 O O . VAL A 1 350 ? -11.666 -25.039 -22.618 1.00 91.75 350 VAL A O 1
ATOM 2758 N N . ASN A 1 351 ? -11.221 -26.259 -20.786 1.00 90.38 351 ASN A N 1
ATOM 2759 C CA . ASN A 1 351 ? -12.141 -27.357 -21.106 1.00 90.38 351 ASN A CA 1
ATOM 2760 C C . ASN A 1 351 ? -13.429 -27.305 -20.253 1.00 90.38 351 ASN A C 1
ATOM 2762 O O . ASN A 1 351 ? -13.583 -26.453 -19.381 1.00 90.38 351 ASN A O 1
ATOM 2766 N N . GLU A 1 352 ? -14.368 -28.220 -20.501 1.00 87.38 352 GLU A N 1
ATOM 2767 C CA . GLU A 1 352 ? -15.652 -28.274 -19.781 1.00 87.38 352 GLU A CA 1
ATOM 2768 C C . GLU A 1 352 ? -15.483 -28.545 -18.270 1.00 87.38 352 GLU A C 1
ATOM 2770 O O . GLU A 1 352 ? -16.268 -28.066 -17.459 1.00 87.38 352 GLU A O 1
ATOM 2775 N N . GLN A 1 353 ? -14.409 -29.236 -17.876 1.00 86.50 353 GLN A N 1
ATOM 2776 C CA . GLN A 1 353 ? -14.035 -29.531 -16.487 1.00 86.50 353 GLN A CA 1
ATOM 2777 C C . GLN A 1 353 ? -13.222 -28.402 -15.824 1.00 86.50 353 GLN A C 1
ATOM 2779 O O . GLN A 1 353 ? -12.624 -28.622 -14.772 1.00 86.50 353 GLN A O 1
ATOM 2784 N N . LEU A 1 354 ? -13.161 -27.210 -16.433 1.00 89.38 354 LEU A N 1
ATOM 2785 C CA . LEU A 1 354 ? -12.420 -26.038 -15.942 1.00 89.38 354 LEU A CA 1
ATOM 2786 C C . LEU A 1 354 ? -10.906 -26.251 -15.782 1.00 89.38 354 LEU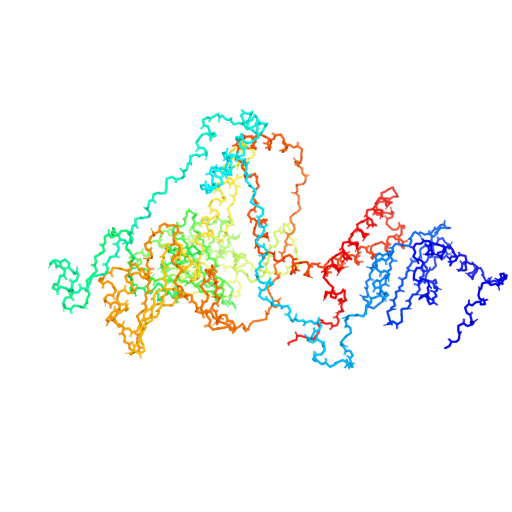 A C 1
ATOM 2788 O O . LEU A 1 354 ? -10.228 -25.469 -15.112 1.00 89.38 354 LEU A O 1
ATOM 2792 N N . LYS A 1 355 ? -10.340 -27.273 -16.430 1.00 89.75 355 LYS A N 1
ATOM 2793 C CA . LYS A 1 355 ? -8.891 -27.377 -16.587 1.00 89.75 355 LYS A CA 1
ATOM 2794 C C . LYS A 1 355 ? -8.447 -26.348 -17.601 1.00 89.75 355 LYS A C 1
ATOM 2796 O O . LYS A 1 355 ? -9.024 -26.246 -18.687 1.00 89.75 355 LYS A O 1
ATOM 2801 N N . SER A 1 356 ? -7.400 -25.617 -17.252 1.00 91.25 356 SER A N 1
ATOM 2802 C CA . SER A 1 356 ? -6.918 -24.523 -18.073 1.00 91.25 356 SER A CA 1
ATOM 2803 C C . SER A 1 356 ? -5.414 -24.550 -18.290 1.00 91.25 356 SER A C 1
ATOM 2805 O O . SER A 1 356 ? -4.690 -25.255 -17.590 1.00 91.25 356 SER A O 1
ATOM 2807 N N . THR A 1 357 ? -4.936 -23.797 -19.278 1.00 91.25 357 THR A N 1
ATOM 2808 C CA . THR A 1 357 ? -3.508 -23.486 -19.448 1.00 91.25 357 THR A CA 1
ATOM 2809 C C . THR A 1 357 ? -3.159 -22.164 -18.779 1.00 91.25 357 THR A C 1
ATOM 2811 O O . THR A 1 357 ? -4.036 -21.356 -18.480 1.00 91.25 357 THR A O 1
ATOM 2814 N N . GLU A 1 358 ? -1.871 -21.884 -18.605 1.00 89.62 358 GLU A N 1
ATOM 2815 C CA . GLU A 1 358 ? 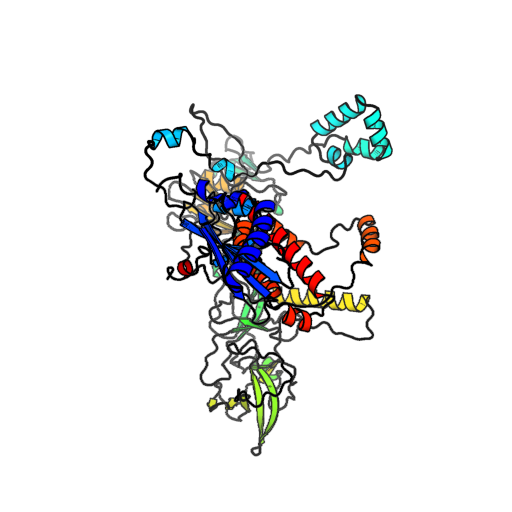-1.440 -20.510 -18.342 1.00 89.62 358 GLU A CA 1
ATOM 2816 C C . GLU A 1 358 ? -1.803 -19.581 -19.522 1.00 89.62 358 GLU A C 1
ATOM 2818 O O . GLU A 1 358 ? -1.948 -20.058 -20.656 1.00 89.62 358 GLU A O 1
ATOM 2823 N N . PRO A 1 359 ? -1.996 -18.273 -19.276 1.00 90.69 359 PRO A N 1
ATOM 2824 C CA . PRO A 1 359 ? -2.239 -17.296 -20.324 1.00 90.69 359 PRO A CA 1
ATOM 2825 C C . PRO A 1 359 ? -1.073 -17.227 -21.305 1.00 90.69 359 PRO A C 1
ATOM 2827 O O . PRO A 1 359 ? 0.092 -17.180 -20.907 1.00 90.69 359 PRO A O 1
ATOM 2830 N N . PHE A 1 360 ? -1.390 -17.177 -22.592 1.00 88.88 360 PHE A N 1
ATOM 2831 C CA . PHE A 1 360 ? -0.415 -17.108 -23.672 1.00 88.88 360 PHE A CA 1
ATOM 2832 C C . PHE A 1 360 ? -0.878 -16.175 -24.789 1.00 88.88 360 PHE A C 1
ATOM 2834 O O . PHE A 1 360 ? -2.066 -15.896 -24.954 1.00 88.88 360 PHE A O 1
ATOM 2841 N N . ARG A 1 361 ? 0.072 -15.722 -25.604 1.00 87.69 361 ARG A N 1
ATOM 2842 C CA . ARG A 1 361 ? -0.175 -14.988 -26.846 1.00 87.69 361 ARG A CA 1
ATOM 2843 C C . ARG A 1 361 ? 0.130 -15.875 -28.036 1.00 87.69 361 ARG A C 1
ATOM 2845 O O . ARG A 1 361 ? 1.099 -16.635 -28.035 1.00 87.69 361 ARG A O 1
ATOM 2852 N N . VAL A 1 362 ? -0.695 -15.770 -29.070 1.00 87.25 362 VAL A N 1
ATOM 2853 C CA . VAL A 1 362 ? -0.469 -16.483 -30.328 1.00 87.25 362 VAL A CA 1
ATOM 2854 C C . VAL A 1 362 ? 0.569 -15.713 -31.143 1.00 87.25 362 VAL A C 1
ATOM 2856 O O . VAL A 1 362 ? 0.452 -14.505 -31.323 1.00 87.25 362 VAL A O 1
ATOM 2859 N N . ARG A 1 363 ? 1.592 -16.409 -31.647 1.00 85.94 363 ARG A N 1
ATOM 2860 C CA . ARG A 1 363 ? 2.627 -15.853 -32.537 1.00 85.94 363 ARG A CA 1
ATOM 2861 C C . ARG A 1 363 ? 2.489 -16.335 -33.965 1.00 85.94 363 ARG A C 1
ATOM 2863 O O . ARG A 1 363 ? 2.711 -15.573 -34.897 1.00 85.94 363 ARG A O 1
ATOM 2870 N N . MET A 1 364 ? 2.135 -17.604 -34.144 1.00 82.75 364 MET A N 1
ATOM 2871 C CA . MET A 1 364 ? 1.868 -18.163 -35.464 1.00 82.75 364 MET A CA 1
ATOM 2872 C C . MET A 1 364 ? 0.708 -19.138 -35.390 1.00 82.75 364 MET A C 1
ATOM 2874 O O . MET A 1 364 ? 0.540 -19.844 -34.396 1.00 82.75 364 MET A O 1
ATOM 2878 N N . ASN A 1 365 ? -0.044 -19.208 -36.479 1.00 87.38 365 ASN A N 1
ATOM 2879 C CA . ASN A 1 365 ? -1.194 -20.076 -36.621 1.00 87.38 365 ASN A CA 1
ATOM 2880 C C . ASN A 1 365 ? -1.188 -20.676 -38.026 1.00 87.38 365 ASN A C 1
ATOM 2882 O O . ASN A 1 365 ? -1.241 -19.938 -39.007 1.00 87.38 365 ASN A O 1
ATOM 2886 N N . TYR A 1 366 ? -1.038 -21.995 -38.120 1.00 85.06 366 TYR A N 1
ATOM 2887 C CA . TYR A 1 366 ? -0.919 -22.695 -39.397 1.00 85.06 366 TYR A CA 1
ATOM 2888 C C . TYR A 1 366 ? -1.405 -24.141 -39.290 1.00 85.06 366 TYR A C 1
ATOM 2890 O O . TYR A 1 366 ? -1.510 -24.706 -38.201 1.00 85.06 366 TYR A O 1
ATOM 2898 N N . GLN A 1 367 ? -1.696 -24.754 -40.433 1.00 83.19 367 GLN A N 1
ATOM 2899 C CA . GLN A 1 367 ? -2.034 -26.171 -40.531 1.00 83.19 367 GLN A CA 1
ATOM 2900 C C . GLN A 1 367 ? -0.793 -26.955 -40.972 1.00 83.19 367 GLN A C 1
ATOM 2902 O O . GLN A 1 367 ? -0.060 -26.498 -41.846 1.00 83.19 367 GLN A O 1
ATOM 2907 N N . ASP A 1 368 ? -0.513 -28.094 -40.337 1.00 77.56 368 ASP A N 1
ATOM 2908 C CA . ASP A 1 368 ? 0.593 -28.962 -40.750 1.00 77.56 368 ASP A CA 1
ATOM 2909 C C . ASP A 1 368 ? 0.229 -29.842 -41.957 1.00 77.56 368 ASP A C 1
ATOM 2911 O O . ASP A 1 368 ? -0.943 -29.987 -42.303 1.00 77.56 368 ASP A O 1
ATOM 2915 N N . ASP A 1 369 ? 1.231 -30.487 -42.563 1.00 74.38 369 ASP A N 1
ATOM 2916 C CA . ASP A 1 369 ? 1.058 -31.398 -43.711 1.00 74.38 369 ASP A CA 1
ATOM 2917 C C . ASP A 1 369 ? 0.120 -32.585 -43.414 1.00 74.38 369 ASP A C 1
ATOM 2919 O O . ASP A 1 369 ? -0.339 -33.280 -44.319 1.00 74.38 369 ASP A O 1
ATOM 2923 N N . LYS A 1 370 ? -0.170 -32.840 -42.130 1.00 73.75 370 LYS A N 1
ATOM 2924 C CA . LYS A 1 370 ? -1.091 -33.879 -41.650 1.00 73.75 370 LYS A CA 1
ATOM 2925 C C . LYS A 1 370 ? -2.497 -33.331 -41.380 1.00 73.75 370 LYS A C 1
ATOM 2927 O O . LYS A 1 370 ? -3.336 -34.056 -40.843 1.00 73.75 370 LYS A O 1
ATOM 2932 N N . GLY A 1 371 ? -2.762 -32.074 -41.731 1.00 72.94 371 GLY A N 1
ATOM 2933 C CA . GLY A 1 371 ? -4.050 -31.411 -41.570 1.00 72.94 371 GLY A CA 1
ATOM 2934 C C . GLY A 1 371 ? -4.375 -30.981 -40.136 1.00 72.94 371 GLY A C 1
ATOM 2935 O O . GLY A 1 371 ? -5.503 -30.555 -39.888 1.00 72.94 371 GLY A O 1
ATOM 2936 N N . ASN A 1 372 ? -3.442 -31.074 -39.183 1.00 79.25 372 ASN A N 1
ATOM 2937 C CA . ASN A 1 372 ? -3.669 -30.633 -37.805 1.00 79.25 372 ASN A CA 1
ATOM 2938 C C . ASN A 1 372 ? -3.304 -29.157 -37.651 1.00 79.25 372 ASN A C 1
ATOM 2940 O O . ASN A 1 372 ? -2.250 -28.712 -38.111 1.00 79.25 372 ASN A O 1
ATOM 2944 N N . ARG A 1 373 ? -4.152 -28.398 -36.954 1.00 83.19 373 ARG A N 1
ATOM 2945 C CA . ARG A 1 373 ? -3.868 -26.996 -36.644 1.00 83.19 373 ARG A CA 1
ATOM 2946 C C . ARG A 1 373 ? -2.804 -26.903 -35.552 1.00 83.19 373 ARG A C 1
ATOM 2948 O O . ARG A 1 373 ? -2.870 -27.611 -34.542 1.00 83.19 373 ARG A O 1
ATOM 2955 N N . ARG A 1 374 ? -1.826 -26.025 -35.763 1.00 87.06 374 ARG A N 1
ATOM 2956 C CA . ARG A 1 374 ? -0.729 -25.738 -34.842 1.00 87.06 374 ARG A CA 1
ATOM 2957 C C . ARG A 1 374 ? -0.705 -24.257 -34.506 1.00 87.06 374 ARG A C 1
ATOM 2959 O O . ARG A 1 374 ? -0.688 -23.414 -35.403 1.00 87.06 374 ARG A O 1
ATOM 2966 N N . LEU A 1 375 ? -0.650 -23.957 -33.213 1.00 88.00 375 LEU A N 1
ATOM 2967 C CA . LEU A 1 375 ? -0.414 -22.605 -32.720 1.00 88.00 375 LEU A CA 1
ATOM 2968 C C . LEU A 1 375 ? 0.977 -22.552 -32.105 1.00 88.00 375 LEU A C 1
ATOM 2970 O O . LEU A 1 375 ? 1.265 -23.294 -31.171 1.00 88.00 375 LEU A O 1
ATOM 2974 N N . LYS A 1 376 ? 1.842 -21.677 -32.614 1.00 87.75 376 LYS A N 1
ATOM 2975 C CA . LYS A 1 376 ? 3.045 -21.291 -31.874 1.00 87.75 376 LYS A CA 1
ATOM 2976 C C . LYS A 1 376 ? 2.659 -20.175 -30.928 1.00 87.75 376 LYS A C 1
ATOM 2978 O O . LYS A 1 376 ? 2.156 -19.144 -31.377 1.00 87.75 376 LYS A O 1
ATOM 2983 N N . VAL A 1 377 ? 2.874 -20.406 -29.646 1.00 88.19 377 VAL A N 1
ATOM 2984 C CA . VAL A 1 377 ? 2.448 -19.528 -28.568 1.00 88.19 377 VAL A CA 1
ATOM 2985 C C . VAL A 1 377 ? 3.622 -19.171 -27.675 1.00 88.19 377 VAL A C 1
ATOM 2987 O O . VAL A 1 377 ? 4.599 -19.914 -27.562 1.00 88.19 377 VAL A O 1
ATOM 2990 N N . GLU A 1 378 ? 3.495 -18.027 -27.027 1.00 84.81 378 GLU A N 1
ATOM 2991 C CA . GLU A 1 378 ? 4.399 -17.580 -25.977 1.00 84.81 378 GLU A CA 1
ATOM 2992 C C . GLU A 1 378 ? 3.582 -17.344 -24.706 1.00 84.81 378 GLU A C 1
ATOM 2994 O O . GLU A 1 378 ? 2.565 -16.649 -24.783 1.00 84.81 378 GLU A O 1
ATOM 2999 N N . PRO A 1 379 ? 3.982 -17.905 -23.552 1.00 82.38 379 PRO A N 1
ATOM 3000 C CA . PRO A 1 379 ? 3.367 -17.567 -22.273 1.00 82.38 379 PRO A CA 1
ATOM 3001 C C . PRO A 1 379 ? 3.397 -16.053 -22.045 1.00 82.38 379 PRO A C 1
ATOM 3003 O O . PRO A 1 379 ? 4.370 -15.384 -22.398 1.00 82.38 379 PRO A O 1
ATOM 3006 N N . ASP A 1 380 ? 2.332 -15.504 -21.468 1.00 76.75 380 ASP A N 1
ATOM 3007 C CA . ASP A 1 380 ? 2.282 -14.081 -21.145 1.00 76.75 380 ASP A CA 1
ATOM 3008 C C . ASP A 1 380 ? 3.395 -13.730 -20.141 1.00 76.75 380 ASP A C 1
ATOM 3010 O O . ASP A 1 380 ? 3.731 -14.521 -19.256 1.00 76.75 380 ASP A O 1
ATOM 3014 N N . SER A 1 381 ? 3.992 -12.544 -20.273 1.00 62.25 381 SER A N 1
ATOM 3015 C CA . SER A 1 381 ? 5.200 -12.159 -19.521 1.00 62.25 381 SER A CA 1
ATOM 3016 C C . SER A 1 381 ? 5.002 -12.144 -18.001 1.00 62.25 381 SER A C 1
ATOM 3018 O O . SER A 1 381 ? 5.960 -12.330 -17.256 1.00 62.25 381 SER A O 1
ATOM 3020 N N . TRP A 1 382 ? 3.760 -11.990 -17.537 1.00 53.75 382 TRP A N 1
ATOM 3021 C CA . TRP A 1 382 ? 3.365 -12.074 -16.126 1.00 53.75 382 TRP A CA 1
ATOM 3022 C C . TRP A 1 382 ? 3.330 -13.516 -15.581 1.00 53.75 382 TRP A C 1
ATOM 3024 O O . TRP A 1 382 ? 3.312 -13.743 -14.368 1.00 53.75 382 TRP A O 1
ATOM 3034 N N . PHE A 1 383 ? 3.347 -14.513 -16.468 1.00 46.94 383 PHE A N 1
ATOM 3035 C CA . PHE A 1 383 ? 3.356 -15.935 -16.134 1.00 46.94 383 PHE A CA 1
ATOM 3036 C C . PHE A 1 383 ? 4.736 -16.590 -16.209 1.00 46.94 383 PHE A C 1
ATOM 3038 O O . PHE A 1 383 ? 4.961 -17.538 -15.458 1.00 46.94 383 PHE A O 1
ATOM 3045 N N . GLY A 1 384 ? 5.660 -16.065 -17.015 1.00 44.38 384 GLY A N 1
ATOM 3046 C CA . GLY A 1 384 ? 7.024 -16.591 -17.132 1.00 44.38 384 GLY A CA 1
ATOM 3047 C C . GLY A 1 384 ? 7.914 -16.315 -15.912 1.00 44.38 384 GLY A C 1
ATOM 3048 O O . GLY A 1 384 ? 7.791 -15.283 -15.253 1.00 44.38 384 GLY A O 1
ATOM 3049 N N . ASP A 1 385 ? 8.841 -17.233 -15.626 1.00 38.38 385 ASP A N 1
ATOM 3050 C CA . ASP A 1 385 ? 9.903 -17.047 -14.632 1.00 38.38 385 ASP A CA 1
ATOM 3051 C C . ASP A 1 385 ? 10.893 -15.974 -15.117 1.00 38.38 385 ASP A C 1
ATOM 3053 O O . ASP A 1 385 ? 11.775 -16.237 -15.933 1.00 38.38 385 ASP A O 1
ATOM 3057 N N . GLY A 1 386 ? 10.728 -14.736 -14.646 1.00 37.16 386 GLY A N 1
ATOM 3058 C CA . GLY A 1 386 ? 11.788 -13.721 -14.542 1.00 37.16 386 GLY A CA 1
ATOM 3059 C C . GLY A 1 386 ? 12.424 -13.162 -15.823 1.00 37.16 386 GLY A C 1
ATOM 3060 O O . GLY A 1 386 ? 13.134 -12.160 -15.742 1.00 37.16 386 GLY A O 1
ATOM 3061 N N . TYR A 1 387 ? 12.175 -13.711 -17.011 1.00 38.25 387 TYR A N 1
ATOM 3062 C CA . TYR A 1 387 ? 12.688 -13.127 -18.249 1.00 38.25 387 TYR A CA 1
ATOM 3063 C C . TYR A 1 387 ? 11.800 -11.959 -18.682 1.00 38.25 387 TYR A C 1
ATOM 3065 O O . TYR A 1 387 ? 10.902 -12.098 -19.511 1.00 38.25 387 TYR A O 1
ATOM 3073 N N . ARG A 1 388 ? 12.076 -10.774 -18.117 1.00 34.66 388 ARG A N 1
ATOM 3074 C CA . ARG A 1 388 ? 11.636 -9.495 -18.685 1.00 34.66 388 ARG A CA 1
ATOM 3075 C C . ARG A 1 388 ? 12.110 -9.439 -20.138 1.00 34.66 388 ARG A C 1
ATOM 3077 O O . ARG A 1 388 ? 13.290 -9.216 -20.412 1.00 34.66 388 ARG A O 1
ATOM 3084 N N . TRP A 1 389 ? 11.177 -9.611 -21.066 1.00 38.19 389 TRP A N 1
ATOM 3085 C CA . TRP A 1 389 ? 11.337 -9.137 -22.428 1.00 38.19 389 TRP A CA 1
ATOM 3086 C C . TRP A 1 389 ? 11.409 -7.616 -22.330 1.00 38.19 389 TRP A C 1
ATOM 3088 O O . TRP A 1 389 ? 10.393 -6.943 -22.197 1.00 38.19 389 TRP A O 1
ATOM 3098 N N . LYS A 1 390 ? 12.623 -7.059 -22.321 1.00 34.91 390 LYS A N 1
ATOM 3099 C CA . LYS A 1 390 ? 12.773 -5.696 -22.820 1.00 34.91 390 LYS A CA 1
ATOM 3100 C C . LYS A 1 390 ? 12.304 -5.778 -24.264 1.00 34.91 390 LYS A C 1
ATOM 3102 O O . LYS A 1 390 ? 12.855 -6.582 -25.016 1.00 34.91 390 LYS A O 1
ATOM 3107 N N . ASP A 1 391 ? 11.284 -5.004 -24.609 1.00 35.53 391 ASP A N 1
ATOM 3108 C CA . ASP A 1 391 ? 10.863 -4.748 -25.983 1.00 35.53 391 ASP A CA 1
ATOM 3109 C C . ASP A 1 391 ? 12.026 -4.089 -26.740 1.00 35.53 391 ASP A C 1
ATOM 3111 O O . ASP A 1 391 ? 12.053 -2.894 -27.015 1.00 35.53 391 ASP A O 1
ATOM 3115 N N . THR A 1 392 ? 13.065 -4.860 -27.039 1.00 32.59 392 THR A N 1
ATOM 3116 C CA . THR A 1 392 ? 14.085 -4.473 -27.989 1.00 32.59 392 THR A CA 1
ATOM 3117 C C . THR A 1 392 ? 13.647 -5.054 -29.313 1.00 32.59 392 THR A C 1
ATOM 3119 O O . THR A 1 392 ? 13.742 -6.261 -29.528 1.00 32.59 392 THR A O 1
ATOM 3122 N N . ASN A 1 393 ? 13.240 -4.170 -30.221 1.00 35.59 393 ASN A N 1
ATOM 3123 C CA . ASN A 1 393 ? 13.171 -4.380 -31.671 1.00 35.59 393 ASN A CA 1
ATOM 3124 C C . ASN A 1 393 ? 14.539 -4.772 -32.291 1.00 35.59 393 ASN A C 1
ATOM 3126 O O . ASN A 1 393 ? 14.843 -4.442 -33.434 1.00 35.59 393 ASN A O 1
ATOM 3130 N N . GLN A 1 394 ? 15.403 -5.456 -31.546 1.00 36.28 394 GLN A N 1
ATOM 3131 C CA . GLN A 1 394 ? 16.691 -5.947 -31.991 1.00 36.28 394 GLN A CA 1
ATOM 3132 C C . GLN A 1 394 ? 16.633 -7.466 -31.978 1.00 36.28 394 GLN A C 1
ATOM 3134 O O . GLN A 1 394 ? 16.674 -8.116 -30.935 1.00 36.28 394 GLN A O 1
ATOM 3139 N N . PHE A 1 395 ? 16.520 -8.007 -33.187 1.00 36.75 395 PHE A N 1
ATOM 3140 C CA . PHE A 1 395 ? 16.876 -9.376 -33.515 1.00 36.75 395 PHE A CA 1
ATOM 3141 C C . PHE A 1 395 ? 18.329 -9.585 -33.055 1.00 36.75 395 PHE A C 1
ATOM 3143 O O . PHE A 1 395 ? 19.262 -9.190 -33.749 1.00 36.75 395 PHE A O 1
ATOM 3150 N N . ASP A 1 396 ? 18.528 -10.121 -31.850 1.00 40.25 396 ASP A N 1
ATOM 3151 C CA . ASP A 1 396 ? 19.837 -10.563 -31.374 1.00 40.25 396 ASP A CA 1
ATOM 3152 C C . ASP A 1 396 ? 20.000 -12.046 -31.745 1.00 40.25 396 ASP A C 1
ATOM 3154 O O . ASP A 1 396 ? 19.444 -12.916 -31.069 1.00 40.25 396 ASP A O 1
ATOM 3158 N N . PRO A 1 397 ? 20.751 -12.373 -32.813 1.00 38.41 397 PRO A N 1
ATOM 3159 C CA . PRO A 1 397 ? 20.917 -13.745 -33.284 1.00 38.41 397 PRO A CA 1
ATOM 3160 C C . PRO A 1 397 ? 21.779 -14.608 -32.345 1.00 38.41 397 PRO A C 1
ATOM 3162 O O . PRO A 1 397 ? 22.010 -15.779 -32.643 1.00 38.41 397 PRO A O 1
ATOM 3165 N N . LYS A 1 398 ? 22.296 -14.056 -31.235 1.00 37.56 398 LYS A N 1
ATOM 3166 C CA . LYS A 1 398 ? 23.162 -14.770 -30.284 1.00 37.56 398 LYS A CA 1
ATOM 3167 C C . LYS A 1 398 ? 22.460 -15.193 -28.993 1.00 37.56 398 LYS A C 1
ATOM 3169 O O . LYS A 1 398 ? 23.047 -15.964 -28.228 1.00 37.56 398 LYS A O 1
ATOM 3174 N N . LYS A 1 399 ? 21.211 -14.780 -28.752 1.00 43.53 399 LYS A N 1
ATOM 3175 C CA . LYS A 1 399 ? 20.395 -15.348 -27.669 1.00 43.53 399 LYS A CA 1
ATOM 3176 C C . LYS A 1 399 ? 19.787 -16.665 -28.140 1.00 43.53 399 LYS A C 1
ATOM 3178 O O . LYS A 1 399 ? 18.786 -16.681 -28.845 1.00 43.53 399 LYS A O 1
ATOM 3183 N N . LYS A 1 400 ? 20.428 -17.772 -27.756 1.00 36.94 400 LYS A N 1
ATOM 3184 C CA . LYS A 1 400 ? 19.916 -19.134 -27.943 1.00 36.94 400 LYS A CA 1
ATOM 3185 C C . LYS A 1 400 ? 18.503 -19.256 -27.353 1.00 36.94 400 LYS A C 1
ATOM 3187 O O . LYS A 1 400 ? 18.347 -19.384 -26.146 1.00 36.94 400 LYS A O 1
ATOM 3192 N N . ASP A 1 401 ? 17.512 -19.242 -28.236 1.00 40.03 401 ASP A N 1
ATOM 3193 C CA . ASP A 1 401 ? 16.360 -20.136 -28.220 1.00 40.03 401 ASP A CA 1
ATOM 3194 C C . ASP A 1 401 ? 15.584 -20.288 -26.899 1.00 40.03 401 ASP A C 1
ATOM 3196 O O . ASP A 1 401 ? 15.617 -21.334 -26.248 1.00 40.03 401 ASP A O 1
ATOM 3200 N N . THR A 1 402 ? 14.736 -19.312 -26.575 1.00 49.94 402 THR A N 1
ATOM 3201 C CA . THR A 1 402 ? 13.458 -19.638 -25.920 1.00 49.94 402 THR A CA 1
ATOM 3202 C C . THR A 1 402 ? 12.463 -19.947 -27.037 1.00 49.94 402 THR A C 1
ATOM 3204 O O . THR A 1 402 ? 11.750 -19.071 -27.515 1.00 49.94 402 THR A O 1
ATOM 3207 N N . TYR A 1 403 ? 12.512 -21.170 -27.576 1.00 57.84 403 TYR A N 1
ATOM 3208 C CA . TYR A 1 403 ? 11.648 -21.560 -28.694 1.00 57.84 403 TYR A CA 1
ATOM 3209 C C . TYR A 1 403 ? 10.166 -21.370 -28.323 1.00 57.84 403 TYR A C 1
ATOM 3211 O O . TYR A 1 403 ? 9.757 -21.849 -27.262 1.00 57.84 403 TYR A O 1
ATOM 3219 N N . PRO A 1 404 ? 9.342 -20.754 -29.194 1.00 70.62 404 PRO A N 1
ATOM 3220 C CA . PRO A 1 404 ? 7.908 -20.647 -28.960 1.00 70.62 404 PRO A CA 1
ATOM 3221 C C . PRO A 1 404 ? 7.295 -22.044 -28.830 1.00 70.62 404 PRO A C 1
ATOM 3223 O O . PRO A 1 404 ? 7.603 -22.960 -29.605 1.00 70.62 404 PRO A O 1
ATOM 3226 N N . ILE A 1 405 ? 6.416 -22.203 -27.845 1.00 84.81 405 ILE A N 1
ATOM 3227 C CA . ILE A 1 405 ? 5.765 -23.474 -27.540 1.00 84.81 405 ILE A CA 1
ATOM 3228 C C . ILE A 1 405 ? 4.770 -23.767 -28.657 1.00 84.81 405 ILE A C 1
ATOM 3230 O O . ILE A 1 405 ? 4.003 -22.902 -29.068 1.00 84.81 405 ILE A O 1
ATOM 3234 N N . THR A 1 406 ? 4.778 -24.986 -29.188 1.00 88.50 406 THR A N 1
ATOM 3235 C CA . THR A 1 406 ? 3.844 -25.381 -30.247 1.00 88.50 406 THR A CA 1
ATOM 3236 C C . THR A 1 406 ? 2.689 -26.173 -29.651 1.00 88.50 406 THR A C 1
ATOM 3238 O O . THR A 1 406 ? 2.871 -27.316 -29.236 1.00 88.50 406 THR A O 1
ATOM 3241 N N . LEU A 1 407 ? 1.494 -25.590 -29.652 1.00 90.19 407 LEU A N 1
ATOM 3242 C CA . LEU A 1 407 ? 0.251 -26.283 -29.336 1.00 90.19 407 LEU A CA 1
ATOM 3243 C C . LEU A 1 407 ? -0.221 -27.050 -30.571 1.00 90.19 407 LEU A C 1
ATOM 3245 O O . LEU A 1 407 ? -0.434 -26.459 -31.631 1.00 90.19 407 LEU A O 1
ATOM 3249 N N . VAL A 1 408 ? -0.387 -28.363 -30.443 1.00 89.69 408 VAL A N 1
ATOM 3250 C CA . VAL A 1 408 ? -0.909 -29.239 -31.497 1.00 89.69 408 VAL A CA 1
ATOM 3251 C C . VAL A 1 408 ? -2.279 -29.737 -31.066 1.00 89.69 408 VAL A C 1
ATOM 3253 O O . VAL A 1 408 ? -2.382 -30.538 -30.138 1.00 89.69 408 VAL A O 1
ATOM 3256 N N . PHE A 1 409 ? -3.330 -29.281 -31.743 1.00 87.81 409 PHE A N 1
ATOM 3257 C CA . PHE A 1 409 ? -4.694 -29.706 -31.437 1.00 87.81 409 PHE A CA 1
ATOM 3258 C C . PHE A 1 409 ? -4.944 -31.094 -32.016 1.00 87.81 409 PHE A C 1
ATOM 3260 O O . PHE A 1 409 ? -4.827 -31.320 -33.222 1.00 87.81 409 PHE A O 1
ATOM 3267 N N . THR A 1 410 ? -5.262 -32.042 -31.142 1.00 85.69 410 THR A N 1
ATOM 3268 C CA . THR A 1 410 ? -5.479 -33.444 -31.499 1.00 85.69 410 THR A CA 1
ATOM 3269 C C . THR A 1 410 ? -6.963 -33.791 -31.490 1.00 85.69 410 THR A C 1
ATOM 3271 O O . THR A 1 410 ? -7.775 -33.146 -30.835 1.00 85.69 410 THR A O 1
ATOM 3274 N N . LYS A 1 411 ? -7.326 -34.865 -32.197 1.00 82.19 411 LYS A N 1
ATOM 3275 C CA . LYS A 1 411 ? -8.693 -35.414 -32.196 1.00 82.19 411 LYS A CA 1
ATOM 3276 C C . LYS A 1 411 ? -8.960 -36.379 -31.030 1.00 82.19 411 LYS A C 1
ATOM 3278 O O . LYS A 1 411 ? -10.019 -36.996 -30.999 1.00 82.19 411 LYS A O 1
ATOM 3283 N N . ARG A 1 412 ? -7.997 -36.562 -30.117 1.00 83.06 412 ARG A N 1
ATOM 3284 C CA . ARG A 1 412 ? -8.122 -37.475 -28.971 1.00 83.06 412 ARG A CA 1
ATOM 3285 C C . ARG A 1 412 ? -9.004 -36.846 -27.899 1.00 83.06 412 ARG A C 1
ATOM 3287 O O . ARG A 1 412 ? -8.867 -35.657 -27.627 1.00 83.06 412 ARG A O 1
ATOM 3294 N N . GLU A 1 413 ? -9.863 -37.646 -27.284 1.00 81.50 413 GLU A N 1
ATOM 3295 C CA . GLU A 1 413 ? -10.664 -37.237 -26.128 1.00 81.50 413 GLU A CA 1
ATOM 3296 C C . GLU A 1 413 ? -9.854 -37.516 -24.858 1.00 81.50 413 GLU A C 1
ATOM 3298 O O . GLU A 1 413 ? -9.494 -38.659 -24.577 1.00 81.50 413 GLU A O 1
ATOM 3303 N N . SER A 1 414 ? -9.458 -36.452 -24.161 1.00 80.88 414 SER A N 1
ATOM 3304 C CA . SER A 1 414 ? -8.684 -36.499 -22.920 1.00 80.88 414 SER A CA 1
ATOM 3305 C C . SER A 1 414 ? -8.767 -35.145 -22.216 1.00 80.88 414 SER A C 1
ATOM 3307 O O . SER A 1 414 ? -8.894 -34.112 -22.865 1.00 80.88 414 SER A O 1
ATOM 3309 N N . ASP A 1 415 ? -8.618 -35.143 -20.896 1.00 77.00 415 ASP A N 1
ATOM 3310 C CA . ASP A 1 415 ? -8.606 -33.923 -20.086 1.00 77.00 415 ASP A CA 1
ATOM 3311 C C . ASP A 1 415 ? -7.188 -33.520 -19.658 1.00 77.00 415 ASP A C 1
ATOM 3313 O O . ASP A 1 415 ? -7.015 -32.720 -18.740 1.00 77.00 415 ASP A O 1
ATOM 3317 N N . THR A 1 416 ? -6.148 -34.132 -20.224 1.00 82.69 416 THR A N 1
ATOM 3318 C CA . THR A 1 416 ? -4.751 -33.881 -19.839 1.00 82.69 416 THR A CA 1
ATOM 3319 C C . THR A 1 416 ? -3.925 -33.453 -21.036 1.00 82.69 416 THR A C 1
ATOM 3321 O O . THR A 1 416 ? -3.998 -34.072 -22.096 1.00 82.69 416 THR A O 1
ATOM 3324 N N . LEU A 1 417 ? -3.087 -32.438 -20.842 1.00 86.25 417 LEU A N 1
ATOM 3325 C CA . LEU A 1 417 ? -2.116 -32.003 -21.841 1.00 86.25 417 LEU A CA 1
ATOM 3326 C C . LEU A 1 417 ? -0.958 -33.013 -21.903 1.00 86.25 417 LEU A C 1
ATOM 3328 O O . LEU A 1 417 ? -0.396 -33.371 -20.867 1.00 86.25 417 LEU A O 1
ATOM 3332 N N . GLU A 1 418 ? -0.601 -33.485 -23.102 1.00 87.56 418 GLU A N 1
ATOM 3333 C CA . GLU A 1 418 ? 0.589 -34.329 -23.293 1.00 87.56 418 GLU A CA 1
ATOM 3334 C C . GLU A 1 418 ? 1.771 -33.459 -23.738 1.00 87.56 418 GLU A C 1
ATOM 3336 O O . GLU A 1 418 ? 1.673 -32.703 -24.706 1.00 87.56 418 GLU A O 1
ATOM 3341 N N . TYR A 1 419 ? 2.920 -33.608 -23.082 1.00 87.00 419 TYR A N 1
ATOM 3342 C CA . TYR A 1 419 ? 4.107 -32.799 -23.352 1.00 87.00 419 TYR A CA 1
ATOM 3343 C C . TYR A 1 419 ? 5.185 -33.616 -24.068 1.00 87.00 419 TYR A C 1
ATOM 3345 O O . TYR A 1 419 ? 5.518 -34.727 -23.651 1.00 87.00 419 TYR A O 1
ATOM 3353 N N . ARG A 1 420 ? 5.767 -33.065 -25.139 1.00 84.25 420 ARG A N 1
ATOM 3354 C CA . ARG A 1 420 ? 6.951 -33.619 -25.819 1.00 84.25 420 ARG A CA 1
ATOM 3355 C C . ARG A 1 420 ? 7.916 -32.496 -26.185 1.00 84.25 420 ARG A C 1
ATOM 3357 O O . ARG A 1 420 ? 7.788 -31.877 -27.241 1.00 84.25 420 ARG A O 1
ATOM 3364 N N . GLY A 1 421 ? 8.889 -32.235 -25.313 1.00 80.69 421 GLY A N 1
ATOM 3365 C CA . GLY A 1 421 ? 9.780 -31.080 -25.460 1.00 80.69 421 GLY A CA 1
ATOM 3366 C C . GLY A 1 421 ? 8.975 -29.777 -25.457 1.00 80.69 421 GLY A C 1
ATOM 3367 O O . GLY A 1 421 ? 8.151 -29.578 -24.571 1.00 80.69 421 GLY A O 1
ATOM 3368 N N . ASN A 1 422 ? 9.154 -28.941 -26.483 1.00 80.12 422 ASN A N 1
ATOM 3369 C CA . ASN A 1 422 ? 8.428 -27.670 -26.652 1.00 80.12 422 ASN A CA 1
ATOM 3370 C C . ASN A 1 422 ? 7.100 -27.817 -27.416 1.00 80.12 422 ASN A C 1
ATOM 3372 O O . ASN A 1 422 ? 6.565 -26.841 -27.942 1.00 80.12 422 ASN A O 1
ATOM 3376 N N . VAL A 1 423 ? 6.587 -29.044 -27.534 1.00 86.75 423 VAL A N 1
ATOM 3377 C CA . VAL A 1 423 ? 5.307 -29.339 -28.177 1.00 86.75 423 VAL A CA 1
ATOM 3378 C C . VAL A 1 423 ? 4.320 -29.821 -27.122 1.00 86.75 423 VAL A C 1
ATOM 3380 O O . VAL A 1 423 ? 4.580 -30.811 -26.435 1.00 86.75 423 VAL A O 1
ATOM 3383 N N . VAL A 1 424 ? 3.178 -29.145 -27.033 1.00 89.44 424 VAL A N 1
ATOM 3384 C CA . VAL A 1 424 ? 2.065 -29.508 -26.152 1.00 89.44 424 VAL A CA 1
ATOM 3385 C C . VAL A 1 424 ? 0.927 -30.017 -27.025 1.00 89.44 424 VAL A C 1
ATOM 3387 O O . VAL A 1 424 ? 0.407 -29.294 -27.875 1.00 89.44 424 VAL A O 1
ATOM 3390 N N . TYR A 1 425 ? 0.542 -31.274 -26.847 1.00 89.69 425 TYR A N 1
ATOM 3391 C CA . TYR A 1 425 ? -0.608 -31.845 -27.533 1.00 89.69 425 TYR A CA 1
ATOM 3392 C C . TYR A 1 425 ? -1.855 -31.546 -26.714 1.00 89.69 425 TYR A C 1
ATOM 3394 O O . TYR A 1 425 ? -2.001 -32.008 -25.581 1.00 89.69 425 TYR A O 1
ATOM 3402 N N . VAL A 1 426 ? -2.743 -30.757 -27.310 1.00 90.31 426 VAL A N 1
ATOM 3403 C CA . VAL A 1 426 ? -3.997 -30.322 -26.706 1.00 90.31 426 VAL A CA 1
ATOM 3404 C C . VAL A 1 426 ? -5.102 -31.282 -27.166 1.00 90.31 426 VAL A C 1
ATOM 3406 O O . VAL A 1 426 ? -5.317 -31.428 -28.375 1.00 90.31 426 VAL A O 1
ATOM 3409 N N . PRO A 1 427 ? -5.782 -31.988 -26.249 1.00 87.88 427 PRO A N 1
ATOM 3410 C CA . PRO A 1 427 ? -6.921 -32.836 -26.587 1.00 87.88 427 PRO A CA 1
ATOM 3411 C C . PRO A 1 427 ? -8.126 -32.064 -27.139 1.00 87.88 427 PRO A C 1
ATOM 3413 O O . PRO A 1 427 ? -8.238 -30.842 -27.007 1.00 87.88 427 PRO A O 1
ATOM 3416 N N . LYS A 1 428 ? -9.076 -32.801 -27.712 1.00 85.56 428 LYS A N 1
ATOM 3417 C CA . LYS A 1 428 ? -10.376 -32.273 -28.131 1.00 85.56 428 LYS A CA 1
ATOM 3418 C C . LYS A 1 428 ? -11.162 -31.806 -26.899 1.00 85.56 428 LYS A C 1
ATOM 3420 O O . LYS A 1 428 ? -11.295 -32.559 -25.944 1.00 85.56 428 LYS A O 1
ATOM 3425 N N . GLY A 1 429 ? -11.709 -30.590 -26.947 1.00 85.12 429 GLY A N 1
ATOM 3426 C CA . GLY A 1 429 ? -12.537 -30.017 -25.874 1.00 85.12 429 GLY A CA 1
ATOM 3427 C C . GLY A 1 429 ? -11.949 -28.768 -25.214 1.00 85.12 429 GLY A C 1
ATOM 3428 O O . GLY A 1 429 ? -12.683 -28.023 -24.576 1.00 85.12 429 GLY A O 1
ATOM 3429 N N . PHE A 1 430 ? -10.664 -28.473 -25.413 1.00 89.88 430 PHE A N 1
ATOM 3430 C CA . PHE A 1 430 ? -10.096 -27.188 -25.004 1.00 89.88 430 PHE A CA 1
ATOM 3431 C C . PHE A 1 430 ? -10.501 -26.081 -25.979 1.00 89.88 430 PHE A C 1
ATOM 3433 O O . PHE A 1 430 ? -10.358 -26.226 -27.195 1.00 89.88 430 PHE A O 1
ATOM 3440 N N . LYS A 1 431 ? -10.985 -24.967 -25.433 1.00 90.31 431 LYS A N 1
ATOM 3441 C CA . LYS A 1 431 ? -11.432 -23.793 -26.185 1.00 90.31 431 LYS A CA 1
ATOM 3442 C C . LYS A 1 431 ? -10.698 -22.536 -25.758 1.00 90.31 431 LYS A C 1
ATOM 3444 O O . LYS A 1 431 ? -10.191 -22.482 -24.642 1.00 90.31 431 LYS A O 1
ATOM 3449 N N . LEU A 1 432 ? -10.631 -21.552 -26.651 1.00 90.19 432 LEU A N 1
ATOM 3450 C CA . LEU A 1 432 ? -9.976 -20.275 -26.387 1.00 90.19 432 LEU A CA 1
ATOM 3451 C C . LEU A 1 432 ? -10.903 -19.366 -25.580 1.00 90.19 432 LEU A C 1
ATOM 3453 O O . LEU A 1 432 ? -12.029 -19.081 -25.987 1.00 90.19 432 LEU A O 1
ATOM 3457 N N . LEU A 1 433 ? -10.389 -18.894 -24.450 1.00 90.31 433 LEU A N 1
ATOM 3458 C CA . LEU A 1 433 ? -10.971 -17.841 -23.637 1.00 90.31 433 LEU A CA 1
ATOM 3459 C C . LEU A 1 433 ? -10.038 -16.630 -23.684 1.00 90.31 433 LEU A C 1
ATOM 3461 O O . LEU A 1 433 ? -8.886 -16.718 -23.258 1.00 90.31 433 LEU A O 1
ATOM 3465 N N . GLU A 1 434 ? -10.518 -15.513 -24.224 1.00 90.50 434 GLU A N 1
ATOM 3466 C CA . GLU A 1 434 ? -9.780 -14.249 -24.195 1.00 90.50 434 GLU A CA 1
ATOM 3467 C C . GLU A 1 434 ? -9.697 -13.725 -22.760 1.00 90.50 434 GLU A C 1
ATOM 3469 O O . GLU A 1 434 ? -10.710 -13.619 -22.064 1.00 90.50 434 GLU A O 1
ATOM 3474 N N . VAL A 1 435 ? -8.485 -13.382 -22.328 1.00 91.00 435 VAL A N 1
ATOM 3475 C CA . VAL A 1 435 ? -8.229 -12.809 -21.009 1.00 91.00 435 VAL A CA 1
ATOM 3476 C C . VAL A 1 435 ? -7.347 -11.575 -21.121 1.00 91.00 435 VAL A C 1
ATOM 3478 O O . VAL A 1 435 ? -6.449 -11.493 -21.958 1.00 91.00 435 VAL A O 1
ATOM 3481 N N . THR A 1 436 ? -7.562 -10.624 -20.222 1.00 89.31 436 THR A N 1
ATOM 3482 C CA . THR A 1 436 ? -6.724 -9.443 -20.070 1.00 89.31 436 THR A CA 1
ATOM 3483 C C . THR A 1 436 ? -6.048 -9.477 -18.708 1.00 89.31 436 THR A C 1
ATOM 3485 O O . THR A 1 436 ? -6.672 -9.204 -17.687 1.00 89.31 436 THR A O 1
ATOM 3488 N N . THR A 1 437 ? -4.761 -9.812 -18.703 1.00 84.06 437 THR A N 1
ATOM 3489 C CA . THR A 1 437 ? -3.903 -9.886 -17.506 1.00 84.06 437 THR A CA 1
ATOM 3490 C C . THR A 1 437 ? -3.299 -8.536 -17.115 1.00 84.06 437 THR A C 1
ATOM 3492 O O . THR A 1 437 ? -2.845 -8.351 -15.987 1.00 84.06 437 THR A O 1
ATOM 3495 N N . SER A 1 438 ? -3.278 -7.575 -18.045 1.00 77.69 438 SER A N 1
ATOM 3496 C CA . SER A 1 438 ? -2.726 -6.244 -17.805 1.00 77.69 438 SER A CA 1
ATOM 3497 C C . SER A 1 438 ? -3.661 -5.403 -16.941 1.00 77.69 438 SER A C 1
ATOM 3499 O O . SER A 1 438 ? -4.839 -5.241 -17.256 1.00 77.69 438 SER A O 1
ATOM 3501 N N . ASN A 1 439 ? -3.099 -4.789 -15.901 1.00 74.19 439 ASN A N 1
ATOM 3502 C CA . ASN A 1 439 ? -3.799 -3.777 -15.110 1.00 74.19 439 ASN A CA 1
ATOM 3503 C C . ASN A 1 439 ? -3.827 -2.406 -15.805 1.00 74.19 439 ASN A C 1
ATOM 3505 O O . ASN A 1 439 ? -4.576 -1.536 -15.387 1.00 74.19 439 ASN A O 1
ATOM 3509 N N . TYR A 1 440 ? -3.022 -2.212 -16.854 1.00 77.25 440 TYR A N 1
ATOM 3510 C CA . TYR A 1 440 ? -2.924 -0.946 -17.571 1.00 77.25 440 TYR A CA 1
ATOM 3511 C C . TYR A 1 440 ? -4.075 -0.777 -18.571 1.00 77.25 440 TYR A C 1
ATOM 3513 O O . TYR A 1 440 ? -4.416 -1.708 -19.321 1.00 77.25 440 TYR A O 1
ATOM 3521 N N . VAL A 1 441 ? -4.644 0.428 -18.601 1.00 79.31 441 VAL A N 1
ATOM 3522 C CA . VAL A 1 441 ? -5.659 0.854 -19.568 1.00 79.31 441 VAL A CA 1
ATOM 3523 C C . VAL A 1 441 ? -5.005 1.833 -20.539 1.00 79.31 441 VAL A C 1
ATOM 3525 O O . VAL A 1 441 ? -4.610 2.932 -20.165 1.00 79.31 441 VAL A O 1
ATOM 3528 N N . SER A 1 442 ? -4.865 1.430 -21.803 1.00 76.38 442 SER A N 1
ATOM 3529 C CA . SER A 1 442 ? -4.293 2.300 -22.831 1.00 76.38 442 SER A CA 1
ATOM 3530 C C . SER A 1 442 ? -5.238 3.458 -23.134 1.00 76.38 442 SER A C 1
ATOM 3532 O O . SER A 1 442 ? -6.390 3.219 -23.502 1.00 76.38 442 SER A O 1
ATOM 3534 N N . VAL A 1 443 ? -4.737 4.690 -23.066 1.00 79.94 443 VAL A N 1
ATOM 3535 C CA . VAL A 1 443 ? -5.476 5.870 -23.525 1.00 79.94 443 VAL A CA 1
ATOM 3536 C C . VAL A 1 443 ? -5.409 5.916 -25.057 1.00 79.94 443 VAL A C 1
ATOM 3538 O O . VAL A 1 443 ? -4.308 6.010 -25.604 1.00 79.94 443 VAL A O 1
ATOM 3541 N N . PRO A 1 444 ? -6.539 5.837 -25.784 1.00 74.06 444 PRO A N 1
ATOM 3542 C CA . PRO A 1 444 ? -6.523 5.912 -27.239 1.00 74.06 444 PRO A CA 1
ATOM 3543 C C . PRO A 1 444 ? -6.053 7.298 -27.683 1.00 74.06 444 PRO A C 1
ATOM 3545 O O . PRO A 1 444 ? -6.727 8.296 -27.422 1.00 74.06 444 PRO A O 1
ATOM 3548 N N . TRP A 1 445 ? -4.910 7.360 -28.362 1.00 71.25 445 TRP A N 1
ATOM 3549 C CA . TRP A 1 445 ? -4.372 8.604 -28.903 1.00 71.25 445 TRP A CA 1
ATOM 3550 C C . TRP A 1 445 ? -4.845 8.811 -30.344 1.00 71.25 445 TRP A C 1
ATOM 3552 O O . TRP A 1 445 ? -4.632 7.945 -31.194 1.00 71.25 445 TRP A O 1
ATOM 3562 N N . SER A 1 446 ? -5.457 9.962 -30.631 1.00 78.75 446 SER A N 1
ATOM 3563 C CA . SER A 1 446 ? -5.655 10.443 -31.999 1.00 78.75 446 SER A CA 1
ATOM 3564 C C . SER A 1 446 ? -5.017 11.815 -32.176 1.00 78.75 446 SER A C 1
ATOM 3566 O O . SER A 1 446 ? -5.215 12.733 -31.375 1.00 78.75 446 SER A O 1
ATOM 3568 N N . SER A 1 447 ? -4.305 11.990 -33.289 1.00 76.88 447 SER A N 1
ATOM 3569 C CA . SER A 1 447 ? -3.727 13.278 -33.678 1.00 76.88 447 SER A CA 1
ATOM 3570 C C . SER A 1 447 ? -4.784 14.366 -33.903 1.00 76.88 447 SER A C 1
ATOM 3572 O O . SER A 1 447 ? -4.439 15.543 -33.914 1.00 76.88 447 SER A O 1
ATOM 3574 N N . THR A 1 448 ? -6.055 13.988 -34.076 1.00 85.38 448 THR A N 1
ATOM 3575 C CA . THR A 1 448 ? -7.187 14.902 -34.295 1.00 85.38 448 THR A CA 1
ATOM 3576 C C . THR A 1 448 ? -7.967 15.243 -33.026 1.00 85.38 448 THR A C 1
ATOM 3578 O O . THR A 1 448 ? -8.906 16.029 -33.109 1.00 85.38 448 THR A O 1
ATOM 3581 N N . ASP A 1 449 ? -7.642 14.638 -31.878 1.00 86.00 449 ASP A N 1
ATOM 3582 C CA . ASP A 1 449 ? -8.358 14.914 -30.629 1.00 86.00 449 ASP A CA 1
ATOM 3583 C C . ASP A 1 449 ? -8.060 16.333 -30.135 1.00 86.00 449 ASP A C 1
ATOM 3585 O O . ASP A 1 449 ? -6.890 16.733 -30.072 1.00 86.00 449 ASP A O 1
ATOM 3589 N N . THR A 1 450 ? -9.103 17.058 -29.723 1.00 88.56 450 THR A N 1
ATOM 3590 C CA . THR A 1 450 ? -8.955 18.322 -28.987 1.00 88.56 450 THR A CA 1
ATOM 3591 C C . THR A 1 450 ? -8.403 18.072 -27.582 1.00 88.56 450 THR A C 1
ATOM 3593 O O . THR A 1 450 ? -8.493 16.961 -27.059 1.00 88.56 450 THR A O 1
ATOM 3596 N N . GLU A 1 451 ? -7.856 19.103 -26.934 1.00 85.69 451 GLU A N 1
ATOM 3597 C CA . GLU A 1 451 ? -7.301 18.965 -25.579 1.00 85.69 451 GLU A CA 1
ATOM 3598 C C . GLU A 1 451 ? -8.355 18.490 -24.565 1.00 85.69 451 GLU A C 1
ATOM 3600 O O . GLU A 1 451 ? -8.104 17.578 -23.786 1.00 85.69 451 GLU A O 1
ATOM 3605 N N . GLU A 1 452 ? -9.584 19.004 -24.655 1.00 86.69 452 GLU A N 1
ATOM 3606 C CA . GLU A 1 452 ? -10.706 18.576 -23.809 1.00 86.69 452 GLU A CA 1
ATOM 3607 C C . GLU A 1 452 ? -11.059 17.092 -24.015 1.00 86.69 452 GLU A C 1
ATOM 3609 O O . GLU A 1 452 ? -11.276 16.349 -23.055 1.00 86.69 452 GLU A O 1
ATOM 3614 N N . GLN A 1 453 ? -11.048 16.620 -25.267 1.00 86.94 453 GLN A N 1
ATOM 3615 C CA . GLN A 1 453 ? -11.262 15.205 -25.580 1.00 86.94 453 GLN A CA 1
ATOM 3616 C C . GLN A 1 453 ? -10.131 14.325 -25.034 1.00 86.94 453 GLN A C 1
ATOM 3618 O O . GLN A 1 453 ? -10.397 13.214 -24.574 1.00 86.94 453 GLN A O 1
ATOM 3623 N N . ARG A 1 454 ? -8.882 14.805 -25.054 1.00 84.75 454 ARG A N 1
ATOM 3624 C CA . ARG A 1 454 ? -7.726 14.083 -24.497 1.00 84.75 454 ARG A CA 1
ATOM 3625 C C . ARG A 1 454 ? -7.809 13.972 -22.980 1.00 84.75 454 ARG A C 1
ATOM 3627 O O . ARG A 1 454 ? -7.624 12.873 -22.457 1.00 84.75 454 ARG A O 1
ATOM 3634 N N . THR A 1 455 ? -8.142 15.062 -22.290 1.00 86.69 455 THR A N 1
ATOM 3635 C CA . THR A 1 455 ? -8.329 15.071 -20.832 1.00 86.69 455 THR A CA 1
ATOM 3636 C C . THR A 1 455 ? -9.428 14.100 -20.427 1.00 86.69 455 THR A C 1
ATOM 3638 O O . THR A 1 455 ? -9.186 13.219 -19.605 1.00 86.69 455 THR A O 1
ATOM 3641 N N . LYS A 1 456 ? -10.585 14.150 -21.099 1.00 90.00 456 LYS A N 1
ATOM 3642 C CA . LYS A 1 456 ? -11.695 13.233 -20.825 1.00 90.00 456 LYS A CA 1
ATOM 3643 C C . LYS A 1 456 ? -11.312 11.763 -21.030 1.00 90.00 456 LYS A C 1
ATOM 3645 O O . LYS A 1 456 ? -11.597 10.930 -20.176 1.00 90.00 456 LYS A O 1
ATOM 3650 N N . LYS A 1 457 ? -10.613 11.429 -22.124 1.00 89.31 457 LYS A N 1
ATOM 3651 C CA . LYS A 1 457 ? -10.116 10.058 -22.358 1.00 89.31 457 LYS A CA 1
ATOM 3652 C C . LYS A 1 457 ? -9.142 9.600 -21.269 1.00 89.31 457 LYS A C 1
ATOM 3654 O O . LYS A 1 457 ? -9.156 8.426 -20.903 1.00 89.31 457 LYS A O 1
ATOM 3659 N N . ARG A 1 458 ? -8.295 10.499 -20.754 1.00 85.81 458 ARG A N 1
ATOM 3660 C CA . ARG A 1 458 ? -7.350 10.198 -19.669 1.00 85.81 458 ARG A CA 1
ATOM 3661 C C . ARG A 1 458 ? -8.067 9.979 -18.337 1.00 85.81 458 ARG A C 1
ATOM 3663 O O . ARG A 1 458 ? -7.748 9.023 -17.641 1.00 85.81 458 ARG A O 1
ATOM 3670 N N . GLU A 1 459 ? -9.049 10.812 -18.010 1.00 88.56 459 GLU A N 1
ATOM 3671 C CA . GLU A 1 459 ? -9.890 10.647 -16.818 1.00 88.56 459 GLU A CA 1
ATOM 3672 C C . GLU A 1 459 ? -10.674 9.331 -16.857 1.00 88.56 459 GLU A C 1
ATOM 3674 O O . GLU A 1 459 ? -10.667 8.581 -15.882 1.00 88.56 459 GLU A O 1
ATOM 3679 N N . GLU A 1 460 ? -11.288 9.002 -17.997 1.00 88.12 460 GLU A N 1
ATOM 3680 C CA . GLU A 1 460 ? -12.001 7.735 -18.193 1.00 88.12 460 GLU A CA 1
ATOM 3681 C C . GLU A 1 460 ? -11.069 6.521 -18.049 1.00 88.12 460 GLU A C 1
ATOM 3683 O O . GLU A 1 460 ? -11.445 5.532 -17.416 1.00 88.12 460 GLU A O 1
ATOM 3688 N N . ALA A 1 461 ? -9.850 6.595 -18.594 1.00 86.38 461 ALA A N 1
ATOM 3689 C CA . ALA A 1 461 ? -8.853 5.536 -18.460 1.00 86.38 461 ALA A CA 1
ATOM 3690 C C . ALA A 1 461 ? -8.366 5.373 -17.012 1.00 86.38 461 ALA A C 1
ATOM 3692 O O . ALA A 1 461 ? -8.308 4.246 -16.525 1.00 86.38 461 ALA A O 1
ATOM 3693 N N . ASN A 1 462 ? -8.087 6.474 -16.308 1.00 87.12 462 ASN A N 1
ATOM 3694 C CA . ASN A 1 462 ? -7.691 6.452 -14.898 1.00 87.12 462 ASN A CA 1
ATOM 3695 C C . ASN A 1 462 ? -8.808 5.878 -14.013 1.00 87.12 462 ASN A C 1
ATOM 3697 O O . ASN A 1 462 ? -8.552 5.043 -13.149 1.00 87.12 462 ASN A O 1
ATOM 3701 N N . ALA A 1 463 ? -10.060 6.281 -14.251 1.00 88.31 463 ALA A N 1
ATOM 3702 C CA . ALA A 1 463 ? -11.211 5.761 -13.520 1.00 88.31 463 ALA A CA 1
ATOM 3703 C C . ALA A 1 463 ? -11.413 4.254 -13.758 1.00 88.31 463 ALA A C 1
ATOM 3705 O O . ALA A 1 463 ? -11.770 3.518 -12.836 1.00 88.31 463 ALA A O 1
ATOM 3706 N N . GLU A 1 464 ? -11.183 3.775 -14.984 1.00 86.81 464 GLU A N 1
ATOM 3707 C CA . GLU A 1 464 ? -11.217 2.343 -15.289 1.00 86.81 464 GLU A CA 1
ATOM 3708 C C . GLU A 1 464 ? -10.049 1.592 -14.637 1.00 86.81 464 GLU A C 1
ATOM 3710 O O . GLU A 1 464 ? -10.246 0.507 -14.093 1.00 86.81 464 GLU A O 1
ATOM 3715 N N . GLU A 1 465 ? -8.848 2.170 -14.623 1.00 86.06 465 GLU A N 1
ATOM 3716 C CA . GLU A 1 465 ? -7.691 1.585 -13.946 1.00 86.06 465 GLU A CA 1
ATOM 3717 C C . GLU A 1 465 ? -7.935 1.435 -12.436 1.00 86.06 465 GLU A C 1
ATOM 3719 O O . GLU A 1 465 ? -7.669 0.373 -11.868 1.00 86.06 465 GLU A O 1
ATOM 3724 N N . GLU A 1 466 ? -8.519 2.446 -11.790 1.00 86.88 466 GLU A N 1
ATOM 3725 C CA . GLU A 1 466 ? -8.924 2.367 -10.384 1.00 86.88 466 GLU A CA 1
ATOM 3726 C C . GLU A 1 466 ? -9.977 1.276 -10.159 1.00 86.88 466 GLU A C 1
ATOM 3728 O O . GLU A 1 466 ? -9.840 0.460 -9.248 1.00 86.88 466 GLU A O 1
ATOM 3733 N N . ARG A 1 467 ? -10.978 1.151 -11.039 1.00 87.12 467 ARG A N 1
ATOM 3734 C CA . ARG A 1 467 ? -11.957 0.050 -10.971 1.00 87.12 467 ARG A CA 1
ATOM 3735 C C . ARG A 1 467 ? -11.317 -1.330 -11.100 1.00 87.12 467 ARG A C 1
ATOM 3737 O O . ARG A 1 467 ? -11.748 -2.265 -10.418 1.00 87.12 467 ARG A O 1
ATOM 3744 N N . ILE A 1 468 ? -10.304 -1.467 -11.955 1.00 87.38 468 ILE A N 1
ATOM 3745 C CA . ILE A 1 468 ? -9.534 -2.705 -12.112 1.00 87.38 468 ILE A CA 1
ATOM 3746 C C . ILE A 1 468 ? -8.713 -2.977 -10.851 1.00 87.38 468 ILE A C 1
ATOM 3748 O O . ILE A 1 468 ? -8.675 -4.119 -10.397 1.00 87.38 468 ILE A O 1
ATOM 3752 N N . LYS A 1 469 ? -8.087 -1.963 -10.245 1.00 87.06 469 LYS A N 1
ATOM 3753 C CA . LYS A 1 469 ? -7.369 -2.122 -8.971 1.00 87.06 469 LYS A CA 1
ATOM 3754 C C . LYS A 1 469 ? -8.309 -2.578 -7.861 1.00 87.06 469 LYS A C 1
ATOM 3756 O O . LYS A 1 469 ? -7.963 -3.527 -7.168 1.00 87.06 469 LYS A O 1
ATOM 3761 N N . GLN A 1 470 ? -9.496 -1.980 -7.768 1.00 86.62 470 GLN A N 1
ATOM 3762 C CA . GLN A 1 470 ? -10.543 -2.315 -6.796 1.00 86.62 470 GLN A CA 1
ATOM 3763 C C . GLN A 1 470 ? -11.104 -3.736 -6.953 1.00 86.62 470 GLN A C 1
ATOM 3765 O O . GLN A 1 470 ? -11.590 -4.311 -5.988 1.00 86.62 470 GLN A O 1
ATOM 3770 N N . GLY A 1 471 ? -11.073 -4.305 -8.163 1.00 88.31 471 GLY A N 1
ATOM 3771 C CA . GLY A 1 471 ? -11.537 -5.671 -8.435 1.00 88.31 471 GLY A CA 1
ATOM 3772 C C . GLY A 1 471 ? -10.523 -6.769 -8.105 1.00 88.31 471 GLY A C 1
ATOM 3773 O O . GLY A 1 471 ? -10.874 -7.949 -8.169 1.00 88.31 471 GLY A O 1
ATOM 3774 N N . LYS A 1 472 ? -9.277 -6.413 -7.760 1.00 90.94 472 LYS A N 1
ATOM 3775 C CA . LYS A 1 472 ? -8.218 -7.384 -7.450 1.00 90.94 472 LYS A CA 1
ATOM 3776 C C . LYS A 1 472 ? -8.594 -8.246 -6.242 1.00 90.94 472 LYS A C 1
ATOM 3778 O O . LYS A 1 472 ? -9.202 -7.715 -5.312 1.00 90.94 472 LYS A O 1
ATOM 3783 N N . PRO A 1 473 ? -8.196 -9.532 -6.212 1.00 91.88 473 PRO A N 1
ATOM 3784 C CA . PRO A 1 473 ? -8.319 -10.362 -5.020 1.00 91.88 473 PRO A CA 1
ATOM 3785 C C . PRO A 1 473 ? -7.679 -9.676 -3.807 1.00 91.88 473 PRO A C 1
ATOM 3787 O O . PRO A 1 473 ? -6.530 -9.241 -3.872 1.00 91.88 473 PRO A O 1
ATOM 3790 N N . GLY A 1 474 ? -8.455 -9.536 -2.737 1.00 89.31 474 GLY A N 1
ATOM 3791 C CA . GLY A 1 474 ? -8.049 -8.904 -1.485 1.00 89.31 474 GLY A CA 1
ATOM 3792 C C . GLY A 1 474 ? -7.708 -9.912 -0.398 1.00 89.31 474 GLY A C 1
ATOM 3793 O O . GLY A 1 474 ? -7.834 -11.125 -0.572 1.00 89.31 474 GLY A O 1
ATOM 3794 N N . LYS A 1 475 ? -7.295 -9.387 0.752 1.00 88.44 475 LYS A N 1
ATOM 3795 C CA . LYS A 1 475 ? -6.947 -10.134 1.964 1.00 88.44 475 LYS A CA 1
ATOM 3796 C C . LYS A 1 475 ? -8.016 -9.946 3.040 1.00 88.44 475 LYS A C 1
ATOM 3798 O O . LYS A 1 475 ? -8.799 -9.004 2.999 1.00 88.44 475 LYS A O 1
ATOM 3803 N N . ILE A 1 476 ? -8.002 -10.793 4.072 1.00 84.06 476 ILE A N 1
ATOM 3804 C CA . ILE A 1 476 ? -8.900 -10.643 5.235 1.00 84.06 476 ILE A CA 1
ATOM 3805 C C . ILE A 1 476 ? -8.755 -9.260 5.894 1.00 84.06 476 ILE A C 1
ATOM 3807 O O . ILE A 1 476 ? -9.745 -8.712 6.371 1.00 84.06 476 ILE A O 1
ATOM 3811 N N . CYS A 1 477 ? -7.560 -8.656 5.880 1.00 80.56 477 CYS A N 1
ATOM 3812 C CA . CYS A 1 477 ? -7.380 -7.300 6.404 1.00 80.56 477 CYS A CA 1
ATOM 3813 C C . CYS A 1 477 ? -8.260 -6.271 5.678 1.00 80.56 477 CYS A C 1
ATOM 3815 O O . CYS A 1 477 ? -8.823 -5.389 6.323 1.00 80.56 477 CYS A O 1
ATOM 3817 N N . ASP A 1 478 ? -8.453 -6.429 4.369 1.00 85.31 478 ASP A N 1
ATOM 3818 C CA . ASP A 1 478 ? -9.275 -5.531 3.557 1.00 85.31 478 ASP A CA 1
ATOM 3819 C C . ASP A 1 478 ? -10.754 -5.657 3.946 1.00 85.31 478 ASP A C 1
ATOM 3821 O O . ASP A 1 478 ? -11.453 -4.655 4.082 1.00 85.31 478 ASP A O 1
ATOM 3825 N N . LEU A 1 479 ? -11.213 -6.881 4.246 1.00 83.25 479 LEU A N 1
ATOM 3826 C CA . LEU A 1 479 ? -12.537 -7.117 4.827 1.00 83.25 479 LEU A CA 1
ATOM 3827 C C . LEU A 1 479 ? -12.673 -6.451 6.200 1.00 83.25 479 LEU A C 1
ATOM 3829 O O . LEU A 1 479 ? -13.681 -5.805 6.465 1.00 83.25 479 LEU A O 1
ATOM 3833 N N . THR A 1 480 ? -11.680 -6.589 7.083 1.00 79.94 480 THR A N 1
ATOM 3834 C CA . THR A 1 480 ? -11.755 -5.972 8.418 1.00 79.94 480 THR A CA 1
ATOM 3835 C C . THR A 1 480 ? -11.770 -4.446 8.357 1.00 79.94 480 THR A C 1
ATOM 3837 O O . THR A 1 480 ? -12.494 -3.823 9.134 1.00 79.94 480 THR A O 1
ATOM 3840 N N . SER A 1 481 ? -11.037 -3.846 7.414 1.00 78.69 481 SER A N 1
ATOM 3841 C CA . SER A 1 481 ? -11.068 -2.405 7.153 1.00 78.69 481 SER A CA 1
ATOM 3842 C C . SER A 1 481 ? -12.439 -1.973 6.636 1.00 78.69 481 SER A C 1
ATOM 3844 O O . SER A 1 481 ? -13.037 -1.061 7.199 1.00 78.69 481 SER A O 1
ATOM 3846 N N . PHE A 1 482 ? -12.993 -2.696 5.659 1.00 80.81 482 PHE A N 1
ATOM 3847 C CA . PHE A 1 482 ? -14.330 -2.434 5.124 1.00 80.81 482 PHE A CA 1
ATOM 3848 C C . PHE A 1 482 ? -15.429 -2.545 6.191 1.00 80.81 482 PHE A C 1
ATOM 3850 O O . PHE A 1 482 ? -16.326 -1.706 6.267 1.00 80.81 482 PHE A O 1
ATOM 3857 N N . LEU A 1 483 ? -15.370 -3.567 7.050 1.00 80.31 483 LEU A N 1
ATOM 3858 C CA . LEU A 1 483 ? -16.319 -3.727 8.155 1.00 80.31 483 LEU A CA 1
ATOM 3859 C C . LEU A 1 483 ? -16.219 -2.556 9.140 1.00 80.31 483 LEU A C 1
ATOM 3861 O O . LEU A 1 483 ? -17.247 -1.994 9.516 1.00 80.31 483 LEU A O 1
ATOM 3865 N N . ARG A 1 484 ? -14.997 -2.130 9.482 1.00 75.12 484 ARG A N 1
ATOM 3866 C CA . ARG A 1 484 ? -14.754 -0.984 10.368 1.00 75.12 484 ARG A CA 1
ATOM 3867 C C . ARG A 1 484 ? -15.300 0.324 9.792 1.00 75.12 484 ARG A C 1
ATOM 3869 O O . ARG A 1 484 ? -15.945 1.067 10.525 1.00 75.12 484 ARG A O 1
ATOM 3876 N N . GLU A 1 485 ? -15.077 0.594 8.508 1.00 74.31 485 GLU A N 1
ATOM 3877 C CA . GLU A 1 485 ? -15.615 1.782 7.823 1.00 74.31 485 GLU A CA 1
ATOM 3878 C C . GLU A 1 485 ? -17.149 1.823 7.854 1.00 74.31 485 GLU A C 1
ATOM 3880 O O . GLU A 1 485 ? -17.744 2.891 7.961 1.00 74.31 485 GLU A O 1
ATOM 3885 N N . ASN A 1 486 ? -17.799 0.657 7.844 1.00 74.50 486 ASN A N 1
ATOM 3886 C CA . ASN A 1 486 ? -19.253 0.534 7.965 1.00 74.50 486 ASN A CA 1
ATOM 3887 C C . ASN A 1 486 ? -19.755 0.483 9.424 1.00 74.50 486 ASN A C 1
ATOM 3889 O O . ASN A 1 486 ? -20.928 0.171 9.662 1.00 74.50 486 ASN A O 1
ATOM 3893 N N . GLY A 1 487 ? -18.886 0.765 10.401 1.00 73.06 487 GLY A N 1
ATOM 3894 C CA . GLY A 1 487 ? -19.218 0.770 11.826 1.00 73.06 487 GLY A CA 1
ATOM 3895 C C . GLY A 1 487 ? -19.454 -0.623 12.417 1.00 73.06 487 GLY A C 1
ATOM 3896 O O . GLY A 1 487 ? -20.144 -0.745 13.428 1.00 73.06 487 GLY A O 1
ATOM 3897 N N . ILE A 1 488 ? -18.930 -1.675 11.782 1.00 78.62 488 ILE A N 1
ATOM 3898 C CA . ILE A 1 488 ? -19.074 -3.070 12.204 1.00 78.62 488 ILE A CA 1
ATOM 3899 C C . ILE A 1 488 ? -17.768 -3.535 12.857 1.00 78.62 488 ILE A C 1
ATOM 3901 O O . ILE A 1 488 ? -16.716 -3.588 12.219 1.00 78.62 488 ILE A O 1
ATOM 3905 N N . PHE A 1 489 ? -17.842 -3.920 14.127 1.00 79.62 489 PHE A N 1
ATOM 3906 C CA . PHE A 1 489 ? -16.695 -4.303 14.946 1.00 79.62 489 PHE A CA 1
ATOM 3907 C C . PHE A 1 489 ? -16.850 -5.724 15.489 1.00 79.62 489 PHE A C 1
ATOM 3909 O O . PHE A 1 489 ? -17.976 -6.153 15.740 1.00 79.62 489 PHE A O 1
ATOM 3916 N N . PRO A 1 490 ? -15.748 -6.465 15.697 1.00 78.19 490 PRO A N 1
ATOM 3917 C CA . PRO A 1 490 ? -15.811 -7.724 16.425 1.00 78.19 490 PRO A CA 1
ATOM 3918 C C . PRO A 1 490 ? -16.227 -7.453 17.876 1.00 78.19 490 PRO A C 1
ATOM 3920 O O . PRO A 1 490 ? -15.695 -6.541 18.518 1.00 78.19 490 PRO A O 1
ATOM 3923 N N . PHE A 1 491 ? -17.181 -8.240 18.369 1.00 81.94 491 PHE A N 1
ATOM 3924 C CA . PHE A 1 491 ? -17.717 -8.164 19.721 1.00 81.94 491 PHE A CA 1
ATOM 3925 C C . PHE A 1 491 ? -17.638 -9.521 20.406 1.00 81.94 491 PHE A C 1
ATOM 3927 O O . PHE A 1 491 ? -18.104 -10.526 19.865 1.00 81.94 491 PHE A O 1
ATOM 3934 N N . THR A 1 492 ? -17.069 -9.542 21.606 1.00 84.25 492 THR A N 1
ATOM 3935 C CA . THR A 1 492 ? -16.881 -10.768 22.381 1.00 84.25 492 THR A CA 1
ATOM 3936 C C . THR A 1 492 ? -17.366 -10.564 23.800 1.00 84.25 492 THR A C 1
ATOM 3938 O O . THR A 1 492 ? -16.888 -9.670 24.495 1.00 84.25 492 THR A O 1
ATOM 3941 N N . VAL A 1 493 ? -18.255 -11.439 24.262 1.00 85.00 493 VAL A N 1
ATOM 3942 C CA . VAL A 1 493 ? -18.664 -11.507 25.666 1.00 85.00 493 VAL A CA 1
ATOM 3943 C C . VAL A 1 493 ? -18.121 -12.790 26.280 1.00 85.00 493 VAL A C 1
ATOM 3945 O O . VAL A 1 493 ? -18.318 -13.880 25.748 1.00 85.00 493 VAL A O 1
ATOM 3948 N N . ARG A 1 494 ? -17.429 -12.675 27.413 1.00 87.50 494 ARG A N 1
ATOM 3949 C CA . ARG A 1 494 ? -16.879 -13.817 28.161 1.00 87.50 494 ARG A CA 1
ATOM 3950 C C . ARG A 1 494 ? -17.186 -13.695 29.648 1.00 87.50 494 ARG A C 1
ATOM 3952 O O . ARG A 1 494 ? -17.315 -12.584 30.157 1.00 87.50 494 ARG A O 1
ATOM 3959 N N . SER A 1 495 ? -17.252 -14.824 30.349 1.00 83.44 495 SER A N 1
ATOM 3960 C CA . SER A 1 495 ? -17.400 -14.860 31.806 1.00 83.44 495 SER A CA 1
ATOM 3961 C C . SER A 1 495 ? -16.411 -15.833 32.436 1.00 83.44 495 SER A C 1
ATOM 3963 O O . SER A 1 495 ? -16.090 -16.861 31.848 1.00 83.44 495 SER A O 1
ATOM 3965 N N . ASN A 1 496 ? -15.936 -15.500 33.636 1.00 82.06 496 ASN A N 1
ATOM 3966 C CA . ASN A 1 496 ? -15.115 -16.377 34.478 1.00 82.06 496 ASN A CA 1
ATOM 3967 C C . ASN A 1 496 ? -15.932 -17.032 35.615 1.00 82.06 496 ASN A C 1
ATOM 3969 O O . ASN A 1 496 ? -15.349 -17.478 36.600 1.00 82.06 496 ASN A O 1
ATOM 3973 N N . GLY A 1 497 ? -17.268 -17.018 35.521 1.00 72.81 497 GLY A N 1
ATOM 3974 C CA . GLY A 1 497 ? -18.190 -17.557 36.529 1.00 72.81 497 GLY A CA 1
ATOM 3975 C C . GLY A 1 497 ? -18.638 -16.535 37.577 1.00 72.81 497 GLY A C 1
ATOM 3976 O O . GLY A 1 497 ? -19.764 -16.611 38.066 1.00 72.81 497 GLY A O 1
ATOM 3977 N N . SER A 1 498 ? -17.804 -15.531 37.868 1.00 78.50 498 SER A N 1
ATOM 3978 C CA . SER A 1 498 ? -18.124 -14.445 38.811 1.00 78.50 498 SER A CA 1
ATOM 3979 C C . SER A 1 498 ? -18.317 -13.092 38.118 1.00 78.50 498 SER A C 1
ATOM 3981 O O . SER A 1 498 ? -19.145 -12.291 38.532 1.00 78.50 498 SER A O 1
ATOM 3983 N N . GLU A 1 499 ? -17.569 -12.836 37.050 1.00 84.12 499 GLU A N 1
ATOM 3984 C CA . GLU A 1 499 ? -17.463 -11.553 36.358 1.00 84.12 499 GLU A CA 1
ATOM 3985 C C . GLU A 1 499 ? -17.714 -11.743 34.860 1.00 84.12 499 GLU A C 1
ATOM 3987 O O . GLU A 1 499 ? -17.483 -12.820 34.297 1.00 84.12 499 GLU A O 1
ATOM 3992 N N . TYR A 1 500 ? -18.189 -10.683 34.213 1.00 83.94 500 TYR A N 1
ATOM 3993 C CA . TYR A 1 500 ? -18.486 -10.634 32.785 1.00 83.94 500 TYR A CA 1
ATOM 3994 C C . TYR A 1 500 ? -17.616 -9.572 32.124 1.00 83.94 500 TYR A C 1
ATOM 3996 O O . TYR A 1 500 ? -17.430 -8.482 32.662 1.00 83.94 500 TYR A O 1
ATOM 4004 N N . PHE A 1 501 ? -17.100 -9.880 30.941 1.00 84.00 501 PHE A N 1
ATOM 4005 C CA . PHE A 1 501 ? -16.266 -8.981 30.155 1.00 84.00 501 PHE A CA 1
ATOM 4006 C C . PHE A 1 501 ? -16.879 -8.844 28.768 1.00 84.00 501 PHE A C 1
ATOM 4008 O O . PHE A 1 501 ? -17.076 -9.857 28.094 1.00 84.00 501 PHE A O 1
ATOM 4015 N N . ALA A 1 502 ? -17.172 -7.615 28.356 1.00 82.31 502 ALA A N 1
ATOM 4016 C CA . ALA A 1 502 ? -17.644 -7.293 27.016 1.00 82.31 502 ALA A CA 1
ATOM 4017 C C . ALA A 1 502 ? -16.550 -6.530 26.266 1.00 82.31 502 ALA A C 1
ATOM 4019 O O . ALA A 1 502 ? -16.104 -5.473 26.716 1.00 82.31 502 ALA A O 1
ATOM 4020 N N . ASN A 1 503 ? -16.123 -7.070 25.128 1.00 81.62 503 ASN A N 1
ATOM 4021 C CA . ASN A 1 503 ? -15.025 -6.538 24.336 1.00 81.62 503 ASN A CA 1
ATOM 4022 C C . ASN A 1 503 ? -15.538 -6.072 22.971 1.00 81.62 503 ASN A C 1
ATOM 4024 O O . ASN A 1 503 ? -16.143 -6.872 22.264 1.00 81.62 503 ASN A O 1
ATOM 4028 N N . VAL A 1 504 ? -15.251 -4.829 22.573 1.00 74.50 504 VAL A N 1
ATOM 4029 C CA . VAL A 1 504 ? -15.423 -4.325 21.196 1.00 74.50 504 VAL A CA 1
ATOM 4030 C C . VAL A 1 504 ? -14.045 -3.993 20.640 1.00 74.50 504 VAL A C 1
ATOM 4032 O O . VAL A 1 504 ? -13.408 -3.026 21.063 1.00 74.50 504 VAL A O 1
ATOM 4035 N N . GLY A 1 505 ? -13.562 -4.780 19.680 1.00 67.25 505 GLY A N 1
ATOM 4036 C CA . GLY A 1 505 ? -12.199 -4.622 19.172 1.00 67.25 505 GLY A CA 1
ATOM 4037 C C . GLY A 1 505 ? -11.150 -4.751 20.287 1.00 67.25 505 GLY A C 1
ATOM 4038 O O . GLY A 1 505 ? -10.950 -5.839 20.813 1.00 67.25 505 GLY A O 1
ATOM 4039 N N . GLN A 1 506 ? -10.473 -3.647 20.625 1.00 59.81 506 GLN A N 1
ATOM 4040 C CA . GLN A 1 506 ? -9.449 -3.579 21.686 1.00 59.81 506 GLN A CA 1
ATOM 4041 C C . GLN A 1 506 ? -9.987 -3.042 23.026 1.00 59.81 506 GLN A C 1
ATOM 4043 O O . GLN A 1 506 ? -9.283 -3.075 24.031 1.00 59.81 506 GLN A O 1
ATOM 4048 N N . ALA A 1 507 ? -11.216 -2.522 23.052 1.00 63.34 507 ALA A N 1
ATOM 4049 C CA . ALA A 1 507 ? -11.832 -2.001 24.265 1.00 63.34 507 ALA A CA 1
ATOM 4050 C C . ALA A 1 507 ? -12.515 -3.138 25.030 1.00 63.34 507 ALA A C 1
ATOM 4052 O O . ALA A 1 507 ? -13.277 -3.897 24.436 1.00 63.34 507 ALA A O 1
ATOM 4053 N N . SER A 1 508 ? -12.259 -3.243 26.334 1.00 74.50 508 SER A N 1
ATOM 4054 C CA . SER A 1 508 ? -12.834 -4.256 27.226 1.00 74.50 508 SER A CA 1
ATOM 4055 C C . SER A 1 508 ? -13.498 -3.561 28.402 1.00 74.50 508 SER A C 1
ATOM 4057 O O . SER A 1 508 ? -12.838 -2.796 29.101 1.00 74.50 508 SER A O 1
ATOM 4059 N N . LYS A 1 509 ? -14.763 -3.882 28.674 1.00 79.00 509 LYS A N 1
ATOM 4060 C CA . LYS A 1 509 ? -15.473 -3.410 29.864 1.00 79.00 509 LYS A CA 1
ATOM 4061 C C . LYS A 1 509 ? -15.856 -4.573 30.767 1.00 79.00 509 LYS A C 1
ATOM 4063 O O . LYS A 1 509 ? -16.306 -5.619 30.297 1.00 79.00 509 LYS A O 1
ATOM 4068 N N . LYS A 1 510 ? -15.621 -4.391 32.066 1.00 84.19 510 LYS A N 1
ATOM 4069 C CA . LYS A 1 510 ? -15.845 -5.397 33.104 1.00 84.19 510 LYS A CA 1
ATOM 4070 C C . LYS A 1 510 ? -17.145 -5.109 33.849 1.00 84.19 510 LYS A C 1
ATOM 4072 O O . LYS A 1 510 ? -17.437 -3.966 34.183 1.00 84.19 510 LYS A O 1
ATOM 4077 N N . TYR A 1 511 ? -17.874 -6.171 34.173 1.00 83.62 511 TYR A N 1
ATOM 4078 C CA . TYR A 1 511 ? -19.097 -6.122 34.960 1.00 83.62 511 TYR A CA 1
ATOM 4079 C C . TYR A 1 511 ? -19.085 -7.199 36.047 1.00 83.62 511 TYR A C 1
ATOM 4081 O O . TYR A 1 511 ? -18.852 -8.375 35.774 1.00 83.62 511 TYR A O 1
ATOM 4089 N N . ASP A 1 512 ? -19.393 -6.802 37.282 1.00 79.94 512 ASP A N 1
ATOM 4090 C CA . ASP A 1 512 ? -19.313 -7.692 38.453 1.00 79.94 512 ASP A CA 1
ATOM 4091 C C . ASP A 1 512 ? -20.456 -8.713 38.544 1.00 79.94 512 ASP A C 1
ATOM 4093 O O . ASP A 1 512 ? -20.428 -9.609 39.377 1.00 79.94 512 ASP A O 1
ATOM 4097 N N . ASN A 1 513 ? -21.539 -8.517 37.791 1.00 81.50 513 ASN A N 1
ATOM 4098 C CA . ASN A 1 513 ? -22.761 -9.305 37.928 1.00 81.50 513 ASN A CA 1
ATOM 4099 C C . ASN A 1 513 ? -23.479 -9.379 36.572 1.00 81.50 513 ASN A C 1
ATOM 4101 O O . ASN A 1 513 ? -23.465 -8.375 35.852 1.00 81.50 513 ASN A O 1
ATOM 4105 N N . PRO A 1 514 ? -24.160 -10.493 36.236 1.00 80.31 514 PRO A N 1
ATOM 4106 C CA . PRO A 1 514 ? -24.975 -10.589 35.022 1.00 80.31 514 PRO A CA 1
ATOM 4107 C C . PRO A 1 514 ? -25.984 -9.440 34.870 1.00 80.31 514 PRO A C 1
ATOM 4109 O O . PRO A 1 514 ? -26.221 -8.972 33.761 1.00 80.31 514 PRO A O 1
ATOM 4112 N N . LEU A 1 515 ? -26.537 -8.924 35.973 1.00 78.88 515 LEU A N 1
ATOM 4113 C CA . LEU A 1 515 ? -27.447 -7.778 35.962 1.00 78.88 515 LEU A CA 1
ATOM 4114 C C . LEU A 1 515 ? -26.756 -6.492 35.498 1.00 78.88 515 LEU A C 1
ATOM 4116 O O . LEU A 1 515 ? -27.257 -5.783 34.627 1.00 78.88 515 LEU A O 1
ATOM 4120 N N . LYS A 1 516 ? -25.576 -6.215 36.066 1.00 80.94 516 LYS A N 1
ATOM 4121 C CA . LYS A 1 516 ? -24.749 -5.068 35.681 1.00 80.94 516 LYS A CA 1
ATOM 4122 C C . LYS A 1 516 ? -24.246 -5.214 34.247 1.00 80.94 516 LYS A C 1
ATOM 4124 O O . LYS A 1 516 ? -24.152 -4.209 33.559 1.00 80.94 516 LYS A O 1
ATOM 4129 N N . ALA A 1 517 ? -23.979 -6.440 33.796 1.00 80.69 517 ALA A N 1
ATOM 4130 C CA . ALA A 1 517 ? -23.589 -6.725 32.421 1.00 80.69 517 ALA A CA 1
ATOM 4131 C C . ALA A 1 517 ? -24.725 -6.417 31.437 1.00 80.69 517 ALA A C 1
ATOM 4133 O O . ALA A 1 517 ? -24.494 -5.700 30.473 1.00 80.69 517 ALA A O 1
ATOM 4134 N N . LYS A 1 518 ? -25.961 -6.863 31.711 1.00 82.38 518 LYS A N 1
ATOM 4135 C CA . LYS A 1 518 ? -27.139 -6.557 30.873 1.00 82.38 518 LYS A CA 1
ATOM 4136 C C . LYS A 1 518 ? -27.392 -5.045 30.777 1.00 82.38 518 LYS A C 1
ATOM 4138 O O . LYS A 1 518 ? -27.576 -4.521 29.685 1.00 82.38 518 LYS A O 1
ATOM 4143 N N . ILE A 1 519 ? -27.348 -4.335 31.908 1.00 76.81 519 ILE A N 1
ATOM 4144 C CA . ILE A 1 519 ? -27.541 -2.874 31.951 1.00 76.81 519 ILE A CA 1
ATOM 4145 C C . ILE A 1 519 ? -26.384 -2.139 31.259 1.00 76.81 519 ILE A C 1
ATOM 4147 O O . ILE A 1 519 ? -26.612 -1.248 30.443 1.00 76.81 519 ILE A O 1
ATOM 4151 N N . GLY A 1 520 ? -25.146 -2.528 31.559 1.00 72.50 520 GLY A N 1
ATOM 4152 C CA . GLY A 1 520 ? -23.943 -1.950 30.968 1.00 72.50 520 GLY A CA 1
ATOM 4153 C C . GLY A 1 520 ? -23.871 -2.166 29.461 1.00 72.50 520 GLY A C 1
ATOM 4154 O O . GLY A 1 520 ? -23.521 -1.249 28.734 1.00 72.50 520 GLY A O 1
ATOM 4155 N N . MET A 1 521 ? -24.316 -3.318 28.955 1.00 76.38 521 MET A N 1
ATOM 4156 C CA . MET A 1 521 ? -24.413 -3.575 27.515 1.00 76.38 521 MET A CA 1
ATOM 4157 C C . MET A 1 521 ? -25.323 -2.583 26.783 1.00 76.38 521 MET A C 1
ATOM 4159 O O . MET A 1 521 ? -25.002 -2.140 25.679 1.00 76.38 521 MET A O 1
ATOM 4163 N N . ILE A 1 522 ? -26.428 -2.187 27.413 1.00 76.69 522 ILE A N 1
ATOM 4164 C CA . ILE A 1 522 ? -27.370 -1.216 26.850 1.00 76.69 522 ILE A CA 1
ATOM 4165 C C . ILE A 1 522 ? -26.809 0.209 26.948 1.00 76.69 522 ILE A C 1
ATOM 4167 O O . ILE A 1 522 ? -26.910 0.969 25.990 1.00 76.69 522 ILE A O 1
ATOM 4171 N N . LEU A 1 523 ? -26.208 0.579 28.083 1.00 72.44 523 LEU A N 1
ATOM 4172 C CA . LEU A 1 523 ? -25.718 1.943 28.322 1.00 72.44 523 LEU A CA 1
ATOM 4173 C C . LEU A 1 523 ? -24.388 2.242 27.624 1.00 72.44 523 LEU A C 1
ATOM 4175 O O . LEU A 1 523 ? -24.229 3.305 27.031 1.00 72.44 523 LEU A O 1
ATOM 4179 N N . ASP A 1 524 ? -23.440 1.312 27.696 1.00 73.38 524 ASP A N 1
ATOM 4180 C CA . ASP A 1 524 ? -22.068 1.516 27.233 1.00 73.38 524 ASP A CA 1
ATOM 4181 C C . ASP A 1 524 ? -21.926 1.237 25.735 1.00 73.38 524 ASP A C 1
ATOM 4183 O O . ASP A 1 524 ? -21.223 1.960 25.034 1.00 73.38 524 ASP A O 1
ATOM 4187 N N . PHE A 1 525 ? -22.606 0.199 25.237 1.00 73.06 525 PHE A N 1
ATOM 4188 C CA . PHE A 1 525 ? -22.528 -0.227 23.834 1.00 73.06 525 PHE A CA 1
ATOM 4189 C C . PHE A 1 525 ? -23.795 0.112 23.036 1.00 73.06 525 PHE A C 1
ATOM 4191 O O . PHE A 1 525 ? -23.853 -0.076 21.820 1.00 73.06 525 PHE A O 1
ATOM 4198 N N . GLY A 1 526 ? -24.833 0.631 23.688 1.00 72.31 526 GLY A N 1
ATOM 4199 C CA . GLY A 1 526 ? -26.041 1.061 23.000 1.00 72.31 526 GLY A CA 1
ATOM 4200 C C . GLY A 1 526 ? -26.873 -0.080 22.404 1.00 72.31 526 GLY A C 1
ATOM 4201 O O . GLY A 1 526 ? -27.666 0.199 21.503 1.00 72.31 526 GLY A O 1
ATOM 4202 N N . LEU A 1 527 ? -26.697 -1.320 22.873 1.00 75.88 527 LEU A N 1
ATOM 4203 C CA . LEU A 1 527 ? -27.447 -2.499 22.422 1.00 75.88 527 LEU A CA 1
ATOM 4204 C C . LEU A 1 527 ? -28.945 -2.390 22.744 1.00 75.88 527 LEU A C 1
ATOM 4206 O O . LEU A 1 527 ? -29.343 -1.654 23.653 1.00 75.88 527 LEU A O 1
ATOM 4210 N N . ASP A 1 528 ? -29.769 -3.131 22.001 1.00 77.31 528 ASP A N 1
ATOM 4211 C CA . ASP A 1 528 ? -31.171 -3.351 22.365 1.00 77.31 528 ASP A CA 1
ATOM 4212 C C . ASP A 1 528 ? -31.278 -4.266 23.599 1.00 77.31 528 ASP A C 1
ATOM 4214 O O . ASP A 1 528 ? -30.403 -5.095 23.868 1.00 77.31 528 ASP A O 1
ATOM 4218 N N . GLU A 1 529 ? -32.363 -4.117 24.363 1.00 78.25 529 GLU A N 1
ATOM 4219 C CA . GLU A 1 529 ? -32.595 -4.906 25.577 1.00 78.25 529 GLU A CA 1
ATOM 4220 C C . GLU A 1 529 ? -32.650 -6.412 25.276 1.00 78.25 529 GLU A C 1
ATOM 4222 O O . GLU A 1 529 ? -32.134 -7.212 26.056 1.00 78.25 529 GLU A O 1
ATOM 4227 N N . SER A 1 530 ? -33.244 -6.797 24.142 1.00 81.81 530 SER A N 1
ATOM 4228 C CA . SER A 1 530 ? -33.357 -8.203 23.743 1.00 81.81 530 SER A CA 1
ATOM 4229 C C . SER A 1 530 ? -31.992 -8.831 23.436 1.00 81.81 530 SER A C 1
ATOM 4231 O O . SER A 1 530 ? -31.652 -9.856 24.030 1.00 81.81 530 SER A O 1
ATOM 4233 N N . ASP A 1 531 ? -31.176 -8.161 22.617 1.00 79.25 531 ASP A N 1
ATOM 4234 C CA . ASP A 1 531 ? -29.820 -8.592 22.256 1.00 79.25 531 ASP A CA 1
ATOM 4235 C C . ASP A 1 531 ? -28.910 -8.705 23.495 1.00 79.25 531 ASP A C 1
ATOM 4237 O O . ASP A 1 531 ? -28.181 -9.684 23.653 1.00 79.25 531 ASP A O 1
ATOM 4241 N N . ALA A 1 532 ? -28.962 -7.727 24.410 1.00 81.00 532 ALA A N 1
ATOM 4242 C CA . ALA A 1 532 ? -28.147 -7.727 25.630 1.00 81.00 532 ALA A CA 1
ATOM 4243 C C . ALA A 1 532 ? -28.499 -8.888 26.579 1.00 81.00 532 ALA A C 1
ATOM 4245 O O . ALA A 1 532 ? -27.622 -9.457 27.234 1.00 81.00 532 ALA A O 1
ATOM 4246 N N . ILE A 1 533 ? -29.783 -9.250 26.661 1.00 83.56 533 ILE A N 1
ATOM 4247 C CA . ILE A 1 533 ? -30.241 -10.397 27.449 1.00 83.56 533 ILE A CA 1
ATOM 4248 C C . ILE A 1 533 ? -29.746 -11.702 26.824 1.00 83.56 533 ILE A C 1
ATOM 4250 O O . ILE A 1 533 ? -29.155 -12.516 27.537 1.00 83.56 533 ILE A O 1
ATOM 4254 N N . GLU A 1 534 ? -29.946 -11.870 25.515 1.00 83.81 534 GLU A N 1
ATOM 4255 C CA . GLU A 1 534 ? -29.544 -13.068 24.776 1.00 83.81 534 GLU A CA 1
ATOM 4256 C C . GLU A 1 534 ? -28.031 -13.312 24.882 1.00 83.81 534 GLU A C 1
ATOM 4258 O O . GLU A 1 534 ? -27.599 -14.422 25.195 1.00 83.81 534 GLU A O 1
ATOM 4263 N N . LEU A 1 535 ? -27.228 -12.258 24.719 1.00 82.94 535 LEU A N 1
ATOM 4264 C CA . LEU A 1 535 ? -25.772 -12.303 24.841 1.00 82.94 535 LEU A CA 1
ATOM 4265 C C . LEU A 1 535 ? -25.308 -12.818 26.206 1.00 82.94 535 LEU A C 1
ATOM 4267 O O . LEU A 1 535 ? -24.467 -13.708 26.273 1.00 82.94 535 LEU A O 1
ATOM 4271 N N . VAL A 1 536 ? -25.845 -12.272 27.301 1.00 84.06 536 VAL A N 1
ATOM 4272 C CA . VAL A 1 536 ? -25.437 -12.671 28.659 1.00 84.06 536 VAL A CA 1
ATOM 4273 C C . VAL A 1 536 ? -25.905 -14.091 28.992 1.00 84.06 536 VAL A C 1
ATOM 4275 O O . VAL A 1 536 ? -25.215 -14.797 29.719 1.00 84.06 536 VAL A O 1
ATOM 4278 N N . GLU A 1 537 ? -27.044 -14.529 28.452 1.00 84.56 537 GLU A N 1
ATOM 4279 C CA . GLU A 1 537 ? -27.593 -15.872 28.691 1.00 84.56 537 GLU A CA 1
ATOM 4280 C C . GLU A 1 537 ? -26.894 -16.973 27.885 1.00 84.56 537 GLU A C 1
ATOM 4282 O O . GLU A 1 537 ? -26.826 -18.114 28.341 1.00 84.56 537 GLU A O 1
ATOM 4287 N N . GLN A 1 538 ? -26.338 -16.646 26.715 1.00 82.38 538 GLN A N 1
ATOM 4288 C CA . GLN A 1 538 ? -25.556 -17.584 25.902 1.00 82.38 538 GLN A CA 1
ATOM 4289 C C . GLN A 1 538 ? -24.120 -17.787 26.414 1.00 82.38 538 GLN A C 1
ATOM 4291 O O . GLN A 1 538 ? -23.469 -18.771 26.051 1.00 82.38 538 GLN A O 1
ATOM 4296 N N . VAL A 1 539 ? -23.614 -16.883 27.257 1.00 83.44 539 VAL A N 1
ATOM 4297 C CA . VAL A 1 539 ? -22.255 -16.962 27.808 1.00 83.44 539 VAL A CA 1
ATOM 4298 C C . VAL A 1 539 ? -22.159 -18.072 28.851 1.00 83.44 539 VAL A C 1
ATOM 4300 O O . VAL A 1 539 ? -22.938 -18.147 29.797 1.00 83.44 539 VAL A O 1
ATOM 4303 N N . SER A 1 540 ? -21.134 -18.912 28.711 1.00 75.25 540 SER A N 1
ATOM 4304 C CA . SER A 1 540 ? -20.755 -19.914 29.713 1.00 75.25 540 SER A CA 1
ATOM 4305 C C . SER A 1 540 ? -19.265 -19.804 30.030 1.00 75.25 540 SER A C 1
ATOM 4307 O O . SER A 1 540 ? -18.500 -19.296 29.212 1.00 75.25 540 SER A O 1
ATOM 4309 N N . GLU A 1 541 ? -18.830 -20.312 31.188 1.00 70.12 541 GLU A N 1
ATOM 4310 C CA . GLU A 1 541 ? -17.425 -20.239 31.643 1.00 70.12 541 GLU A CA 1
ATOM 4311 C C . GLU A 1 541 ? -16.406 -20.772 30.619 1.00 70.12 541 GLU A C 1
ATOM 4313 O O . GLU A 1 541 ? -15.258 -20.338 30.592 1.00 70.12 541 GLU A O 1
ATOM 4318 N N . LEU A 1 542 ? -16.821 -21.709 29.761 1.00 68.62 542 LEU A N 1
ATOM 4319 C CA . LEU A 1 542 ? -15.952 -22.376 28.789 1.00 68.62 542 LEU A CA 1
ATOM 4320 C C . LEU A 1 542 ? -16.146 -21.897 27.347 1.00 68.62 542 LEU A C 1
ATOM 4322 O O . LEU A 1 542 ? -15.365 -22.287 26.478 1.00 68.62 542 LEU A O 1
ATOM 4326 N N . LYS A 1 543 ? -17.187 -21.108 27.060 1.00 78.12 543 LYS A N 1
ATOM 4327 C CA . LYS A 1 543 ? -17.492 -20.657 25.697 1.00 78.12 543 LYS A CA 1
ATOM 4328 C C . LYS A 1 543 ? -17.810 -19.164 25.688 1.00 78.12 543 LYS A C 1
ATOM 4330 O O . LYS A 1 543 ? -18.910 -18.794 26.111 1.00 78.12 543 LYS A O 1
ATOM 4335 N N . PRO A 1 544 ? -16.876 -18.318 25.212 1.00 82.50 544 PRO A N 1
ATOM 4336 C CA . PRO A 1 544 ? -17.198 -16.933 24.921 1.00 82.50 544 PRO A CA 1
ATOM 4337 C C . PRO A 1 544 ? -18.216 -16.871 23.778 1.00 82.50 544 PRO A C 1
ATOM 4339 O O . PRO A 1 544 ? -18.234 -17.727 22.892 1.00 82.50 544 PRO A O 1
ATOM 4342 N N . VAL A 1 545 ? -19.061 -15.848 23.810 1.00 82.06 545 VAL A N 1
ATOM 4343 C CA . VAL A 1 545 ? -19.976 -15.526 22.718 1.00 82.06 545 VAL A CA 1
ATOM 4344 C C . VAL A 1 545 ? -19.279 -14.497 21.841 1.00 82.06 545 VAL A C 1
ATOM 4346 O O . VAL A 1 545 ? -19.008 -13.378 22.277 1.00 82.06 545 VAL A O 1
ATOM 4349 N N . GLU A 1 546 ? -18.942 -14.901 20.622 1.00 80.44 546 GLU A N 1
ATOM 4350 C CA . GLU A 1 546 ? -18.246 -14.081 19.634 1.00 80.44 546 GLU A CA 1
ATOM 4351 C C . GLU A 1 546 ? -19.196 -13.726 18.494 1.00 80.44 546 GLU A C 1
ATOM 4353 O O . GLU A 1 546 ? -19.987 -14.547 18.032 1.00 80.44 546 GLU A O 1
ATOM 4358 N N . GLY A 1 547 ? -19.138 -12.483 18.035 1.00 77.06 547 GLY A N 1
ATOM 4359 C CA . GLY A 1 547 ? -19.896 -12.034 16.881 1.00 77.06 547 GLY A CA 1
ATOM 4360 C C . GLY A 1 547 ? -19.430 -10.675 16.398 1.00 77.06 547 GLY A C 1
ATOM 4361 O O . GLY A 1 547 ? -18.345 -10.202 16.733 1.00 77.06 547 GLY A O 1
ATOM 4362 N N . TYR A 1 548 ? -20.268 -10.042 15.594 1.00 77.75 548 TYR A N 1
ATOM 4363 C CA . TYR A 1 548 ? -20.029 -8.709 15.077 1.00 77.75 548 TYR A CA 1
ATOM 4364 C C . TYR A 1 548 ? -21.150 -7.774 15.504 1.00 77.75 548 TYR A C 1
ATOM 4366 O O . TYR A 1 548 ? -22.327 -8.128 15.553 1.00 77.75 548 TYR A O 1
ATOM 4374 N N . PHE A 1 549 ? -20.754 -6.556 15.815 1.00 75.31 549 PHE A N 1
ATOM 4375 C CA . PHE A 1 549 ? -21.574 -5.527 16.415 1.00 75.31 549 PHE A CA 1
ATOM 4376 C C . PHE A 1 549 ? -21.542 -4.300 15.516 1.00 75.31 549 PHE A C 1
ATOM 4378 O O . PHE A 1 549 ? -20.466 -3.800 15.184 1.00 75.31 549 PHE A O 1
ATOM 4385 N N . LYS A 1 550 ? -22.718 -3.838 15.089 1.00 77.56 550 LYS A N 1
ATOM 4386 C CA . LYS A 1 550 ? -22.856 -2.609 14.310 1.00 77.56 550 LYS A CA 1
ATOM 4387 C C . LYS A 1 550 ? -23.204 -1.463 15.251 1.00 77.56 550 LYS A C 1
ATOM 4389 O O . LYS A 1 550 ? -24.311 -1.440 15.790 1.00 77.56 550 LYS A O 1
ATOM 4394 N N . ILE A 1 551 ? -22.275 -0.523 15.402 1.00 69.50 551 ILE A N 1
ATOM 4395 C CA . ILE A 1 551 ? -22.484 0.710 16.166 1.00 69.50 551 ILE A CA 1
ATOM 4396 C C . ILE A 1 551 ? -23.527 1.557 15.437 1.00 69.50 551 ILE A C 1
ATOM 4398 O O . ILE A 1 551 ? -23.385 1.835 14.243 1.00 69.50 551 ILE A O 1
ATOM 4402 N N . ALA A 1 552 ? -24.584 1.959 16.141 1.00 59.19 552 ALA A N 1
ATOM 4403 C CA . ALA A 1 552 ? -25.464 3.004 15.639 1.00 59.19 552 ALA A CA 1
ATOM 4404 C C . ALA A 1 552 ? -24.698 4.329 15.581 1.00 59.19 552 ALA A C 1
ATOM 4406 O O . ALA A 1 552 ? -23.983 4.669 16.518 1.00 59.19 552 ALA A O 1
ATOM 4407 N N . VAL A 1 553 ? -24.820 5.065 14.474 1.00 48.75 553 VAL A N 1
ATOM 4408 C CA . VAL A 1 553 ? -24.114 6.337 14.274 1.00 48.75 553 VAL A CA 1
ATOM 4409 C C . VAL A 1 553 ? -24.698 7.384 15.226 1.00 48.75 553 VAL A C 1
ATOM 4411 O O . VAL A 1 553 ? -25.618 8.121 14.881 1.00 48.75 553 VAL A O 1
ATOM 4414 N N . THR A 1 554 ? -24.178 7.452 16.445 1.00 40.94 554 THR A N 1
ATOM 4415 C CA . THR A 1 554 ? -24.312 8.617 17.316 1.00 40.94 554 THR A CA 1
ATOM 4416 C C . THR A 1 554 ? -23.289 9.633 16.810 1.00 40.94 554 THR A C 1
ATOM 4418 O O . THR A 1 554 ? -22.091 9.383 16.897 1.00 40.94 554 THR A O 1
ATOM 4421 N N . GLY A 1 555 ? -23.740 10.725 16.179 1.00 35.94 555 GLY A N 1
ATOM 4422 C CA . GLY A 1 555 ? -22.846 11.735 15.584 1.00 35.94 555 GLY A CA 1
ATOM 4423 C C . GLY A 1 555 ? -21.740 12.210 16.537 1.00 35.94 555 GLY A C 1
ATOM 4424 O O . GLY A 1 555 ? -21.959 12.193 17.742 1.00 35.94 555 GLY A O 1
ATOM 4425 N N . ASP A 1 556 ? -20.578 12.592 15.989 1.00 28.61 556 ASP A N 1
ATOM 4426 C CA . ASP A 1 556 ? -19.323 13.110 16.593 1.00 28.61 556 ASP A CA 1
ATOM 4427 C C . ASP A 1 556 ? -18.796 12.499 17.914 1.00 28.61 556 ASP A C 1
ATOM 4429 O O . ASP A 1 556 ? -17.691 12.820 18.353 1.00 28.61 556 ASP A O 1
ATOM 4433 N N . TYR A 1 557 ? -19.507 11.555 18.526 1.00 34.38 557 TYR A N 1
ATOM 4434 C CA . TYR A 1 557 ? -19.128 10.876 19.752 1.00 34.38 557 TYR A CA 1
ATOM 4435 C C . TYR A 1 557 ? -18.457 9.546 19.422 1.00 34.38 557 TYR A C 1
ATOM 4437 O O . TYR A 1 557 ? -19.098 8.525 19.178 1.00 34.38 557 TYR A O 1
ATOM 4445 N N . VAL A 1 558 ? -17.128 9.536 19.487 1.00 34.03 558 VAL A N 1
ATOM 4446 C CA . VAL A 1 558 ? -16.378 8.296 19.686 1.00 34.03 558 VAL A CA 1
ATOM 4447 C C . VAL A 1 558 ? -16.583 7.898 21.147 1.00 34.03 558 VAL A C 1
ATOM 4449 O O . VAL A 1 558 ? -16.073 8.567 22.043 1.00 34.03 558 VAL A O 1
ATOM 4452 N N . HIS A 1 559 ? -17.344 6.834 21.414 1.00 34.75 559 HIS A N 1
ATOM 4453 C CA . HIS A 1 559 ? -17.393 6.247 22.753 1.00 34.75 559 HIS A CA 1
ATOM 4454 C C . HIS A 1 559 ? -15.968 5.850 23.172 1.00 34.75 559 HIS A C 1
ATOM 4456 O O . HIS A 1 559 ? -15.398 4.886 22.657 1.00 34.75 559 HIS A O 1
ATOM 4462 N N . THR A 1 560 ? -15.374 6.583 24.112 1.00 35.75 560 THR A N 1
ATOM 4463 C CA . THR A 1 560 ? -14.148 6.158 24.788 1.00 35.75 560 THR A CA 1
ATOM 4464 C C . THR A 1 560 ? -14.519 5.057 25.776 1.00 35.75 560 THR A C 1
ATOM 4466 O O . THR A 1 560 ? -14.828 5.312 26.934 1.00 35.75 560 THR A O 1
ATOM 4469 N N . LEU A 1 561 ? -14.540 3.812 25.298 1.00 37.34 561 LEU A N 1
ATOM 4470 C CA . LEU A 1 561 ? -14.773 2.608 26.103 1.00 37.34 561 LEU A CA 1
ATOM 4471 C C . LEU A 1 561 ? -13.507 2.206 26.886 1.00 37.34 561 LEU A C 1
ATOM 4473 O O . LEU A 1 561 ? -13.014 1.086 26.770 1.00 37.34 561 LEU A O 1
ATOM 4477 N N . GLN A 1 562 ? -12.960 3.142 27.657 1.00 33.44 562 GLN A N 1
ATOM 4478 C CA . GLN A 1 562 ? -11.936 2.895 28.669 1.00 33.44 562 GLN A CA 1
ATOM 4479 C C . GLN A 1 562 ? -12.383 3.589 29.954 1.00 33.44 562 GLN A C 1
ATOM 4481 O O . GLN A 1 562 ? -12.656 4.787 29.932 1.00 33.44 562 GLN A O 1
ATOM 4486 N N . ASP A 1 563 ? -12.463 2.846 31.059 1.00 37.22 563 ASP A N 1
ATOM 4487 C CA . ASP A 1 563 ? -12.484 3.480 32.376 1.00 37.22 563 ASP A CA 1
ATOM 4488 C C . ASP A 1 563 ? -11.090 4.092 32.609 1.00 37.22 563 ASP A C 1
ATOM 4490 O O . ASP A 1 563 ? -10.075 3.430 32.364 1.00 37.22 563 ASP A O 1
ATOM 4494 N N . GLU A 1 564 ? -11.026 5.359 33.033 1.00 37.19 564 GLU A N 1
ATOM 4495 C CA . GLU A 1 564 ? -9.755 5.990 33.404 1.00 37.19 564 GLU A CA 1
ATOM 4496 C C . GLU A 1 564 ? -9.126 5.216 34.573 1.00 37.19 564 GLU A C 1
ATOM 4498 O O . GLU A 1 564 ? -9.786 5.031 35.601 1.00 37.19 564 GLU A O 1
ATOM 4503 N N . PRO A 1 565 ? -7.865 4.758 34.471 1.00 37.03 565 PRO A N 1
ATOM 4504 C CA . PRO A 1 565 ? -7.188 4.199 35.629 1.00 37.03 565 PRO A CA 1
ATOM 4505 C C . PRO A 1 565 ? -7.006 5.296 36.685 1.00 37.03 565 PRO A C 1
ATOM 4507 O O . PRO A 1 565 ? -6.480 6.370 36.395 1.00 37.03 565 PRO A O 1
ATOM 4510 N N . GLU A 1 566 ? -7.423 5.021 37.923 1.00 38.97 566 GLU A N 1
ATOM 4511 C CA . GLU A 1 566 ? -7.235 5.935 39.051 1.00 38.97 566 GLU A CA 1
ATOM 4512 C C . GLU A 1 566 ? -5.737 6.185 39.288 1.00 38.97 566 GLU A C 1
ATOM 4514 O O . GLU A 1 566 ? -4.998 5.293 39.710 1.00 38.97 566 GLU A O 1
ATOM 4519 N N . SER A 1 567 ? -5.274 7.410 39.034 1.00 41.59 567 SER A N 1
ATOM 4520 C CA . SER A 1 567 ? -3.939 7.851 39.437 1.00 41.59 567 SER A CA 1
ATOM 4521 C C . SER A 1 567 ? -4.006 8.658 40.731 1.00 41.59 567 SER A C 1
ATOM 4523 O O . SER A 1 567 ? -4.789 9.606 40.851 1.00 41.59 567 SER A O 1
ATOM 4525 N N . TYR A 1 568 ? -3.154 8.283 41.684 1.00 37.50 568 TYR A N 1
ATOM 4526 C CA . TYR A 1 568 ? -3.001 8.942 42.975 1.00 37.50 568 TYR A CA 1
ATOM 4527 C C . TYR A 1 568 ? -1.743 9.813 42.958 1.00 37.50 568 TYR A C 1
ATOM 4529 O O . TYR A 1 568 ? -0.694 9.379 42.480 1.00 37.50 568 TYR A O 1
ATOM 4537 N N . ASN A 1 569 ? -1.826 11.031 43.494 1.00 49.78 569 ASN A N 1
ATOM 4538 C CA . ASN A 1 569 ? -0.632 11.843 43.731 1.00 49.78 569 ASN A CA 1
ATOM 4539 C C . ASN A 1 569 ? 0.221 11.253 44.877 1.00 49.78 569 ASN A C 1
ATOM 4541 O O . ASN A 1 569 ? -0.214 10.349 45.590 1.00 49.78 569 ASN A O 1
ATOM 4545 N N . GLU A 1 570 ? 1.429 11.783 45.099 1.00 43.75 570 GLU A N 1
ATOM 4546 C CA . GLU A 1 570 ? 2.352 11.323 46.160 1.00 43.75 570 GLU A CA 1
ATOM 4547 C C . GLU A 1 570 ? 1.775 11.420 47.593 1.00 43.75 570 GLU A C 1
ATOM 4549 O O . GLU A 1 570 ? 2.362 10.901 48.541 1.00 43.75 570 GLU A O 1
ATOM 4554 N N . LEU A 1 571 ? 0.607 12.051 47.758 1.00 40.88 571 LEU A N 1
ATOM 4555 C CA . LEU A 1 571 ? -0.150 12.159 49.008 1.00 40.88 571 LEU A CA 1
ATOM 4556 C C . LEU A 1 571 ? -1.362 11.207 49.073 1.00 40.88 571 LEU A C 1
ATOM 4558 O O . LEU A 1 571 ? -2.143 11.280 50.021 1.00 40.88 571 LEU A O 1
ATOM 4562 N N . GLY A 1 572 ? -1.533 10.313 48.095 1.00 36.78 572 GLY A N 1
ATOM 4563 C CA . GLY A 1 572 ? -2.606 9.317 48.072 1.00 36.78 572 GLY A CA 1
ATOM 4564 C C . GLY A 1 572 ? -3.990 9.883 47.747 1.00 36.78 572 GLY A C 1
ATOM 4565 O O . GLY A 1 572 ? -4.993 9.260 48.087 1.00 36.78 572 GLY A O 1
ATOM 4566 N N . GLN A 1 573 ? -4.074 11.052 47.108 1.00 40.31 573 GLN A N 1
ATOM 4567 C CA . GLN A 1 573 ? -5.343 11.635 46.667 1.00 40.31 573 GLN A CA 1
ATOM 4568 C C . GLN A 1 573 ? -5.585 11.336 45.181 1.00 40.31 573 GLN A C 1
ATOM 4570 O O . GLN A 1 573 ? -4.660 11.517 44.383 1.00 40.31 573 GLN A O 1
ATOM 4575 N N . PRO A 1 574 ? -6.801 10.907 44.793 1.00 36.34 574 PRO A N 1
ATOM 4576 C CA . PRO A 1 574 ? -7.130 10.662 43.396 1.00 36.34 574 PRO A CA 1
ATOM 4577 C C . PRO A 1 574 ? -7.181 11.988 42.630 1.00 36.34 574 PRO A C 1
ATOM 4579 O O . PRO A 1 574 ? -7.865 12.929 43.039 1.00 36.34 574 PRO A O 1
ATOM 4582 N N . THR A 1 575 ? -6.462 12.066 41.512 1.00 40.91 575 THR A N 1
ATOM 4583 C CA . THR A 1 575 ? -6.539 13.197 40.579 1.00 40.91 575 THR A CA 1
ATOM 4584 C C . THR A 1 575 ? -7.118 12.714 39.257 1.00 40.91 575 THR A C 1
ATOM 4586 O O . THR A 1 575 ? -6.474 11.942 38.552 1.00 40.91 575 THR A O 1
ATOM 4589 N N . THR A 1 576 ? -8.325 13.169 38.923 1.00 38.03 576 THR A N 1
ATOM 4590 C CA . THR A 1 576 ? -8.987 12.894 37.641 1.00 38.03 576 THR A CA 1
ATOM 4591 C C . THR A 1 576 ? -8.599 13.982 36.642 1.00 38.03 576 THR A C 1
ATOM 4593 O O . THR A 1 576 ? -9.038 15.125 36.772 1.00 38.03 576 THR A O 1
ATOM 4596 N N . PHE A 1 577 ? -7.758 13.651 35.664 1.00 33.66 577 PHE A N 1
ATOM 4597 C CA . PHE A 1 577 ? -7.453 14.525 34.532 1.00 33.66 577 PHE A CA 1
ATOM 4598 C C . PHE A 1 577 ? -7.616 13.739 33.232 1.00 33.66 577 PHE A C 1
ATOM 4600 O O . PHE A 1 577 ? -6.830 12.839 32.955 1.00 33.66 577 PHE A O 1
ATOM 4607 N N . GLY A 1 578 ? -8.616 14.155 32.447 1.00 36.50 578 GLY A N 1
ATOM 4608 C CA . GLY A 1 578 ? -8.998 13.603 31.149 1.00 36.50 578 GLY A CA 1
ATOM 4609 C C . GLY A 1 578 ? -7.817 13.320 30.225 1.00 36.50 578 GLY A C 1
ATOM 4610 O O . GLY A 1 578 ? -7.170 14.256 29.744 1.00 36.50 578 GLY A O 1
ATOM 4611 N N . ILE A 1 579 ? -7.583 12.044 29.917 1.00 29.39 579 ILE A N 1
ATOM 4612 C CA . ILE A 1 579 ? -6.612 11.620 28.898 1.00 29.39 579 ILE A CA 1
ATOM 4613 C C . ILE A 1 579 ? -7.340 11.319 27.572 1.00 29.39 579 ILE A C 1
ATOM 4615 O O . ILE A 1 579 ? -8.260 10.502 27.550 1.00 29.39 579 ILE A O 1
ATOM 4619 N N . PRO A 1 580 ? -6.932 11.907 26.427 1.00 27.75 580 PRO A N 1
ATOM 4620 C CA . PRO A 1 580 ? -7.374 11.446 25.117 1.00 27.75 580 PRO A CA 1
ATOM 4621 C C . PRO A 1 580 ? -6.671 10.133 24.726 1.00 27.75 580 PRO A C 1
ATOM 4623 O O . PRO A 1 580 ? -5.447 10.035 24.747 1.00 27.75 580 PRO A O 1
ATOM 4626 N N . TYR A 1 581 ? -7.498 9.155 24.357 1.00 27.66 581 TYR A N 1
ATOM 4627 C CA . TYR A 1 581 ? -7.249 7.881 23.667 1.00 27.66 581 TYR A CA 1
ATOM 4628 C C . TYR A 1 581 ? -5.791 7.560 23.256 1.00 27.66 581 TYR A C 1
ATOM 4630 O O . TYR A 1 581 ? -5.259 8.115 22.293 1.00 27.66 581 TYR A O 1
ATOM 4638 N N . GLN A 1 582 ? -5.182 6.567 23.916 1.00 26.77 582 GLN A N 1
ATOM 4639 C CA . GLN A 1 582 ? -3.978 5.873 23.443 1.00 26.77 582 GLN A CA 1
ATOM 4640 C C . GLN A 1 582 ? -4.379 4.604 22.678 1.00 26.77 582 GLN A C 1
ATOM 4642 O O . GLN A 1 582 ? -4.978 3.690 23.244 1.00 26.77 582 GLN A O 1
ATOM 4647 N N . SER A 1 583 ? -4.002 4.503 21.399 1.00 24.94 583 SER A N 1
ATOM 4648 C CA . SER A 1 583 ? -4.045 3.224 20.688 1.00 24.94 583 SER A CA 1
ATOM 4649 C C . SER A 1 583 ? -2.885 2.352 21.165 1.00 24.94 583 SER A C 1
ATOM 4651 O O . SER A 1 583 ? -1.736 2.566 20.771 1.00 24.94 583 SER A O 1
ATOM 4653 N N . VAL A 1 584 ? -3.171 1.361 22.001 1.00 30.52 584 VAL A N 1
ATOM 4654 C CA . VAL A 1 584 ? -2.204 0.305 22.302 1.00 30.52 584 VAL A CA 1
ATOM 4655 C C . VAL A 1 584 ? -2.284 -0.708 21.162 1.00 30.52 584 VAL A C 1
ATOM 4657 O O . VAL A 1 584 ? -3.339 -1.291 20.912 1.00 30.52 584 VAL A O 1
ATOM 4660 N N . ALA A 1 585 ? -1.197 -0.862 20.407 1.00 27.30 585 ALA A N 1
ATOM 4661 C CA . ALA A 1 585 ? -1.100 -1.916 19.406 1.00 27.30 585 ALA A CA 1
ATOM 4662 C C . ALA A 1 585 ? -1.194 -3.285 20.108 1.00 27.30 585 ALA A C 1
ATOM 4664 O O . ALA A 1 585 ? -0.574 -3.450 21.162 1.00 27.30 585 ALA A O 1
ATOM 4665 N N . PRO A 1 586 ? -1.933 -4.269 19.564 1.00 28.77 586 PRO A N 1
ATOM 4666 C CA . PRO A 1 586 ? -1.921 -5.611 20.121 1.00 28.77 586 PRO A CA 1
ATOM 4667 C C . PRO A 1 586 ? -0.508 -6.190 20.007 1.00 28.77 586 PRO A C 1
ATOM 4669 O O . PRO A 1 586 ? 0.039 -6.354 18.916 1.00 28.77 586 PRO A O 1
ATOM 4672 N N . THR A 1 587 ? 0.086 -6.483 21.159 1.00 41.59 587 THR A N 1
ATOM 4673 C CA . THR A 1 587 ? 1.265 -7.331 21.280 1.00 41.59 587 THR A CA 1
ATOM 4674 C C . THR A 1 587 ? 0.845 -8.761 20.993 1.00 41.59 587 THR A C 1
ATOM 4676 O O . THR A 1 587 ? 0.303 -9.422 21.868 1.00 41.59 587 THR A O 1
ATOM 4679 N N . ASP A 1 588 ? 1.038 -9.195 19.753 1.00 29.81 588 ASP A N 1
ATOM 4680 C CA . ASP A 1 588 ? 1.528 -10.532 19.430 1.00 29.81 588 ASP A CA 1
ATOM 4681 C C . ASP A 1 588 ? 1.720 -10.636 17.921 1.00 29.81 588 ASP A C 1
ATOM 4683 O O . ASP A 1 588 ? 0.756 -10.607 17.170 1.00 29.81 588 ASP A O 1
ATOM 4687 N N . HIS A 1 589 ? 2.981 -10.742 17.499 1.00 30.28 589 HIS A N 1
ATOM 4688 C CA . HIS A 1 589 ? 3.492 -11.619 16.442 1.00 30.28 589 HIS A CA 1
ATOM 4689 C C . HIS A 1 589 ? 5.016 -11.475 16.463 1.00 30.28 589 HIS A C 1
ATOM 4691 O O . HIS A 1 589 ? 5.572 -10.471 16.017 1.00 30.28 589 HIS A O 1
ATOM 4697 N N . TYR A 1 590 ? 5.696 -12.483 17.011 1.00 29.86 590 TYR A N 1
ATOM 4698 C CA . TYR A 1 590 ? 7.131 -12.646 16.817 1.00 29.86 590 TYR A CA 1
ATOM 4699 C C . TYR A 1 590 ? 7.416 -12.703 15.311 1.00 29.86 590 TYR A C 1
ATOM 4701 O O . TYR A 1 590 ? 6.950 -13.594 14.602 1.00 29.86 590 TYR A O 1
ATOM 4709 N N . TYR A 1 591 ? 8.167 -11.719 14.830 1.00 33.31 591 TYR A N 1
ATOM 4710 C CA . TYR A 1 591 ? 8.665 -11.650 13.465 1.00 33.31 591 TYR A CA 1
ATOM 4711 C C . TYR A 1 591 ? 9.826 -12.645 13.323 1.00 33.31 591 TYR A C 1
ATOM 4713 O O . TYR A 1 591 ? 10.836 -12.518 14.007 1.00 33.31 591 TYR A O 1
ATOM 4721 N N . GLN A 1 592 ? 9.672 -13.651 12.460 1.00 39.31 592 GLN A N 1
ATOM 4722 C CA . GLN A 1 592 ? 10.700 -14.660 12.149 1.00 39.31 592 GLN A CA 1
ATOM 4723 C C . GLN A 1 592 ? 11.278 -14.489 10.728 1.00 39.31 592 GLN A C 1
ATOM 4725 O O . GLN A 1 592 ? 11.703 -15.454 10.099 1.00 39.31 592 GLN A O 1
ATOM 4730 N N . GLY A 1 593 ? 11.266 -13.265 10.192 1.00 41.62 593 GLY A N 1
ATOM 4731 C CA . GLY A 1 593 ? 11.860 -12.934 8.894 1.00 41.62 593 GLY A CA 1
ATOM 4732 C C . GLY A 1 593 ? 13.047 -11.984 9.030 1.00 41.62 593 GLY A C 1
ATOM 4733 O O . GLY A 1 593 ? 13.109 -11.199 9.972 1.00 41.62 593 GLY A O 1
ATOM 4734 N N . ASP A 1 594 ? 13.966 -12.033 8.070 1.00 36.94 594 ASP A N 1
ATOM 4735 C CA . ASP A 1 594 ? 15.098 -11.111 7.974 1.00 36.94 594 ASP A CA 1
ATOM 4736 C C . ASP A 1 594 ? 14.607 -9.694 7.578 1.00 36.94 594 ASP A C 1
ATOM 4738 O O . ASP A 1 594 ? 13.968 -9.525 6.530 1.00 36.94 594 ASP A O 1
ATOM 4742 N N . PRO A 1 595 ? 14.848 -8.662 8.407 1.00 41.28 595 PRO A N 1
ATOM 4743 C CA . PRO A 1 595 ? 14.411 -7.290 8.154 1.00 41.28 595 PRO A CA 1
ATOM 4744 C C . PRO A 1 595 ? 15.145 -6.583 6.997 1.00 41.28 595 PRO A C 1
ATOM 4746 O O . PRO A 1 595 ? 14.717 -5.497 6.604 1.00 41.28 595 PRO A O 1
ATOM 4749 N N . THR A 1 596 ? 16.188 -7.173 6.400 1.00 45.06 596 THR A N 1
ATOM 4750 C CA . THR A 1 596 ? 16.992 -6.534 5.335 1.00 45.06 596 THR A CA 1
ATOM 4751 C C . THR A 1 596 ? 16.391 -6.598 3.923 1.00 45.06 596 THR A C 1
ATOM 4753 O O . THR A 1 596 ? 16.866 -5.905 3.024 1.00 45.06 596 THR A O 1
ATOM 4756 N N . GLN A 1 597 ? 15.309 -7.351 3.688 1.00 43.94 597 GLN A N 1
ATOM 4757 C CA . GLN A 1 597 ? 14.746 -7.518 2.332 1.00 43.94 597 GLN A CA 1
ATOM 4758 C C . GLN A 1 597 ? 13.573 -6.582 1.979 1.00 43.94 597 GLN A C 1
ATOM 4760 O O . GLN A 1 597 ? 13.064 -6.616 0.856 1.00 43.94 597 GLN A O 1
ATOM 4765 N N . ARG A 1 598 ? 13.149 -5.686 2.881 1.00 40.16 598 ARG A N 1
ATOM 4766 C CA . ARG A 1 598 ? 12.156 -4.640 2.563 1.00 40.16 598 ARG A CA 1
ATOM 4767 C C . ARG A 1 598 ? 12.839 -3.404 1.971 1.00 40.16 598 ARG A C 1
ATOM 4769 O O . ARG A 1 598 ? 13.073 -2.431 2.676 1.00 40.16 598 ARG A O 1
ATOM 4776 N N . GLY A 1 599 ? 13.125 -3.403 0.671 1.00 36.28 599 GLY A N 1
ATOM 4777 C CA . GLY A 1 599 ? 13.589 -2.163 0.029 1.00 36.28 599 GLY A CA 1
ATOM 4778 C C . GLY A 1 599 ? 14.090 -2.253 -1.405 1.00 36.28 599 GLY A C 1
ATOM 4779 O O . GLY A 1 599 ? 14.232 -1.223 -2.055 1.00 36.28 599 GLY A O 1
ATOM 4780 N N . LEU A 1 600 ? 14.320 -3.448 -1.943 1.00 34.72 600 LEU A N 1
ATOM 4781 C CA . LEU A 1 600 ? 14.828 -3.599 -3.308 1.00 34.72 600 LEU A CA 1
ATOM 4782 C C . LEU A 1 600 ? 13.681 -3.606 -4.332 1.00 34.72 600 LEU A C 1
ATOM 4784 O O . LEU A 1 600 ? 13.415 -4.608 -4.990 1.00 34.72 600 LEU A O 1
ATOM 4788 N N . ALA A 1 601 ? 12.998 -2.468 -4.467 1.00 31.30 601 ALA A N 1
ATOM 4789 C CA . ALA A 1 601 ? 12.193 -2.160 -5.645 1.00 31.30 601 ALA A CA 1
ATOM 4790 C C . ALA A 1 601 ? 13.017 -1.251 -6.570 1.00 31.30 601 ALA A C 1
ATOM 4792 O O . ALA A 1 601 ? 13.369 -0.130 -6.219 1.00 31.30 601 ALA A O 1
ATOM 4793 N N . SER A 1 602 ? 13.355 -1.772 -7.748 1.00 30.31 602 SER A N 1
ATOM 4794 C CA . SER A 1 602 ? 14.089 -1.083 -8.807 1.00 30.31 602 SER A CA 1
ATOM 4795 C C . SER A 1 602 ? 13.285 0.096 -9.362 1.00 30.31 602 SER A C 1
ATOM 4797 O O . SER A 1 602 ? 12.299 -0.114 -10.074 1.00 30.31 602 SER A O 1
ATOM 4799 N N . THR A 1 603 ? 13.718 1.321 -9.082 1.00 31.27 603 THR A N 1
ATOM 4800 C CA . THR A 1 603 ? 13.195 2.527 -9.731 1.00 31.27 603 THR A CA 1
ATOM 4801 C C . THR A 1 603 ? 13.812 2.649 -11.125 1.00 31.27 603 THR A C 1
ATOM 4803 O O . THR A 1 603 ? 15.003 2.921 -11.266 1.00 31.27 603 THR A O 1
ATOM 4806 N N . GLU A 1 604 ? 13.014 2.416 -12.168 1.00 28.72 604 GLU A N 1
ATOM 4807 C CA . GLU A 1 604 ? 13.339 2.860 -13.525 1.00 28.72 604 GLU A CA 1
ATOM 4808 C C . GLU A 1 604 ? 13.085 4.372 -13.597 1.00 28.72 604 GLU A C 1
ATOM 4810 O O . GLU A 1 604 ? 12.016 4.862 -13.238 1.00 28.72 604 GLU A O 1
ATOM 4815 N N . VAL A 1 605 ? 14.126 5.110 -13.975 1.00 29.36 605 VAL A N 1
ATOM 4816 C CA . VAL A 1 605 ? 14.146 6.570 -14.086 1.00 29.36 605 VAL A CA 1
ATOM 4817 C C . VAL A 1 605 ? 13.463 6.964 -15.393 1.00 29.36 605 VAL A C 1
ATOM 4819 O O . VAL A 1 605 ? 13.967 6.613 -16.459 1.00 29.36 605 VAL A O 1
ATOM 4822 N N . ASP A 1 606 ? 12.357 7.705 -15.318 1.00 29.42 606 ASP A N 1
ATOM 4823 C CA . ASP A 1 606 ? 11.756 8.352 -16.485 1.00 29.42 606 ASP A CA 1
ATOM 4824 C C . ASP A 1 606 ? 12.345 9.761 -16.642 1.00 29.42 606 ASP A C 1
ATOM 4826 O O . ASP A 1 606 ? 12.246 10.617 -15.757 1.00 29.42 606 ASP A O 1
ATOM 4830 N N . GLN A 1 607 ? 13.041 9.965 -17.757 1.00 30.86 607 GLN A N 1
ATOM 4831 C CA . GLN A 1 607 ? 13.594 11.243 -18.180 1.00 30.86 607 GLN A CA 1
ATOM 4832 C C . GLN A 1 607 ? 12.610 11.910 -19.139 1.00 30.86 607 GLN A C 1
ATOM 4834 O O . GLN A 1 607 ? 12.386 11.414 -20.239 1.00 30.86 607 GLN A O 1
ATOM 4839 N N . GLY A 1 608 ? 12.159 13.113 -18.782 1.00 29.77 608 GLY A N 1
ATOM 4840 C CA . GLY A 1 608 ? 11.741 14.113 -19.763 1.00 29.77 608 GLY A CA 1
ATOM 4841 C C . GLY A 1 608 ? 10.450 14.839 -19.419 1.00 29.77 608 GLY A C 1
ATOM 4842 O O . GLY A 1 608 ? 9.377 14.306 -19.652 1.00 29.77 608 GLY A O 1
ATOM 4843 N N . ALA A 1 609 ? 10.571 16.083 -18.940 1.00 28.95 609 ALA A N 1
ATOM 4844 C CA . ALA A 1 609 ? 9.741 17.228 -19.352 1.00 28.95 609 ALA A CA 1
ATOM 4845 C C . ALA A 1 609 ? 10.006 18.443 -18.443 1.00 28.95 609 ALA A C 1
ATOM 4847 O O . ALA A 1 609 ? 9.189 18.817 -17.607 1.00 28.95 609 ALA A O 1
ATOM 4848 N N . TRP A 1 610 ? 11.151 19.101 -18.636 1.00 28.36 610 TRP A N 1
ATOM 4849 C CA . TRP A 1 610 ? 11.303 20.509 -18.264 1.00 28.36 610 TRP A CA 1
ATOM 4850 C C . TRP A 1 610 ? 10.878 21.359 -19.462 1.00 28.36 610 TRP A C 1
ATOM 4852 O O . TRP A 1 610 ? 11.645 21.553 -20.400 1.00 28.36 610 TRP A O 1
ATOM 4862 N N . GLY A 1 611 ? 9.636 21.836 -19.452 1.00 32.78 611 GLY A N 1
ATOM 4863 C CA . GLY A 1 611 ? 9.108 22.684 -20.518 1.00 32.78 611 GLY A CA 1
ATOM 4864 C C . GLY A 1 611 ? 7.713 23.200 -20.196 1.00 32.78 611 GLY A C 1
ATOM 4865 O O . GLY A 1 611 ? 6.750 22.761 -20.806 1.00 32.78 611 GLY A O 1
ATOM 4866 N N . GLY A 1 612 ? 7.591 24.106 -19.222 1.00 35.34 612 GLY A N 1
ATOM 4867 C CA . GLY A 1 612 ? 6.280 24.683 -18.882 1.00 35.34 612 GLY A CA 1
ATOM 4868 C C . GLY A 1 612 ? 6.247 25.786 -17.822 1.00 35.34 612 GLY A C 1
ATOM 4869 O O . GLY A 1 612 ? 5.238 26.466 -17.696 1.00 35.34 612 GLY A O 1
ATOM 4870 N N . ALA A 1 613 ? 7.350 26.058 -17.117 1.00 37.31 613 ALA A N 1
ATOM 4871 C CA . ALA A 1 613 ? 7.360 26.908 -15.917 1.00 37.31 613 ALA A CA 1
ATOM 4872 C C . ALA A 1 613 ? 6.985 28.402 -16.108 1.00 37.31 613 ALA A C 1
ATOM 4874 O O . ALA A 1 613 ? 7.039 29.170 -15.153 1.00 37.31 613 ALA A O 1
ATOM 4875 N N . ARG A 1 614 ? 6.623 28.854 -17.318 1.00 38.34 614 ARG A N 1
ATOM 4876 C CA . ARG A 1 614 ? 6.240 30.254 -17.591 1.00 38.34 614 ARG A CA 1
ATOM 4877 C C . ARG A 1 614 ? 4.752 30.476 -17.862 1.00 38.34 614 ARG A C 1
ATOM 4879 O O . ARG A 1 614 ? 4.338 31.632 -17.856 1.00 38.34 614 ARG A O 1
ATOM 4886 N N . GLN A 1 615 ? 3.954 29.426 -18.070 1.00 43.22 615 GLN A N 1
ATOM 4887 C CA . GLN A 1 615 ? 2.532 29.577 -18.416 1.00 43.22 615 GLN A CA 1
ATOM 4888 C C . GLN A 1 615 ? 1.586 29.427 -17.207 1.00 43.22 615 GLN A C 1
ATOM 4890 O O . GLN A 1 615 ? 0.448 29.890 -17.268 1.00 43.22 615 GLN A O 1
ATOM 4895 N N . ASP A 1 616 ? 2.083 28.903 -16.082 1.00 45.88 616 ASP A N 1
ATOM 4896 C CA . ASP A 1 616 ? 1.270 28.562 -14.904 1.00 45.88 616 ASP A CA 1
ATOM 4897 C C . ASP A 1 616 ? 1.002 29.718 -13.931 1.00 45.88 616 ASP A C 1
ATOM 4899 O O . ASP A 1 616 ? 0.107 29.638 -13.096 1.00 45.88 616 ASP A O 1
ATOM 4903 N N . VAL A 1 617 ? 1.730 30.833 -14.023 1.00 50.00 617 VAL A N 1
ATOM 4904 C CA . VAL A 1 617 ? 1.602 31.921 -13.032 1.00 50.00 617 VAL A CA 1
ATOM 4905 C C . VAL A 1 617 ? 0.291 32.706 -13.216 1.00 50.00 617 VAL A C 1
ATOM 4907 O O . VAL A 1 617 ? -0.355 33.099 -12.240 1.00 50.00 617 VAL A O 1
ATOM 4910 N N . ASN A 1 618 ? -0.152 32.880 -14.467 1.00 49.34 618 ASN A N 1
ATOM 4911 C CA . ASN A 1 618 ? -1.385 33.609 -14.785 1.00 49.34 618 ASN A CA 1
ATOM 4912 C C . ASN A 1 618 ? -2.647 32.741 -14.637 1.00 49.34 618 ASN A C 1
ATOM 4914 O O . ASN A 1 618 ? -3.700 33.267 -14.280 1.00 49.34 618 ASN A O 1
ATOM 4918 N N . SER A 1 619 ? -2.546 31.426 -14.851 1.00 53.28 619 SER A N 1
ATOM 4919 C CA . SER A 1 619 ? -3.643 30.475 -14.632 1.00 53.28 619 SER A CA 1
ATOM 4920 C C . SER A 1 619 ? -3.823 30.146 -13.143 1.00 53.28 619 SER A C 1
ATOM 4922 O O . SER A 1 619 ? -4.956 30.096 -12.664 1.00 53.28 619 SER A O 1
ATOM 4924 N N . ALA A 1 620 ? -2.733 30.042 -12.372 1.00 49.91 620 ALA A N 1
ATOM 4925 C CA . ALA A 1 620 ? -2.786 29.867 -10.918 1.00 49.91 620 ALA A CA 1
ATOM 4926 C C . ALA A 1 620 ? -3.426 31.070 -10.203 1.00 49.91 620 ALA A C 1
ATOM 4928 O O . ALA A 1 620 ? -4.185 30.888 -9.254 1.00 49.91 620 ALA A O 1
ATOM 4929 N N . SER A 1 621 ? -3.195 32.295 -10.696 1.00 54.00 621 SER A N 1
ATOM 4930 C CA . SER A 1 621 ? -3.797 33.517 -10.132 1.00 54.00 621 SER A CA 1
ATOM 4931 C C . SER A 1 621 ? -5.318 33.584 -10.337 1.00 54.00 621 SER A C 1
ATOM 4933 O O . SER A 1 621 ? -6.031 34.111 -9.487 1.00 54.00 621 SER A O 1
ATOM 4935 N N . GLN A 1 622 ? -5.837 33.014 -11.430 1.00 57.12 622 GLN A N 1
ATOM 4936 C CA . GLN A 1 622 ? -7.278 32.945 -11.710 1.00 57.12 622 GLN A CA 1
ATOM 4937 C C . GLN A 1 622 ? -7.971 31.779 -10.984 1.00 57.12 622 GLN A C 1
ATOM 4939 O O . GLN A 1 622 ? -9.117 31.915 -10.566 1.00 57.12 622 GLN A O 1
ATOM 4944 N N . MET A 1 623 ? -7.279 30.656 -10.776 1.00 52.12 623 MET A N 1
ATOM 4945 C CA . MET A 1 623 ? -7.808 29.512 -10.018 1.00 52.12 623 MET A CA 1
ATOM 4946 C C . MET A 1 623 ? -7.808 29.759 -8.500 1.00 52.12 623 MET A C 1
ATOM 4948 O O . MET A 1 623 ? -8.762 29.380 -7.821 1.00 52.12 623 MET A O 1
ATOM 4952 N N . ALA A 1 624 ? -6.816 30.498 -7.984 1.00 50.09 624 ALA A N 1
ATOM 4953 C CA . ALA A 1 624 ? -6.801 30.978 -6.600 1.00 50.09 624 ALA A CA 1
ATOM 4954 C C . ALA A 1 624 ? -7.934 31.985 -6.317 1.00 50.09 624 ALA A C 1
ATOM 4956 O O . ALA A 1 624 ? -8.536 31.944 -5.245 1.00 50.09 624 ALA A O 1
ATOM 4957 N N . ALA A 1 625 ? -8.275 32.839 -7.293 1.00 54.00 625 ALA A N 1
ATOM 4958 C CA . ALA A 1 625 ? -9.401 33.774 -7.196 1.00 54.00 625 ALA A CA 1
ATOM 4959 C C . ALA A 1 625 ? -10.775 33.073 -7.147 1.00 54.00 625 ALA A C 1
ATOM 4961 O O . ALA A 1 625 ? -11.722 33.626 -6.595 1.00 54.00 625 ALA A O 1
ATOM 4962 N N . ASN A 1 626 ? -10.869 31.843 -7.664 1.00 57.66 626 ASN A N 1
ATOM 4963 C CA . ASN A 1 626 ? -12.083 31.020 -7.649 1.00 57.66 626 ASN A CA 1
ATOM 4964 C C . ASN A 1 626 ? -12.148 30.038 -6.460 1.00 57.66 626 ASN A C 1
ATOM 4966 O O . ASN A 1 626 ? -13.003 29.155 -6.436 1.00 57.66 626 ASN A O 1
ATOM 4970 N N . GLY A 1 627 ? -11.256 30.163 -5.470 1.00 44.41 627 GLY A N 1
ATOM 4971 C CA . GLY A 1 627 ? -11.311 29.377 -4.232 1.00 44.41 627 GLY A CA 1
ATOM 4972 C C . GLY A 1 627 ? -10.888 27.906 -4.357 1.00 44.41 627 GLY A C 1
ATOM 4973 O O . GLY A 1 627 ? -11.027 27.156 -3.391 1.00 44.41 627 GLY A O 1
ATOM 4974 N N . GLN A 1 628 ? -10.340 27.474 -5.497 1.00 45.25 628 GLN A N 1
ATOM 4975 C CA . GLN A 1 628 ? -9.801 26.121 -5.658 1.00 45.25 628 GLN A CA 1
ATOM 4976 C C . GLN A 1 628 ? -8.401 26.035 -5.036 1.00 45.25 628 GLN A C 1
ATOM 4978 O O . GLN A 1 628 ? -7.417 26.513 -5.595 1.00 45.25 628 GLN A O 1
ATOM 4983 N N . LYS A 1 629 ? -8.329 25.439 -3.839 1.00 48.38 629 LYS A N 1
ATOM 4984 C CA . LYS A 1 629 ? -7.099 25.332 -3.034 1.00 48.38 629 LYS A CA 1
ATOM 4985 C C . LYS A 1 629 ? -6.193 24.148 -3.401 1.00 48.38 629 LYS A C 1
ATOM 4987 O O . LYS A 1 629 ? -5.042 24.131 -2.978 1.00 48.38 629 LYS A O 1
ATOM 4992 N N . GLU A 1 630 ? -6.660 23.192 -4.202 1.00 49.84 630 GLU A N 1
ATOM 4993 C CA . GLU A 1 630 ? -5.897 21.988 -4.568 1.00 49.84 630 GLU A CA 1
ATOM 4994 C C . GLU A 1 630 ? -5.560 21.977 -6.062 1.00 49.84 630 GLU A C 1
ATOM 4996 O O . GLU A 1 630 ? -6.199 21.314 -6.870 1.00 49.84 630 GLU A O 1
ATOM 5001 N N . ILE A 1 631 ? -4.545 22.754 -6.436 1.00 49.47 631 ILE A N 1
ATOM 5002 C CA . ILE A 1 631 ? -4.018 22.803 -7.813 1.00 49.47 631 ILE A CA 1
ATOM 5003 C C . ILE A 1 631 ? -3.008 21.656 -8.058 1.00 49.47 631 ILE A C 1
ATOM 5005 O O . ILE A 1 631 ? -2.656 21.356 -9.196 1.00 49.47 631 ILE A O 1
ATOM 5009 N N . PHE A 1 632 ? -2.564 20.971 -6.998 1.00 52.34 632 PHE A N 1
ATOM 5010 C CA . PHE A 1 632 ? -1.550 19.918 -7.054 1.00 52.34 632 PHE A CA 1
ATOM 5011 C C . PHE A 1 632 ? -2.006 18.663 -6.312 1.00 52.34 632 PHE A C 1
ATOM 5013 O O . PHE A 1 632 ? -2.633 18.760 -5.256 1.00 52.34 632 PHE A O 1
ATOM 5020 N N . ASP A 1 633 ? -1.627 17.489 -6.827 1.00 52.34 633 ASP A N 1
ATOM 5021 C CA . ASP A 1 633 ? -1.746 16.222 -6.102 1.00 52.34 633 ASP A CA 1
ATOM 5022 C C . ASP A 1 633 ? -0.752 16.220 -4.934 1.00 52.34 633 ASP A C 1
ATOM 5024 O O . ASP A 1 633 ? 0.403 15.798 -5.023 1.00 52.34 633 ASP A O 1
ATOM 5028 N N . THR A 1 634 ? -1.202 16.795 -3.825 1.00 61.94 634 THR A N 1
ATOM 5029 C CA . THR A 1 634 ? -0.427 16.887 -2.594 1.00 61.94 634 THR A CA 1
ATOM 5030 C C . THR A 1 634 ? -0.507 15.601 -1.789 1.00 61.94 634 THR A C 1
ATOM 5032 O O . THR A 1 634 ? 0.154 15.525 -0.765 1.00 61.94 634 THR A O 1
ATOM 5035 N N . SER A 1 635 ? -1.243 14.570 -2.222 1.00 51.72 635 SER A N 1
ATOM 5036 C CA . SER A 1 635 ? -1.486 13.360 -1.425 1.00 51.72 635 SER A CA 1
ATOM 5037 C C . SER A 1 635 ? -0.204 12.564 -1.157 1.00 51.72 635 SER A C 1
ATOM 5039 O O . SER A 1 635 ? 0.030 12.127 -0.029 1.00 51.72 635 SER A O 1
ATOM 5041 N N . ALA A 1 636 ? 0.686 12.453 -2.147 1.00 54.28 636 ALA A N 1
ATOM 5042 C CA . ALA A 1 636 ? 1.982 11.794 -2.001 1.00 54.28 636 ALA A CA 1
ATOM 5043 C C . ALA A 1 636 ? 2.919 12.582 -1.069 1.00 54.28 636 ALA A C 1
ATOM 5045 O O . ALA A 1 636 ? 3.515 12.009 -0.157 1.00 54.28 636 ALA A O 1
ATOM 5046 N N . ILE A 1 637 ? 2.991 13.909 -1.232 1.00 55.72 637 ILE A N 1
ATOM 5047 C CA . ILE A 1 637 ? 3.785 14.792 -0.360 1.00 55.72 637 ILE A CA 1
ATOM 5048 C C . ILE A 1 637 ? 3.183 14.848 1.051 1.00 55.72 637 ILE A C 1
ATOM 5050 O O . ILE A 1 637 ? 3.922 14.833 2.027 1.00 55.72 637 ILE A O 1
ATOM 5054 N N . ALA A 1 638 ? 1.858 14.835 1.181 1.00 55.28 638 ALA A N 1
ATOM 5055 C CA . ALA A 1 638 ? 1.131 14.811 2.445 1.00 55.28 638 ALA A CA 1
ATOM 5056 C C . ALA A 1 638 ? 1.319 13.474 3.165 1.00 55.28 638 ALA A C 1
ATOM 5058 O O . ALA A 1 638 ? 1.429 13.452 4.384 1.00 55.28 638 ALA A O 1
ATOM 5059 N N . THR A 1 639 ? 1.418 12.366 2.432 1.00 56.88 639 THR A N 1
ATOM 5060 C CA . THR A 1 639 ? 1.738 11.049 2.999 1.00 56.88 639 THR A CA 1
ATOM 5061 C C . THR A 1 639 ? 3.186 11.011 3.489 1.00 56.88 639 THR A C 1
ATOM 5063 O O . THR A 1 639 ? 3.436 10.596 4.619 1.00 56.88 639 THR A O 1
ATOM 5066 N N . ILE A 1 640 ? 4.138 11.539 2.712 1.00 55.03 640 ILE A N 1
ATOM 5067 C CA . ILE A 1 640 ? 5.528 11.719 3.165 1.00 55.03 640 ILE A CA 1
ATOM 5068 C C . ILE A 1 640 ? 5.562 12.649 4.392 1.00 55.03 640 ILE A C 1
ATOM 5070 O O . ILE A 1 640 ? 6.219 12.342 5.376 1.00 55.03 640 ILE A O 1
ATOM 5074 N N . SER A 1 641 ? 4.786 13.731 4.396 1.00 57.66 641 SER A N 1
ATOM 5075 C CA . SER A 1 641 ? 4.735 14.702 5.494 1.00 57.66 641 SER A CA 1
ATOM 5076 C C . SER A 1 641 ? 4.075 14.170 6.770 1.00 57.66 641 SER A C 1
ATOM 5078 O O . SER A 1 641 ? 4.349 14.707 7.840 1.00 57.66 641 SER A O 1
ATOM 5080 N N . LYS A 1 642 ? 3.189 13.169 6.679 1.00 56.47 642 LYS A N 1
ATOM 5081 C CA . LYS A 1 642 ? 2.446 12.607 7.823 1.00 56.47 642 LYS A CA 1
ATOM 5082 C C . LYS A 1 642 ? 3.167 11.443 8.510 1.00 56.47 642 LYS A C 1
ATOM 5084 O O . LYS A 1 642 ? 2.917 11.209 9.686 1.00 56.47 642 LYS A O 1
ATOM 5089 N N . TYR A 1 643 ? 4.035 10.721 7.796 1.00 50.47 643 TYR A N 1
ATOM 5090 C CA . TYR A 1 643 ? 4.654 9.475 8.282 1.00 50.47 643 TYR A CA 1
ATOM 5091 C C . TYR A 1 643 ? 6.186 9.497 8.339 1.00 50.47 643 TYR A C 1
ATOM 5093 O O . TYR A 1 643 ? 6.806 8.501 8.715 1.00 50.47 643 TYR A O 1
ATOM 5101 N N . VAL A 1 644 ? 6.822 10.604 7.962 1.00 53.97 644 VAL A N 1
ATOM 5102 C CA . VAL A 1 644 ? 8.270 10.764 8.092 1.00 53.97 644 VAL A CA 1
ATOM 5103 C C . VAL A 1 644 ? 8.575 11.380 9.446 1.00 53.97 644 VAL A C 1
ATOM 5105 O O . VAL A 1 644 ? 8.378 12.575 9.629 1.00 53.97 644 VAL A O 1
ATOM 5108 N N . ASP A 1 645 ? 9.106 10.580 10.373 1.00 65.75 645 ASP A N 1
ATOM 5109 C CA . ASP A 1 645 ? 9.927 11.143 11.442 1.00 65.75 645 ASP A CA 1
ATOM 5110 C C . ASP A 1 645 ? 11.160 11.792 10.782 1.00 65.75 645 ASP A C 1
ATOM 5112 O O . ASP A 1 645 ? 11.980 11.077 10.179 1.00 65.75 645 ASP A O 1
ATOM 5116 N N . PRO A 1 646 ? 11.292 13.133 10.830 1.00 64.25 646 PRO A N 1
ATOM 5117 C CA . PRO A 1 646 ? 12.396 13.829 10.182 1.00 64.25 646 PRO A CA 1
ATOM 5118 C C . PRO A 1 646 ? 13.744 13.349 10.714 1.00 64.25 646 PRO A C 1
ATOM 5120 O O . PRO A 1 646 ? 14.702 13.267 9.951 1.00 64.25 646 PRO A O 1
ATOM 5123 N N . THR A 1 647 ? 13.802 12.966 11.991 1.00 68.12 647 THR A N 1
ATOM 5124 C CA . THR A 1 647 ? 15.022 12.494 12.648 1.00 68.12 647 THR A CA 1
ATOM 5125 C C . THR A 1 647 ? 15.480 11.173 12.042 1.00 68.12 647 THR A C 1
ATOM 5127 O O . THR A 1 647 ? 16.587 11.094 11.509 1.00 68.12 647 THR A O 1
ATOM 5130 N N . SER A 1 648 ? 14.605 10.163 12.002 1.00 69.31 648 SER A N 1
ATOM 5131 C CA . SER A 1 648 ? 14.898 8.874 11.370 1.00 69.31 648 SER A CA 1
ATOM 5132 C C . SER A 1 648 ? 15.329 9.020 9.906 1.00 69.31 648 SER A C 1
ATOM 5134 O O . SER A 1 648 ? 16.277 8.368 9.466 1.00 69.31 648 SER A O 1
ATOM 5136 N N . LYS A 1 649 ? 14.682 9.888 9.117 1.00 72.06 649 LYS A N 1
ATOM 5137 C CA . LYS A 1 649 ? 15.069 10.073 7.707 1.00 72.06 649 LYS A CA 1
ATOM 5138 C C . LYS A 1 649 ? 16.377 10.829 7.533 1.00 72.06 649 LYS A C 1
ATOM 5140 O O . LYS A 1 649 ? 17.159 10.437 6.672 1.00 72.06 649 LYS A O 1
ATOM 5145 N N . VAL A 1 650 ? 16.647 11.850 8.342 1.00 73.25 650 VAL A N 1
ATOM 5146 C CA . VAL A 1 650 ? 17.939 12.549 8.314 1.00 73.25 650 VAL A CA 1
ATOM 5147 C C . VAL A 1 650 ? 19.074 11.580 8.641 1.00 73.25 650 VAL A C 1
ATOM 5149 O O . VAL A 1 650 ? 20.053 11.548 7.902 1.00 73.25 650 VAL A O 1
ATOM 5152 N N . ILE A 1 651 ? 18.909 10.726 9.657 1.00 74.19 651 ILE A N 1
ATOM 5153 C CA . ILE A 1 651 ? 19.892 9.692 10.018 1.00 74.19 651 ILE A CA 1
ATOM 5154 C C . ILE A 1 651 ? 20.106 8.706 8.858 1.00 74.19 651 ILE A C 1
ATOM 5156 O O . ILE A 1 651 ? 21.242 8.386 8.526 1.00 74.19 651 ILE A O 1
ATOM 5160 N N . ASN A 1 652 ? 19.033 8.281 8.185 1.00 77.88 652 ASN A N 1
ATOM 5161 C CA . ASN A 1 652 ? 19.115 7.357 7.048 1.00 77.88 652 ASN A CA 1
ATOM 5162 C C . ASN A 1 652 ? 19.710 7.985 5.771 1.00 77.88 652 ASN A C 1
ATOM 5164 O O . ASN A 1 652 ? 20.290 7.278 4.948 1.00 77.88 652 ASN A O 1
ATOM 5168 N N . TYR A 1 653 ? 19.540 9.293 5.555 1.00 80.19 653 TYR A N 1
ATOM 5169 C CA . TYR A 1 653 ? 20.029 9.982 4.354 1.00 80.19 653 TYR A CA 1
ATOM 5170 C C . TYR A 1 653 ? 21.439 10.546 4.509 1.00 80.19 653 TYR A C 1
ATOM 5172 O O . TYR A 1 653 ? 22.134 10.699 3.505 1.00 80.19 653 TYR A O 1
ATOM 5180 N N . LEU A 1 654 ? 21.885 10.815 5.738 1.00 81.31 654 LEU A N 1
ATOM 5181 C CA . LEU A 1 654 ? 23.210 11.369 6.002 1.00 81.31 654 LEU A CA 1
ATOM 5182 C C . LEU A 1 654 ? 24.350 10.524 5.394 1.00 81.31 654 LEU A C 1
ATOM 5184 O O . LEU A 1 654 ? 25.196 11.122 4.728 1.00 81.31 654 LEU A O 1
ATOM 5188 N N . PRO A 1 655 ? 24.359 9.175 5.483 1.00 82.38 655 PRO A N 1
ATOM 5189 C CA . PRO A 1 655 ? 25.374 8.356 4.815 1.00 82.38 655 PRO A CA 1
ATOM 5190 C C . PRO A 1 655 ? 25.399 8.547 3.293 1.00 82.38 655 PRO A C 1
ATOM 5192 O O . PRO A 1 655 ? 26.470 8.635 2.700 1.00 82.38 655 PRO A O 1
ATOM 5195 N N . ASN A 1 656 ? 24.233 8.696 2.656 1.00 83.19 656 ASN A N 1
ATOM 5196 C CA . ASN A 1 656 ? 24.144 8.935 1.211 1.00 83.19 656 ASN A CA 1
ATOM 5197 C C . ASN A 1 656 ? 24.653 10.331 0.825 1.00 83.19 656 ASN A C 1
ATOM 5199 O O . ASN A 1 656 ? 25.227 10.505 -0.251 1.00 83.19 656 ASN A O 1
ATOM 5203 N N . PHE A 1 657 ? 24.466 11.334 1.691 1.00 85.94 657 PHE A N 1
ATOM 5204 C CA . PHE A 1 657 ? 25.056 12.660 1.496 1.00 85.94 657 PHE A CA 1
ATOM 5205 C C . PHE A 1 657 ? 26.577 12.626 1.634 1.00 85.94 657 PHE A C 1
ATOM 5207 O O . PHE A 1 657 ? 27.262 13.254 0.832 1.00 85.94 657 PHE A O 1
ATOM 5214 N N . VAL A 1 658 ? 27.104 11.852 2.585 1.00 83.75 658 VAL A N 1
ATOM 5215 C CA . VAL A 1 658 ? 28.549 11.642 2.753 1.00 83.75 658 VAL A CA 1
ATOM 5216 C C . VAL A 1 658 ? 29.147 10.890 1.555 1.00 83.75 658 VAL A C 1
ATOM 5218 O O . VAL A 1 658 ? 30.171 11.310 1.027 1.00 83.75 658 VAL A O 1
ATOM 5221 N N . ASP A 1 659 ? 28.489 9.842 1.057 1.00 84.81 659 ASP A N 1
ATOM 5222 C CA . ASP A 1 659 ? 28.918 9.114 -0.149 1.00 84.81 659 ASP A CA 1
ATOM 5223 C C . ASP A 1 659 ? 28.875 10.004 -1.407 1.00 84.81 659 ASP A C 1
ATOM 5225 O O . ASP A 1 659 ? 29.797 10.016 -2.225 1.00 84.81 659 ASP A O 1
ATOM 5229 N N . SER A 1 660 ? 27.833 10.828 -1.543 1.00 88.19 660 SER A N 1
ATOM 5230 C CA . SER A 1 660 ? 27.742 11.812 -2.630 1.00 88.19 660 SER A CA 1
ATOM 5231 C C . SER A 1 660 ? 28.850 12.865 -2.536 1.00 88.19 660 SER A C 1
ATOM 5233 O O . SER A 1 660 ? 29.425 13.249 -3.556 1.00 88.19 660 SER A O 1
ATOM 5235 N N . LEU A 1 661 ? 29.181 13.305 -1.319 1.00 88.81 661 LEU A N 1
ATOM 5236 C CA . LEU A 1 661 ? 30.287 14.219 -1.055 1.00 88.81 661 LEU A CA 1
ATOM 5237 C C . LEU A 1 661 ? 31.626 13.594 -1.470 1.00 88.81 661 LEU A C 1
ATOM 5239 O O . LEU A 1 661 ? 32.378 14.230 -2.208 1.00 88.81 661 LEU A O 1
ATOM 5243 N N . ASP A 1 662 ? 31.890 12.337 -1.100 1.00 87.00 662 ASP A N 1
ATOM 5244 C CA . ASP A 1 662 ? 33.105 11.616 -1.500 1.00 87.00 662 ASP A CA 1
ATOM 5245 C C . ASP A 1 662 ? 33.232 11.514 -3.028 1.00 87.00 662 ASP A C 1
ATOM 5247 O O . ASP A 1 662 ? 34.272 11.853 -3.599 1.00 87.00 662 ASP A O 1
ATOM 5251 N N . LYS A 1 663 ? 32.149 11.138 -3.719 1.00 91.62 663 LYS A N 1
ATOM 5252 C CA . LYS A 1 663 ? 32.115 11.050 -5.189 1.00 91.62 663 LYS A CA 1
ATOM 5253 C C . LYS A 1 663 ? 32.424 12.389 -5.858 1.00 91.62 663 LYS A C 1
ATOM 5255 O O . LYS A 1 663 ? 33.204 12.425 -6.812 1.00 91.62 663 LYS A O 1
ATOM 5260 N N . LEU A 1 664 ? 31.867 13.490 -5.348 1.00 90.62 664 LEU A N 1
ATOM 5261 C CA . LEU A 1 664 ? 32.171 14.841 -5.832 1.00 90.62 664 LEU A CA 1
ATOM 5262 C C . LEU A 1 664 ? 33.635 15.225 -5.564 1.00 90.62 664 LEU A C 1
ATOM 5264 O O . LEU A 1 664 ? 34.296 15.771 -6.449 1.00 90.62 664 LEU A O 1
ATOM 5268 N N . GLY A 1 665 ? 34.178 14.876 -4.395 1.00 88.75 665 GLY A N 1
ATOM 5269 C CA . GLY A 1 665 ? 35.587 15.087 -4.054 1.00 88.75 665 GLY A CA 1
ATOM 5270 C C . GLY A 1 665 ? 36.543 14.319 -4.975 1.00 88.75 665 GLY A C 1
ATOM 5271 O O . GLY A 1 665 ? 37.503 14.893 -5.498 1.00 88.75 665 GLY A O 1
ATOM 5272 N N . ARG A 1 666 ? 36.239 13.048 -5.269 1.00 90.56 666 ARG A N 1
ATOM 5273 C CA . ARG A 1 666 ? 36.976 12.230 -6.251 1.00 90.56 666 ARG A CA 1
ATOM 5274 C C . ARG A 1 666 ? 36.889 12.816 -7.655 1.00 90.56 666 ARG A C 1
ATOM 5276 O O . ARG A 1 666 ? 37.882 12.814 -8.382 1.00 90.56 666 ARG A O 1
ATOM 5283 N N . MET A 1 667 ? 35.728 13.345 -8.039 1.00 88.38 667 MET A N 1
ATOM 5284 C CA . MET A 1 667 ? 35.540 14.001 -9.331 1.00 88.38 667 MET A CA 1
ATOM 5285 C C . MET A 1 667 ? 36.401 15.264 -9.455 1.00 88.38 667 MET A C 1
ATOM 5287 O O . MET A 1 667 ? 37.097 15.420 -10.458 1.00 88.38 667 MET A O 1
ATOM 5291 N N . LEU A 1 668 ? 36.443 16.114 -8.422 1.00 87.06 668 LEU A N 1
ATOM 5292 C CA . LEU A 1 668 ? 37.335 17.281 -8.375 1.00 87.06 668 LEU A CA 1
ATOM 5293 C C . LEU A 1 668 ? 38.809 16.875 -8.468 1.00 87.06 668 LEU A C 1
ATOM 5295 O O . LEU A 1 668 ? 39.558 17.456 -9.256 1.00 87.06 668 LEU A O 1
ATOM 5299 N N . PHE A 1 669 ? 39.212 15.844 -7.722 1.00 88.00 669 PHE A N 1
ATOM 5300 C CA . PHE A 1 669 ? 40.566 15.298 -7.786 1.00 88.00 669 PHE A CA 1
ATOM 5301 C C . PHE A 1 669 ? 40.928 14.844 -9.212 1.00 88.00 669 PHE A C 1
ATOM 5303 O O . PHE A 1 669 ? 41.977 15.223 -9.737 1.00 88.00 669 PHE A O 1
ATOM 5310 N N . MET A 1 670 ? 40.043 14.089 -9.874 1.00 87.25 670 MET A N 1
ATOM 5311 C CA . MET A 1 670 ? 40.251 13.617 -11.249 1.00 87.25 670 MET A CA 1
ATOM 5312 C C . MET A 1 670 ? 40.324 14.762 -12.263 1.00 87.25 670 MET A C 1
ATOM 5314 O O . MET A 1 670 ? 41.195 14.740 -13.129 1.00 87.25 670 MET A O 1
ATOM 5318 N N . ILE A 1 671 ? 39.464 15.778 -12.151 1.00 85.38 671 ILE A N 1
ATOM 5319 C CA . ILE A 1 671 ? 39.474 16.936 -13.060 1.00 85.38 671 ILE A CA 1
ATOM 5320 C C . ILE A 1 671 ? 40.782 17.726 -12.929 1.00 85.38 671 ILE A C 1
ATOM 5322 O O . ILE A 1 671 ? 41.344 18.202 -13.923 1.00 85.38 671 ILE A O 1
ATOM 5326 N N . TYR A 1 672 ? 41.298 17.868 -11.709 1.00 83.38 672 TYR A N 1
ATOM 5327 C CA . TYR A 1 672 ? 42.567 18.547 -11.471 1.00 83.38 672 TYR A CA 1
ATOM 5328 C C . TYR A 1 672 ? 43.772 17.760 -11.958 1.00 83.38 672 TYR A C 1
ATOM 5330 O O . TYR A 1 672 ? 44.692 18.360 -12.511 1.00 83.38 672 TYR A O 1
ATOM 5338 N N . TRP A 1 673 ? 43.755 16.440 -11.805 1.00 82.88 673 TRP A N 1
ATOM 5339 C CA . TRP A 1 673 ? 44.834 15.596 -12.296 1.00 82.88 673 TRP A CA 1
ATOM 5340 C C . TRP A 1 673 ? 44.821 15.470 -13.827 1.00 82.88 673 TRP A C 1
ATOM 5342 O O . TRP A 1 673 ? 45.819 15.740 -14.494 1.00 82.88 673 TRP A O 1
ATOM 5352 N N . GLU A 1 674 ? 43.669 15.137 -14.410 1.00 83.19 674 GLU A N 1
ATOM 5353 C CA . GLU A 1 674 ? 43.512 14.839 -15.837 1.00 83.19 674 GLU A CA 1
ATOM 5354 C C . GLU A 1 674 ? 42.878 15.994 -16.627 1.00 83.19 674 GLU A C 1
ATOM 5356 O O . GLU A 1 674 ? 42.082 15.770 -17.543 1.00 83.19 674 GLU A O 1
ATOM 5361 N N . THR A 1 675 ? 43.245 17.241 -16.308 1.00 80.25 675 THR A N 1
ATOM 5362 C CA . THR A 1 675 ? 42.634 18.440 -16.915 1.00 80.25 675 THR A CA 1
ATOM 5363 C C . THR A 1 675 ? 42.587 18.374 -18.450 1.00 80.25 675 THR A C 1
ATOM 5365 O O . THR A 1 675 ? 41.571 18.733 -19.032 1.00 80.25 675 THR A O 1
ATOM 5368 N N . ASP A 1 676 ? 43.611 17.832 -19.120 1.00 81.12 676 ASP A N 1
ATOM 5369 C CA . ASP A 1 676 ? 43.669 17.785 -20.594 1.00 81.12 676 ASP A CA 1
ATOM 5370 C C . ASP A 1 676 ? 42.629 16.832 -21.202 1.00 81.12 676 ASP A C 1
ATOM 5372 O O . ASP A 1 676 ? 42.115 17.074 -22.294 1.00 81.12 676 ASP A O 1
ATOM 5376 N N . LYS A 1 677 ? 42.307 15.729 -20.514 1.00 83.56 677 LYS A N 1
ATOM 5377 C CA . LYS A 1 677 ? 41.268 14.795 -20.971 1.00 83.56 677 LYS A CA 1
ATOM 5378 C C . LYS A 1 677 ? 39.887 15.411 -20.791 1.00 83.56 677 LYS A C 1
ATOM 5380 O O . LYS A 1 677 ? 39.062 15.320 -21.693 1.00 83.56 677 LYS A O 1
ATOM 5385 N N . PHE A 1 678 ? 39.662 16.091 -19.668 1.00 81.69 678 PHE A N 1
ATOM 5386 C CA . PHE A 1 678 ? 38.416 16.812 -19.421 1.00 81.69 678 PHE A CA 1
ATOM 5387 C C . PHE A 1 678 ? 38.227 17.995 -20.379 1.00 81.69 678 PHE A C 1
ATOM 5389 O O . PHE A 1 678 ? 37.124 18.176 -20.884 1.00 81.69 678 PHE A O 1
ATOM 5396 N N . GLN A 1 679 ? 39.296 18.714 -20.741 1.00 80.88 679 GLN A N 1
ATOM 5397 C CA . GLN A 1 679 ? 39.253 19.752 -21.782 1.00 80.88 679 GLN A CA 1
ATOM 5398 C C . GLN A 1 679 ? 38.851 19.193 -23.151 1.00 80.88 679 GLN A C 1
ATOM 5400 O O . GLN A 1 679 ? 38.142 19.858 -23.897 1.00 80.88 679 GLN A O 1
ATOM 5405 N N . LYS A 1 680 ? 39.267 17.966 -23.493 1.00 82.81 680 LYS A N 1
ATOM 5406 C CA . LYS A 1 680 ? 38.841 17.309 -24.742 1.00 82.81 680 LYS A CA 1
ATOM 5407 C C . LYS A 1 680 ? 37.377 16.866 -24.720 1.00 82.81 680 LYS A C 1
ATOM 5409 O O . LYS A 1 680 ? 36.764 16.826 -25.779 1.00 82.81 680 LYS A O 1
ATOM 5414 N N . MET A 1 681 ? 36.846 16.499 -23.552 1.00 77.25 681 MET A N 1
ATOM 5415 C CA . MET A 1 681 ? 35.466 16.018 -23.407 1.00 77.25 681 MET A CA 1
ATOM 5416 C C . MET A 1 681 ? 34.441 17.155 -23.349 1.00 77.25 681 MET A C 1
ATOM 5418 O O . MET A 1 681 ? 33.409 17.057 -24.000 1.00 77.25 681 MET A O 1
ATOM 5422 N N . TYR A 1 682 ? 34.730 18.208 -22.582 1.00 80.25 682 TYR A N 1
ATOM 5423 C CA . TYR A 1 682 ? 33.794 19.306 -22.302 1.00 80.25 682 TYR A CA 1
ATOM 5424 C C . TYR A 1 682 ? 34.160 20.611 -23.024 1.00 80.25 682 TYR A C 1
ATOM 5426 O O . TYR A 1 682 ? 33.401 21.564 -23.009 1.00 80.25 682 TYR A O 1
ATOM 5434 N N . GLY A 1 683 ? 35.323 20.681 -23.674 1.00 81.88 683 GLY A N 1
ATOM 5435 C CA . GLY A 1 683 ? 35.821 21.919 -24.272 1.00 81.88 683 GLY A CA 1
ATOM 5436 C C . GLY A 1 683 ? 36.602 22.788 -23.281 1.00 81.88 683 GLY A C 1
ATOM 5437 O O . GLY A 1 683 ? 36.511 22.648 -22.061 1.00 81.88 683 GLY A O 1
ATOM 5438 N N . VAL A 1 684 ? 37.434 23.681 -23.825 1.00 78.44 684 VAL A N 1
ATOM 5439 C CA . VAL A 1 684 ? 38.309 24.569 -23.035 1.00 78.44 684 VAL A CA 1
ATOM 5440 C C . VAL A 1 684 ? 37.504 25.655 -22.317 1.00 78.44 684 VAL A C 1
ATOM 5442 O O . VAL A 1 684 ? 37.869 26.033 -21.205 1.00 78.44 684 VAL A O 1
ATOM 5445 N N . ASP A 1 685 ? 36.405 26.102 -22.927 1.00 79.62 685 ASP A N 1
ATOM 5446 C CA . ASP A 1 685 ? 35.588 27.214 -22.435 1.00 79.62 685 ASP A CA 1
ATOM 5447 C C . ASP A 1 685 ? 34.579 26.782 -21.354 1.00 79.62 685 ASP A C 1
ATOM 5449 O O . ASP A 1 685 ? 34.356 27.532 -20.407 1.00 79.62 685 ASP A O 1
ATOM 5453 N N . GLU A 1 686 ? 34.021 25.565 -21.431 1.00 83.62 686 GLU A N 1
ATOM 5454 C CA . GLU A 1 686 ? 33.000 25.072 -20.480 1.00 83.62 686 GLU A CA 1
ATOM 5455 C C . GLU A 1 686 ? 33.607 24.381 -19.245 1.00 83.62 686 GLU A C 1
ATOM 5457 O O . GLU A 1 686 ? 32.982 24.297 -18.186 1.00 83.62 686 GLU A O 1
ATOM 5462 N N . LEU A 1 687 ? 34.853 23.895 -19.332 1.00 83.88 687 LEU A N 1
ATOM 5463 C CA . LEU A 1 687 ? 35.501 23.203 -18.214 1.00 83.88 687 LEU A CA 1
ATOM 5464 C C . LEU A 1 687 ? 35.645 24.070 -16.942 1.00 83.88 687 LEU A C 1
ATOM 5466 O O . LEU A 1 687 ? 35.415 23.542 -15.851 1.00 83.88 687 LEU A O 1
ATOM 5470 N N . PRO A 1 688 ? 36.024 25.363 -17.015 1.00 85.75 688 PRO A N 1
ATOM 5471 C CA . PRO A 1 688 ? 36.054 26.232 -15.840 1.00 85.75 688 PRO A CA 1
ATOM 5472 C C . PRO A 1 688 ? 34.687 26.371 -15.157 1.00 85.75 688 PRO A C 1
ATOM 5474 O O . PRO A 1 688 ? 34.630 26.364 -13.929 1.00 85.75 688 PRO A O 1
ATOM 5477 N N . GLU A 1 689 ? 33.600 26.441 -15.932 1.00 87.88 689 GLU A N 1
ATOM 5478 C CA . GLU A 1 689 ? 32.231 26.524 -15.409 1.00 87.88 689 GLU A CA 1
ATOM 5479 C C . GLU A 1 689 ? 31.832 25.225 -14.696 1.00 87.88 689 GLU A C 1
ATOM 5481 O O . GLU A 1 689 ? 31.339 25.259 -13.567 1.00 87.88 689 GLU A O 1
ATOM 5486 N N . LEU A 1 690 ? 32.145 24.071 -15.295 1.00 85.62 690 LEU A N 1
ATOM 5487 C CA . LEU A 1 690 ? 31.916 22.764 -14.676 1.00 85.62 690 LEU A CA 1
ATOM 5488 C C . LEU A 1 690 ? 32.690 22.606 -13.359 1.00 85.62 690 LEU A C 1
ATOM 5490 O O . LEU A 1 690 ? 32.146 22.105 -12.374 1.00 85.62 690 LEU A O 1
ATOM 5494 N N . ILE A 1 691 ? 33.955 23.036 -13.327 1.00 86.69 691 ILE A N 1
ATOM 5495 C CA . ILE A 1 691 ? 34.780 23.000 -12.113 1.00 86.69 691 ILE A CA 1
ATOM 5496 C C . ILE A 1 691 ? 34.132 23.835 -11.007 1.00 86.69 691 ILE A C 1
ATOM 5498 O O . ILE A 1 691 ? 34.023 23.356 -9.880 1.00 86.69 691 ILE A O 1
ATOM 5502 N N . GLU A 1 692 ? 33.696 25.056 -11.314 1.00 89.69 692 GLU A N 1
ATOM 5503 C CA . GLU A 1 692 ? 33.089 25.946 -10.323 1.00 89.69 692 GLU A CA 1
ATOM 5504 C C . GLU A 1 692 ? 31.751 25.403 -9.805 1.00 89.69 692 GLU A C 1
ATOM 5506 O O . GLU A 1 692 ? 31.487 25.440 -8.601 1.00 89.69 692 GLU A O 1
ATOM 5511 N N . LEU A 1 693 ? 30.942 24.802 -10.682 1.00 90.69 693 LEU A N 1
ATOM 5512 C CA . LEU A 1 693 ? 29.693 24.155 -10.291 1.00 90.69 693 LEU A CA 1
ATOM 5513 C C . LEU A 1 693 ? 29.941 22.987 -9.328 1.00 90.69 693 LEU A C 1
ATOM 5515 O O . LEU A 1 693 ? 29.339 22.936 -8.255 1.00 90.69 693 LEU A O 1
ATOM 5519 N N . ILE A 1 694 ? 30.854 22.072 -9.675 1.00 89.00 694 ILE A N 1
ATOM 5520 C CA . ILE A 1 694 ? 31.175 20.914 -8.827 1.00 89.00 694 ILE A CA 1
ATOM 5521 C C . ILE A 1 694 ? 31.749 21.384 -7.487 1.00 89.00 694 ILE A C 1
ATOM 5523 O O . ILE A 1 694 ? 31.352 20.865 -6.446 1.00 89.00 694 ILE A O 1
ATOM 5527 N N . LYS A 1 695 ? 32.631 22.392 -7.482 1.00 89.50 695 LYS A N 1
ATOM 5528 C CA . LYS A 1 695 ? 33.159 22.993 -6.247 1.00 89.50 695 LYS A CA 1
ATOM 5529 C C . LYS A 1 695 ? 32.064 23.560 -5.359 1.00 89.50 695 LYS A C 1
ATOM 5531 O O . LYS A 1 695 ? 32.071 23.310 -4.155 1.00 89.50 695 LYS A O 1
ATOM 5536 N N . SER A 1 696 ? 31.148 24.329 -5.942 1.00 91.50 696 SER A N 1
ATOM 5537 C CA . SER A 1 696 ? 30.055 24.959 -5.208 1.00 91.50 696 SER A CA 1
ATOM 5538 C C . SER A 1 696 ? 29.156 23.903 -4.567 1.00 91.50 696 SER A C 1
ATOM 5540 O O . SER A 1 696 ? 28.897 23.956 -3.366 1.00 91.50 696 SER A O 1
ATOM 5542 N N . VAL A 1 697 ? 28.766 22.874 -5.328 1.00 92.31 697 VAL A N 1
ATOM 5543 C CA . VAL A 1 697 ? 27.957 21.759 -4.810 1.00 92.31 697 VAL A CA 1
ATOM 5544 C C . VAL A 1 697 ? 28.713 20.977 -3.735 1.00 92.31 697 VAL A C 1
ATOM 5546 O O . VAL A 1 697 ? 28.141 20.693 -2.689 1.00 92.31 697 VAL A O 1
ATOM 5549 N N . PHE A 1 698 ? 29.996 20.674 -3.947 1.00 91.31 698 PHE A N 1
ATOM 5550 C CA . PHE A 1 698 ? 30.834 19.961 -2.980 1.00 91.31 698 PHE A CA 1
ATOM 5551 C C . PHE A 1 698 ? 30.955 20.720 -1.652 1.00 91.31 698 PHE A C 1
ATOM 5553 O O . PHE A 1 698 ? 30.791 20.132 -0.585 1.00 91.31 698 PHE A O 1
ATOM 5560 N N . ARG A 1 699 ? 31.166 22.041 -1.702 1.00 89.06 699 ARG A N 1
ATOM 5561 C CA . ARG A 1 699 ? 31.221 22.887 -0.505 1.00 89.06 699 ARG A CA 1
ATOM 5562 C C . ARG A 1 699 ? 29.870 22.950 0.208 1.00 89.06 699 ARG A C 1
ATOM 5564 O O . ARG A 1 699 ? 29.806 22.661 1.397 1.00 89.06 699 ARG A O 1
ATOM 5571 N N . ASN A 1 700 ? 28.799 23.259 -0.520 1.00 91.06 700 ASN A N 1
ATOM 5572 C CA . ASN A 1 700 ? 27.461 23.407 0.058 1.00 91.06 700 ASN A CA 1
ATOM 5573 C C . ASN A 1 700 ? 26.942 22.090 0.656 1.00 91.06 700 ASN A C 1
ATOM 5575 O O . ASN A 1 700 ? 26.314 22.094 1.713 1.00 91.06 700 ASN A O 1
ATOM 5579 N N . LEU A 1 701 ? 27.219 20.957 0.002 1.00 89.94 701 LEU A N 1
ATOM 5580 C CA . LEU A 1 701 ? 26.865 19.638 0.520 1.00 89.94 701 LEU A CA 1
ATOM 5581 C C . LEU A 1 701 ? 27.661 19.305 1.786 1.00 89.94 701 LEU A C 1
ATOM 5583 O O . LEU A 1 701 ? 27.100 18.744 2.723 1.00 89.94 701 LEU A O 1
ATOM 5587 N N . GLY A 1 702 ? 28.941 19.678 1.846 1.00 87.44 702 GLY A N 1
ATOM 5588 C CA . GLY A 1 702 ? 29.741 19.502 3.055 1.00 87.44 702 GLY A CA 1
ATOM 5589 C C . GLY A 1 702 ? 29.243 20.348 4.228 1.00 87.44 702 GLY A C 1
ATOM 5590 O O . GLY A 1 702 ? 29.078 19.837 5.334 1.00 87.44 702 GLY A O 1
ATOM 5591 N N . ASP A 1 703 ? 28.919 21.618 3.982 1.00 88.94 703 ASP A N 1
ATOM 5592 C CA . ASP A 1 703 ? 28.352 22.502 5.006 1.00 88.94 703 ASP A CA 1
ATOM 5593 C C . ASP A 1 703 ? 27.005 21.954 5.524 1.00 88.94 703 ASP A C 1
ATOM 5595 O O . ASP A 1 703 ? 26.743 21.966 6.731 1.00 88.94 703 ASP A O 1
ATOM 5599 N N . LEU A 1 704 ? 26.182 21.376 4.637 1.00 87.00 704 LEU A N 1
ATOM 5600 C CA . LEU A 1 704 ? 24.955 20.670 5.012 1.00 87.00 704 LEU A CA 1
ATOM 5601 C C . LEU A 1 704 ? 25.239 19.437 5.884 1.00 87.00 704 LEU A C 1
ATOM 5603 O O . LEU A 1 704 ? 24.596 19.262 6.917 1.00 87.00 704 LEU A O 1
ATOM 5607 N N . VAL A 1 705 ? 26.199 18.591 5.503 1.00 85.62 705 VAL A N 1
ATOM 5608 C CA . VAL A 1 705 ? 26.570 17.394 6.276 1.00 85.62 705 VAL A CA 1
ATOM 5609 C C . VAL A 1 705 ? 27.048 17.775 7.680 1.00 85.62 705 VAL A C 1
ATOM 5611 O O . VAL A 1 705 ? 26.611 17.162 8.654 1.00 85.62 705 VAL A O 1
ATOM 5614 N N . ILE A 1 706 ? 27.876 18.815 7.818 1.00 84.00 706 ILE A N 1
ATOM 5615 C CA . ILE A 1 706 ? 28.302 19.337 9.126 1.00 84.00 706 ILE A CA 1
ATOM 5616 C C . ILE A 1 706 ? 27.116 19.868 9.928 1.00 84.00 706 ILE A C 1
ATOM 5618 O O . ILE A 1 706 ? 26.995 19.569 11.118 1.00 84.00 706 ILE A O 1
ATOM 5622 N N . PHE A 1 707 ? 26.237 20.650 9.300 1.00 84.19 707 PHE A N 1
ATOM 5623 C CA . PHE A 1 707 ? 25.058 21.199 9.962 1.00 84.19 707 PHE A CA 1
ATOM 5624 C C . PHE A 1 707 ? 24.164 20.090 10.529 1.00 84.19 707 PHE A C 1
ATOM 5626 O O . PHE A 1 707 ? 23.717 20.176 11.676 1.00 84.19 707 PHE A O 1
ATOM 5633 N N . LEU A 1 708 ? 23.957 19.021 9.756 1.00 82.56 708 LEU A N 1
ATOM 5634 C CA . LEU A 1 708 ? 23.205 17.849 10.192 1.00 82.56 708 LEU A CA 1
ATOM 5635 C C . LEU A 1 708 ? 23.947 17.080 11.297 1.00 82.56 708 LEU A C 1
ATOM 5637 O O . LEU A 1 708 ? 23.329 16.771 12.312 1.00 82.56 708 LEU A O 1
ATOM 5641 N N . LYS A 1 709 ? 25.267 16.859 11.187 1.00 74.50 709 LYS A N 1
ATOM 5642 C CA . LYS A 1 709 ? 26.058 16.186 12.240 1.00 74.50 709 LYS A CA 1
ATOM 5643 C C . LYS A 1 709 ? 26.011 16.940 13.572 1.00 74.50 709 LYS A C 1
ATOM 5645 O O . LYS A 1 709 ? 25.846 16.335 14.623 1.00 74.50 709 LYS A O 1
ATOM 5650 N N . ARG A 1 710 ? 26.100 18.274 13.543 1.00 78.69 710 ARG A N 1
ATOM 5651 C CA . ARG A 1 710 ? 26.004 19.120 14.748 1.00 78.69 710 ARG A CA 1
ATOM 5652 C C . ARG A 1 710 ? 24.661 18.973 15.469 1.00 78.69 710 ARG A C 1
ATOM 5654 O O . ARG A 1 710 ? 24.599 19.175 16.677 1.00 78.69 710 ARG A O 1
ATOM 5661 N N . LYS A 1 711 ? 23.588 18.666 14.735 1.00 78.00 711 LYS A N 1
ATOM 5662 C CA . LYS A 1 711 ? 22.244 18.440 15.286 1.00 78.00 711 LYS A CA 1
ATOM 5663 C C . LYS A 1 711 ? 22.004 16.989 15.709 1.00 78.00 711 LYS A C 1
ATOM 5665 O O . LYS A 1 711 ? 21.195 16.774 16.604 1.00 78.00 711 LYS A O 1
ATOM 5670 N N . PHE A 1 712 ? 22.711 16.038 15.101 1.00 72.75 712 PHE A N 1
ATOM 5671 C CA . PHE A 1 712 ? 22.592 14.601 15.351 1.00 72.75 712 PHE A CA 1
ATOM 5672 C C . PHE A 1 712 ? 23.987 13.982 15.586 1.00 72.75 712 PHE A C 1
ATOM 5674 O O . PHE A 1 712 ? 24.531 13.338 14.686 1.00 72.75 712 PHE A O 1
ATOM 5681 N N . PRO A 1 713 ? 24.595 14.203 16.769 1.00 63.97 713 PRO A N 1
ATOM 5682 C CA . PRO A 1 713 ? 25.982 13.816 17.045 1.00 63.97 713 PRO A CA 1
ATOM 5683 C C . PRO A 1 713 ? 26.201 12.297 17.121 1.00 63.97 713 PRO A C 1
ATOM 5685 O O . PRO A 1 713 ? 27.313 11.841 16.869 1.00 63.97 713 PRO A O 1
ATOM 5688 N N . ASP A 1 714 ? 25.149 11.520 17.399 1.00 55.75 714 ASP A N 1
ATOM 5689 C CA . ASP A 1 714 ? 25.213 10.059 17.565 1.00 55.75 714 ASP A CA 1
ATOM 5690 C C . ASP A 1 714 ? 25.364 9.290 16.236 1.00 55.75 714 ASP A C 1
ATOM 5692 O O . ASP A 1 714 ? 25.530 8.071 16.231 1.00 55.75 714 ASP A O 1
ATOM 5696 N N . VAL A 1 715 ? 25.301 9.978 15.090 1.00 57.97 715 VAL A N 1
ATOM 5697 C CA . VAL A 1 715 ? 25.440 9.352 13.769 1.00 57.97 715 VAL A CA 1
ATOM 5698 C C . VAL A 1 715 ? 26.913 9.296 13.372 1.00 57.97 715 VAL A C 1
ATOM 5700 O O . VAL A 1 715 ? 27.549 10.325 13.112 1.00 57.97 715 VAL A O 1
ATOM 5703 N N . SER A 1 716 ? 27.465 8.085 13.286 1.00 55.78 716 SER A N 1
ATOM 5704 C CA . SER A 1 716 ? 28.828 7.872 12.806 1.00 55.78 716 SER A CA 1
ATOM 5705 C C . SER A 1 716 ? 28.936 8.212 11.313 1.00 55.78 716 SER A C 1
ATOM 5707 O O . SER A 1 716 ? 28.140 7.785 10.482 1.00 55.78 716 SER A O 1
ATOM 5709 N N . ILE A 1 717 ? 29.955 8.998 10.954 1.00 55.16 717 ILE A N 1
ATOM 5710 C CA . ILE A 1 717 ? 30.307 9.293 9.548 1.00 55.16 717 ILE A CA 1
ATOM 5711 C C . ILE A 1 717 ? 31.171 8.164 8.953 1.00 55.16 717 ILE A C 1
ATOM 5713 O O . ILE A 1 717 ? 31.392 8.094 7.745 1.00 55.16 717 ILE A O 1
ATOM 5717 N N . ASN A 1 718 ? 31.639 7.246 9.800 1.00 51.44 718 ASN A N 1
ATOM 5718 C CA . ASN A 1 718 ? 32.542 6.174 9.419 1.00 51.44 718 ASN A CA 1
ATOM 5719 C C . ASN A 1 718 ? 31.721 4.984 8.915 1.00 51.44 718 ASN A C 1
ATOM 5721 O O . ASN A 1 718 ? 31.213 4.197 9.708 1.00 51.44 718 ASN A O 1
ATOM 5725 N N . VAL A 1 719 ? 31.597 4.854 7.596 1.00 44.22 719 VAL A N 1
ATOM 5726 C CA . VAL A 1 719 ? 31.141 3.612 6.965 1.00 44.22 719 VAL A CA 1
ATOM 5727 C C . VAL A 1 719 ? 32.391 2.785 6.679 1.00 44.22 719 VAL A C 1
ATOM 5729 O O . VAL A 1 719 ? 33.033 2.965 5.646 1.00 44.22 719 VAL A O 1
ATOM 5732 N N . ASN A 1 720 ? 32.788 1.923 7.615 1.00 39.75 720 ASN A N 1
ATOM 5733 C CA . ASN A 1 720 ? 33.814 0.924 7.336 1.00 39.75 720 ASN A CA 1
ATOM 5734 C C . ASN A 1 720 ? 33.171 -0.229 6.559 1.00 39.75 720 ASN A C 1
ATOM 5736 O O . ASN A 1 720 ? 32.200 -0.824 7.017 1.00 39.75 720 ASN A O 1
ATOM 5740 N N . GLU A 1 721 ? 33.745 -0.601 5.412 1.00 35.59 721 GLU A N 1
ATOM 5741 C CA . GLU A 1 721 ? 33.308 -1.772 4.628 1.00 35.59 721 GLU A CA 1
ATOM 5742 C C . GLU A 1 721 ? 33.334 -3.084 5.445 1.00 35.59 721 GLU A C 1
ATOM 5744 O O . GLU A 1 721 ? 32.651 -4.043 5.093 1.00 35.59 721 GLU A O 1
ATOM 5749 N N . GLN A 1 722 ? 34.064 -3.129 6.566 1.00 35.84 722 GLN A N 1
ATOM 5750 C CA . GLN A 1 722 ? 34.175 -4.306 7.436 1.00 35.84 722 GLN A CA 1
ATOM 5751 C C . GLN A 1 722 ? 32.938 -4.577 8.311 1.00 35.84 722 GLN A C 1
ATOM 5753 O O . GLN A 1 722 ? 32.720 -5.727 8.682 1.00 35.84 722 GLN A O 1
ATOM 5758 N N . ASP A 1 723 ? 32.077 -3.587 8.566 1.00 36.25 723 ASP A N 1
ATOM 5759 C CA . ASP A 1 723 ? 30.884 -3.781 9.412 1.00 36.25 723 ASP A CA 1
ATOM 5760 C C . ASP A 1 723 ? 29.718 -4.470 8.673 1.00 36.25 723 ASP A C 1
ATOM 5762 O O . ASP A 1 723 ? 28.681 -4.765 9.261 1.00 36.25 723 ASP A O 1
ATOM 5766 N N . THR A 1 724 ? 29.877 -4.775 7.379 1.00 35.25 724 THR A N 1
ATOM 5767 C CA . THR A 1 724 ? 28.858 -5.484 6.579 1.00 35.25 724 THR A CA 1
ATOM 5768 C C . THR A 1 724 ? 29.061 -6.999 6.508 1.00 35.25 724 THR A C 1
ATOM 5770 O O . THR A 1 724 ? 28.215 -7.696 5.951 1.00 35.25 724 THR A O 1
ATOM 5773 N N . SER A 1 725 ? 30.148 -7.534 7.082 1.00 29.80 725 SER A N 1
ATOM 5774 C CA . SER A 1 725 ? 30.476 -8.968 7.014 1.00 29.80 725 SER A CA 1
ATOM 5775 C C . SER A 1 725 ? 30.208 -9.770 8.293 1.00 29.80 725 SER A C 1
ATOM 5777 O O . SER A 1 725 ? 30.345 -10.991 8.266 1.00 29.80 725 SER A O 1
ATOM 5779 N N . GLU A 1 726 ? 29.792 -9.138 9.391 1.00 31.06 726 GLU A N 1
ATOM 5780 C CA . GLU A 1 726 ? 29.414 -9.830 10.633 1.00 31.06 726 GLU A CA 1
ATOM 5781 C C . GLU A 1 726 ? 27.937 -9.581 10.957 1.00 31.06 726 GLU A C 1
ATOM 5783 O O . GLU A 1 726 ? 27.570 -8.731 11.761 1.00 31.06 726 GLU A O 1
ATOM 5788 N N . GLY A 1 727 ? 27.071 -10.333 10.283 1.00 29.36 727 GLY A N 1
ATOM 5789 C CA . GLY A 1 727 ? 25.626 -10.304 10.491 1.00 29.36 727 GLY A CA 1
ATOM 5790 C C . GLY A 1 727 ? 24.937 -11.372 9.651 1.00 29.36 727 GLY A C 1
ATOM 5791 O O . GLY A 1 727 ? 24.199 -11.043 8.727 1.00 29.36 727 GLY A O 1
ATOM 5792 N N . GLY A 1 728 ? 25.271 -12.637 9.922 1.00 28.23 728 GLY A N 1
ATOM 5793 C CA . GLY A 1 728 ? 24.536 -13.813 9.449 1.00 28.23 728 GLY A CA 1
ATOM 5794 C C . GLY A 1 728 ? 23.541 -14.311 10.485 1.00 28.23 728 GLY A C 1
ATOM 5795 O O . GLY A 1 728 ? 23.782 -14.057 11.689 1.00 28.23 728 GLY A O 1
#

Radius of gyration: 39.24 Å; chains: 1; bounding box: 119×90×93 Å